Protein AF-0000000077169722 (afdb_homodimer)

Sequence (602 aa):
MPTMRCLLILGLTTCTAFGLGSFAPQVSQARPACGLAAVQGDYGFIVSGTGVPTDPPSPIPFLGPLVGVGISHFDGKGNLTLMTEKLNVNGEALDTSFTGTYQINPDCSGEMVATSTLTGTTNTYSIAVTAHGNEVLLVQKVPTSPVVAATFKKLWMPATTRPGGSCTPGSLRGEYAFAAGGSNPQVSPPSAGAVITPLLSVGAADFDGRGGGTLTETANAVGSVAERTATIAYTINPDCTGVMSVTTTSSGAVRQLNFVLVSLGKEILFIQTDPASDVLSGRFQKASVDRIGPAPVRGRDMPTMRCLLILGLTTCTAFGLGSFAPQVSQARPACGLAAVQGDYGFIVSGTGVPTDPPSPIPFLGPLVGVGISHFDGKGNLTLMTEKLNVNGEALDTSFTGTYQINPDCSGEMVATSTLTGTTNTYSIAVTAHGNEVLLVQKVPTSPVVAATFKKLWMPATTRPGGSCTPGSLRGEYAFAAGGSNPQVSPPSAGAVITPLLSVGAADFDGRGGGTLTETANAVGSVAERTATIAYTINPDCTGVMSVTTTSSGAVRQLNFVLVSLGKEILFIQTDPASDVLSGRFQKASVDRIGPAPVRGRD

pLDDT: mean 77.92, std 23.13, range [20.95, 98.69]

Nearest PDB structures (foldseek):
  4fqe-assembly1_A  TM=2.128E-01  e=4.861E-01  Dickeya dadantii 3937
  4pr7-assembly1_A  TM=2.616E-01  e=2.713E+00  Dickeya dadantii
  5xdo-assembly1_B  TM=2.000E-01  e=2.229E+00  Homo sapiens
  4kr4-assembly1_A  TM=1.716E-01  e=1.831E+00  Salmonella enterica subsp. enterica serovar Typhi
  4fqe-assembly1_A  TM=2.126E-01  e=4.382E-01  Dickeya dadantii 3937

Radius of gyration: 30.16 Å; Cα contacts (8 Å, |Δi|>4): 1650; chains: 2; bounding box: 108×117×110 Å

Foldseek 3Di:
DPPPPPPPPPPPPPPPPPPPPPPPPPPPPPDAFDWLQLAFAKWKKKKWWAFDAFVVGDPPRLHGIKMKIWMWGRHSPFWIDWTWMWMQRLQAIDIWIWIWGKTAGRQQKIKIWIAIPVPRDIWIWIWGADPSRQKIWIFTDDPRGITMIMIIGAAPLPCVPPPFCFDALQLQAAKWKKKKKFWQQPDVVNPDPRDTWIKIKIWMKGRHSHFKIKIWMWMAINNDIDTFIWIKGKGATSSQKIKMWTATPPPRDIWIKIWGAGDSSQKIWIFTHDGSDTGMIMMIGHDDDPPPPPDPPPPDD/DDPPPPPPPPPPPPPPPPPPPPPPPPPPPPDAFDWLQLAFAKWKKKKWWAFDAFVVGDPPRLHGIKMKIWMWGRHSPFWIDWTWMWMQRLQAIDIWIWIWGKTAGRQQKIKIWIAIPVPRDIWIWIWGADPSRQKIWIFTDDPRGITMIMIIGAAPQDPPDDVQSFDALQLQAAKWKKKKKFWQQPDVVNDDPRDTWIKIKIWMKGRHSHFKIKIWMWMAINNDIDTFIWIKGKGATSSQKIKMWTATPPPRDIWIKIWGAGDSSQKIWIFTHDGSDTGMIMMIGHDDDPPPPPDPPPPDD

Organism: Gloeobacter violaceus (strain ATCC 29082 / PCC 7421) (NCBI:txid251221)

Structure (mmCIF, N/CA/C/O backbone):
data_AF-0000000077169722-model_v1
#
loop_
_entity.id
_entity.type
_entity.pdbx_description
1 polymer 'Gll2826 protein'
#
loop_
_atom_site.group_PDB
_atom_site.id
_atom_site.type_symbol
_atom_site.label_atom_id
_atom_site.label_alt_id
_atom_site.label_comp_id
_atom_site.label_asym_id
_atom_site.label_entity_id
_atom_site.label_seq_id
_atom_site.pdbx_PDB_ins_code
_atom_site.Cartn_x
_atom_site.Cartn_y
_atom_site.Cartn_z
_atom_site.occupancy
_atom_site.B_iso_or_equiv
_atom_site.auth_seq_id
_atom_site.auth_comp_id
_atom_site.auth_asym_id
_atom_site.auth_atom_id
_atom_site.pdbx_PDB_model_num
ATOM 1 N N . MET A 1 1 ? 55.906 82.125 -22.781 1 29.77 1 MET A N 1
ATOM 2 C CA . MET A 1 1 ? 55 81.438 -21.844 1 29.77 1 MET A CA 1
ATOM 3 C C . MET A 1 1 ? 53.781 80.875 -22.578 1 29.77 1 MET A C 1
ATOM 5 O O . MET A 1 1 ? 52.969 81.688 -23.141 1 29.77 1 MET A O 1
ATOM 9 N N . PRO A 1 2 ? 53.875 79.688 -23.328 1 38.94 2 PRO A N 1
ATOM 10 C CA . PRO A 1 2 ? 52.938 79.062 -24.25 1 38.94 2 PRO A CA 1
ATOM 11 C C . PRO A 1 2 ? 51.656 78.625 -23.562 1 38.94 2 PRO A C 1
ATOM 13 O O . PRO A 1 2 ? 51.688 78 -22.5 1 38.94 2 PRO A O 1
ATOM 16 N N . THR A 1 3 ? 50.562 79.375 -23.609 1 37.41 3 THR A N 1
ATOM 17 C CA . THR A 1 3 ? 49.219 79.25 -23.047 1 37.41 3 THR A CA 1
ATOM 18 C C . THR A 1 3 ? 48.562 78 -23.578 1 37.41 3 THR A C 1
ATOM 20 O O . THR A 1 3 ? 48.312 77.875 -24.781 1 37.41 3 THR A O 1
ATOM 23 N N . MET A 1 4 ? 48.875 76.812 -23 1 34.12 4 MET A N 1
ATOM 24 C CA . MET A 1 4 ? 48.344 75.5 -23.406 1 34.12 4 MET A CA 1
ATOM 25 C C . MET A 1 4 ? 46.812 75.5 -23.266 1 34.12 4 MET A C 1
ATOM 27 O O . MET A 1 4 ? 46.281 75.75 -22.203 1 34.12 4 MET A O 1
ATOM 31 N N . ARG A 1 5 ? 46.062 75.688 -24.406 1 33.38 5 ARG A N 1
ATOM 32 C CA . ARG A 1 5 ? 44.594 75.688 -24.562 1 33.38 5 ARG A CA 1
ATOM 33 C C . ARG A 1 5 ? 44 74.312 -24.109 1 33.38 5 ARG A C 1
ATOM 35 O O . ARG A 1 5 ? 44.375 73.25 -24.609 1 33.38 5 ARG A O 1
ATOM 42 N N . CYS A 1 6 ? 43.594 74.188 -22.812 1 30.05 6 CYS A N 1
ATOM 43 C CA . CYS A 1 6 ? 42.969 73.062 -22.188 1 30.05 6 CYS A CA 1
ATOM 44 C C . CYS A 1 6 ? 41.625 72.75 -22.875 1 30.05 6 CYS A C 1
ATOM 46 O O . CYS A 1 6 ? 40.719 73.562 -22.906 1 30.05 6 CYS A O 1
ATOM 48 N N . LEU A 1 7 ? 41.594 72 -23.969 1 29.47 7 LEU A N 1
ATOM 49 C CA . LEU A 1 7 ? 40.375 71.562 -24.656 1 29.47 7 LEU A CA 1
ATOM 50 C C . LEU A 1 7 ? 39.469 70.75 -23.703 1 29.47 7 LEU A C 1
ATOM 52 O O . LEU A 1 7 ? 39.875 69.75 -23.156 1 29.47 7 LEU A O 1
ATOM 56 N N . LEU A 1 8 ? 38.5 71.438 -23.062 1 28.42 8 LEU A N 1
ATOM 57 C CA . LEU A 1 8 ? 37.469 70.875 -22.188 1 28.42 8 LEU A CA 1
ATOM 58 C C . LEU A 1 8 ? 36.562 69.938 -22.969 1 28.42 8 LEU A C 1
ATOM 60 O O . LEU A 1 8 ? 35.875 70.312 -23.922 1 28.42 8 LEU A O 1
ATOM 64 N N . ILE A 1 9 ? 37.031 68.75 -23.281 1 30.06 9 ILE A N 1
ATOM 65 C CA . ILE A 1 9 ? 36.125 67.812 -23.938 1 30.06 9 ILE A CA 1
ATOM 66 C C . ILE A 1 9 ? 34.938 67.5 -23.031 1 30.06 9 ILE A C 1
ATOM 68 O O . ILE A 1 9 ? 35.094 67.125 -21.875 1 30.06 9 ILE A O 1
ATOM 72 N N . LEU A 1 10 ? 33.812 68.188 -23.25 1 30.34 10 LEU A N 1
ATOM 73 C CA . LEU A 1 10 ? 32.5 67.938 -22.656 1 30.34 10 LEU A CA 1
ATOM 74 C C . LEU A 1 10 ? 32.031 66.5 -22.891 1 30.34 10 LEU A C 1
ATOM 76 O O . LEU A 1 10 ? 31.875 66.125 -24.047 1 30.34 10 LEU A O 1
ATOM 80 N N . GLY A 1 11 ? 32.531 65.562 -22.078 1 28.02 11 GLY A N 1
ATOM 81 C CA . GLY A 1 11 ? 32.062 64.188 -22.141 1 28.02 11 GLY A CA 1
ATOM 82 C C . GLY A 1 11 ? 30.578 64.062 -21.938 1 28.02 11 GLY A C 1
ATOM 83 O O . GLY A 1 11 ? 30.031 64.5 -20.922 1 28.02 11 GLY A O 1
ATOM 84 N N . LEU A 1 12 ? 29.766 64.062 -23.016 1 28.89 12 LEU A N 1
ATOM 85 C CA . LEU A 1 12 ? 28.344 63.75 -23.031 1 28.89 12 LEU A CA 1
ATOM 86 C C . LEU A 1 12 ? 28.047 62.438 -22.344 1 28.89 12 LEU A C 1
ATOM 88 O O . LEU A 1 12 ? 28.562 61.375 -22.75 1 28.89 12 LEU A O 1
ATOM 92 N N . THR A 1 13 ? 27.875 62.438 -21.062 1 29.92 13 THR A N 1
ATOM 93 C CA . THR A 1 13 ? 27.469 61.281 -20.297 1 29.92 13 THR A CA 1
ATOM 94 C C . THR A 1 13 ? 26.094 60.781 -20.75 1 29.92 13 THR A C 1
ATOM 96 O O . THR A 1 13 ? 25.125 61.562 -20.734 1 29.92 13 THR A O 1
ATOM 99 N N . THR A 1 14 ? 26.031 59.906 -21.766 1 30.73 14 THR A N 1
ATOM 100 C CA . THR A 1 14 ? 24.797 59.25 -22.156 1 30.73 14 THR A CA 1
ATOM 101 C C . THR A 1 14 ? 24.188 58.5 -20.969 1 30.73 14 THR A C 1
ATOM 103 O O . THR A 1 14 ? 24.875 57.75 -20.281 1 30.73 14 THR A O 1
ATOM 106 N N . CYS A 1 15 ? 23.312 59.156 -20.25 1 27.69 15 CYS A N 1
ATOM 107 C CA . CYS A 1 15 ? 22.484 58.562 -19.219 1 27.69 15 CYS A CA 1
ATOM 108 C C . CYS A 1 15 ? 21.719 57.344 -19.766 1 27.69 15 CYS A C 1
ATOM 110 O O . CYS A 1 15 ? 20.844 57.531 -20.625 1 27.69 15 CYS A O 1
ATOM 112 N N . THR A 1 16 ? 22.391 56.281 -20.078 1 30.19 16 THR A N 1
ATOM 113 C CA . THR A 1 16 ? 21.594 55.125 -20.453 1 30.19 16 THR A CA 1
ATOM 114 C C . THR A 1 16 ? 20.578 54.812 -19.359 1 30.19 16 THR A C 1
ATOM 116 O O . THR A 1 16 ? 20.938 54.562 -18.219 1 30.19 16 THR A O 1
ATOM 119 N N . ALA A 1 17 ? 19.406 55.344 -19.5 1 31.73 17 ALA A N 1
ATOM 120 C CA . ALA A 1 17 ? 18.25 54.938 -18.703 1 31.73 17 ALA A CA 1
ATOM 121 C C . ALA A 1 17 ? 18.078 53.438 -18.719 1 31.73 17 ALA A C 1
ATOM 123 O O . ALA A 1 17 ? 17.828 52.844 -19.781 1 31.73 17 ALA A O 1
ATOM 124 N N . PHE A 1 18 ? 18.906 52.781 -17.922 1 31.02 18 PHE A N 1
ATOM 125 C CA . PHE A 1 18 ? 18.562 51.375 -17.734 1 31.02 18 PHE A CA 1
ATOM 126 C C . PHE A 1 18 ? 17.109 51.25 -17.297 1 31.02 18 PHE A C 1
ATOM 128 O O . PHE A 1 18 ? 16.688 51.781 -16.281 1 31.02 18 PHE A O 1
ATOM 135 N N . GLY A 1 19 ? 16.203 51.188 -18.266 1 32.22 19 GLY A N 1
ATOM 136 C CA . GLY A 1 19 ? 14.836 50.781 -17.953 1 32.22 19 GLY A CA 1
ATOM 137 C C . GLY A 1 19 ? 14.742 49.625 -16.984 1 32.22 19 GLY A C 1
ATOM 138 O O . GLY A 1 19 ? 15.258 48.531 -17.266 1 32.22 19 GLY A O 1
ATOM 139 N N . LEU A 1 20 ? 14.711 49.969 -15.75 1 32 20 LEU A N 1
ATOM 140 C CA . LEU A 1 20 ? 14.266 49 -14.758 1 32 20 LEU A CA 1
ATOM 141 C C . LEU A 1 20 ? 12.984 48.312 -15.211 1 32 20 LEU A C 1
ATOM 143 O O . LEU A 1 20 ? 11.914 48.906 -15.203 1 32 20 LEU A O 1
ATOM 147 N N . GLY A 1 21 ? 13.109 47.438 -16.172 1 35.41 21 GLY A N 1
ATOM 148 C CA . GLY A 1 21 ? 11.938 46.562 -16.328 1 35.41 21 GLY A CA 1
ATOM 149 C C . GLY A 1 21 ? 11.406 46.062 -15 1 35.41 21 GLY A C 1
ATOM 150 O O . GLY A 1 21 ? 12.164 45.531 -14.18 1 35.41 21 GLY A O 1
ATOM 151 N N . SER A 1 22 ? 10.359 46.656 -14.562 1 35.44 22 SER A N 1
ATOM 152 C CA . SER A 1 22 ? 9.586 46.125 -13.445 1 35.44 22 SER A CA 1
ATOM 153 C C . SER A 1 22 ? 9.414 44.625 -13.578 1 35.44 22 SER A C 1
ATOM 155 O O . SER A 1 22 ? 8.719 44.156 -14.484 1 35.44 22 SER A O 1
ATOM 157 N N . PHE A 1 23 ? 10.391 43.906 -13.156 1 36.41 23 PHE A N 1
ATOM 158 C CA . PHE A 1 23 ? 10.016 42.5 -12.938 1 36.41 23 PHE A CA 1
ATOM 159 C C . PHE A 1 23 ? 8.734 42.438 -12.117 1 36.41 23 PHE A C 1
ATOM 161 O O . PHE A 1 23 ? 8.703 42.812 -10.953 1 36.41 23 PHE A O 1
ATOM 168 N N . ALA A 1 24 ? 7.586 42.469 -12.812 1 38.28 24 ALA A N 1
ATOM 169 C CA . ALA A 1 24 ? 6.383 42 -12.125 1 38.28 24 ALA A CA 1
ATOM 170 C C . ALA A 1 24 ? 6.66 40.75 -11.297 1 38.28 24 ALA A C 1
ATOM 172 O O . ALA A 1 24 ? 7.359 39.844 -11.758 1 38.28 24 ALA A O 1
ATOM 173 N N . PRO A 1 25 ? 6.605 40.906 -10.039 1 37.5 25 PRO A N 1
ATOM 174 C CA . PRO A 1 25 ? 6.738 39.656 -9.305 1 37.5 25 PRO A CA 1
ATOM 175 C C . PRO A 1 25 ? 6.004 38.5 -9.984 1 37.5 25 PRO A C 1
ATOM 177 O O . PRO A 1 25 ? 4.922 38.688 -10.547 1 37.5 25 PRO A O 1
ATOM 180 N N . GLN A 1 26 ? 6.715 37.656 -10.648 1 36.22 26 GLN A N 1
ATOM 181 C CA . GLN A 1 26 ? 6.043 36.438 -11.031 1 36.22 26 GLN A CA 1
ATOM 182 C C . GLN A 1 26 ? 4.973 36.062 -10.016 1 36.22 26 GLN A C 1
ATOM 184 O O . GLN A 1 26 ? 5.281 35.812 -8.844 1 36.22 26 GLN A O 1
ATOM 189 N N . VAL A 1 27 ? 3.797 36.625 -10.125 1 33.72 27 VAL A N 1
ATOM 190 C CA . VAL A 1 27 ? 2.686 36.031 -9.375 1 33.72 27 VAL A CA 1
ATOM 191 C C . VAL A 1 27 ? 2.855 34.531 -9.273 1 33.72 27 VAL A C 1
ATOM 193 O O . VAL A 1 27 ? 2.9 33.844 -10.297 1 33.72 27 VAL A O 1
ATOM 196 N N . SER A 1 28 ? 3.559 33.938 -8.328 1 37.06 28 SER A N 1
ATOM 197 C CA . SER A 1 28 ? 3.457 32.531 -7.996 1 37.06 28 SER A CA 1
ATOM 198 C C . SER A 1 28 ? 2.061 32 -8.289 1 37.06 28 SER A C 1
ATOM 200 O O . SER A 1 28 ? 1.084 32.406 -7.672 1 37.06 28 SER A O 1
ATOM 202 N N . GLN A 1 29 ? 1.645 31.984 -9.555 1 41 29 GLN A N 1
ATOM 203 C CA . GLN A 1 29 ? 0.354 31.359 -9.828 1 41 29 GLN A CA 1
ATOM 204 C C . GLN A 1 29 ? 0.016 30.312 -8.773 1 41 29 GLN A C 1
ATOM 206 O O . GLN A 1 29 ? 0.78 29.359 -8.562 1 41 29 GLN A O 1
ATOM 211 N N . ALA A 1 30 ? -0.735 30.766 -7.816 1 46.81 30 ALA A N 1
ATOM 212 C CA . ALA A 1 30 ? -1.24 29.969 -6.699 1 46.81 30 ALA A CA 1
ATOM 213 C C . ALA A 1 30 ? -1.693 28.594 -7.168 1 46.81 30 ALA A C 1
ATOM 215 O O . ALA A 1 30 ? -2.41 28.469 -8.164 1 46.81 30 ALA A O 1
ATOM 216 N N . ARG A 1 31 ? -0.925 27.594 -7.004 1 54.44 31 ARG A N 1
ATOM 217 C CA . ARG A 1 31 ? -1.318 26.203 -7.215 1 54.44 31 ARG A CA 1
ATOM 218 C C . ARG A 1 31 ? -2.789 26 -6.871 1 54.44 31 ARG A C 1
ATOM 220 O O . ARG A 1 31 ? -3.279 26.531 -5.871 1 54.44 31 ARG A O 1
ATOM 227 N N . PRO A 1 32 ? -3.629 25.703 -7.969 1 56.47 32 PRO A N 1
ATOM 228 C CA . PRO A 1 32 ? -5.043 25.547 -7.609 1 56.47 32 PRO A CA 1
ATOM 229 C C . PRO A 1 32 ? -5.238 24.766 -6.316 1 56.47 32 PRO A C 1
ATOM 231 O O . PRO A 1 32 ? -4.629 23.703 -6.129 1 56.47 32 PRO A O 1
ATOM 234 N N . ALA A 1 33 ? -5.852 25.453 -5.461 1 65.31 33 ALA A N 1
ATOM 235 C CA . ALA A 1 33 ? -6.125 24.953 -4.113 1 65.31 33 ALA A CA 1
ATOM 236 C C . ALA A 1 33 ? -6.992 23.703 -4.16 1 65.31 33 ALA A C 1
ATOM 238 O O . ALA A 1 33 ? -7.898 23.594 -4.988 1 65.31 33 ALA A O 1
ATOM 239 N N . CYS A 1 34 ? -6.633 22.734 -3.441 1 83.69 34 CYS A N 1
ATOM 240 C CA . CYS A 1 34 ? -7.469 21.562 -3.223 1 83.69 34 CYS A CA 1
ATOM 241 C C . CYS A 1 34 ? -8.828 21.953 -2.666 1 83.69 34 CYS A C 1
ATOM 243 O O . CYS A 1 34 ? -8.945 22.922 -1.906 1 83.69 34 CYS A O 1
ATOM 245 N N . GLY A 1 35 ? -9.93 21.469 -3.26 1 87.75 35 GLY A N 1
ATOM 246 C CA . GLY A 1 35 ? -11.281 21.703 -2.779 1 87.75 35 GLY A CA 1
ATOM 247 C C . GLY A 1 35 ? -12.18 20.484 -2.934 1 87.75 35 GLY A C 1
ATOM 248 O O . GLY A 1 35 ? -11.719 19.422 -3.338 1 87.75 35 GLY A O 1
ATOM 249 N N . LEU A 1 36 ? -13.367 20.719 -2.633 1 91.44 36 LEU A N 1
ATOM 250 C CA . LEU A 1 36 ? -14.344 19.641 -2.619 1 91.44 36 LEU A CA 1
ATOM 251 C C . LEU A 1 36 ? -14.5 19.031 -4.008 1 91.44 36 LEU A C 1
ATOM 253 O O . LEU A 1 36 ? -14.711 17.828 -4.141 1 91.44 36 LEU A O 1
ATOM 257 N N . ALA A 1 37 ? -14.344 19.844 -4.949 1 88.38 37 ALA A N 1
ATOM 258 C CA . ALA A 1 37 ? -14.555 19.391 -6.324 1 88.38 37 ALA A CA 1
ATOM 259 C C . ALA A 1 37 ? -13.492 18.375 -6.742 1 88.38 37 ALA A C 1
ATOM 261 O O . ALA A 1 37 ? -13.688 17.625 -7.695 1 88.38 37 ALA A O 1
ATOM 262 N N . ALA A 1 38 ? -12.398 18.359 -5.992 1 86.94 38 ALA A N 1
ATOM 263 C CA . ALA A 1 38 ? -11.328 17.422 -6.301 1 86.94 38 ALA A CA 1
ATOM 264 C C . ALA A 1 38 ? -11.742 15.992 -5.969 1 86.94 38 ALA A C 1
ATOM 266 O O . ALA A 1 38 ? -11.203 15.039 -6.527 1 86.94 38 ALA A O 1
ATOM 267 N N . VAL A 1 39 ? -12.664 15.914 -5.07 1 91.62 39 VAL A N 1
ATOM 268 C CA . VAL A 1 39 ? -13.094 14.602 -4.617 1 91.62 39 VAL A CA 1
ATOM 269 C C . VAL A 1 39 ? -14.547 14.367 -5.023 1 91.62 39 VAL A C 1
ATOM 271 O O . VAL A 1 39 ? -15.469 14.664 -4.262 1 91.62 39 VAL A O 1
ATOM 274 N N . GLN A 1 40 ? -14.695 13.93 -6.195 1 90.88 40 GLN A N 1
ATOM 275 C CA . GLN A 1 40 ? -16.016 13.656 -6.754 1 90.88 40 GLN A CA 1
ATOM 276 C C . GLN A 1 40 ? -16.016 12.359 -7.559 1 90.88 40 GLN A C 1
ATOM 278 O O . GLN A 1 40 ? -15.062 12.078 -8.297 1 90.88 40 GLN A O 1
ATOM 283 N N . GLY A 1 41 ? -17.172 11.562 -7.305 1 90.44 41 GLY A N 1
ATOM 284 C CA . GLY A 1 41 ? -17.312 10.336 -8.07 1 90.44 41 GLY A CA 1
ATOM 285 C C . GLY A 1 41 ? -17.312 9.086 -7.211 1 90.44 41 GLY A C 1
ATOM 286 O O . GLY A 1 41 ? -17.469 9.172 -5.992 1 90.44 41 GLY A O 1
ATOM 287 N N . ASP A 1 42 ? -17.25 8.008 -7.926 1 91.62 42 ASP A N 1
ATOM 288 C CA . ASP A 1 42 ? -17.219 6.703 -7.262 1 91.62 42 ASP A CA 1
ATOM 289 C C . ASP A 1 42 ? -15.789 6.285 -6.945 1 91.62 42 ASP A C 1
ATOM 291 O O . ASP A 1 42 ? -14.891 6.434 -7.777 1 91.62 42 ASP A O 1
ATOM 295 N N . TYR A 1 43 ? -15.711 5.832 -5.742 1 94.25 43 TYR A N 1
ATOM 296 C CA . TYR A 1 43 ? -14.422 5.336 -5.266 1 94.25 43 TYR A CA 1
ATOM 297 C C . TYR A 1 43 ? -14.547 3.908 -4.75 1 94.25 43 TYR A C 1
ATOM 299 O O . TYR A 1 43 ? -15.531 3.562 -4.09 1 94.25 43 TYR A O 1
ATOM 307 N N . GLY A 1 44 ? -13.641 3.062 -5.121 1 96 44 GLY A N 1
ATOM 308 C CA . GLY A 1 44 ? -13.383 1.856 -4.352 1 96 44 GLY A CA 1
ATOM 309 C C . GLY A 1 44 ? -12.359 2.064 -3.248 1 96 44 GLY A C 1
ATOM 310 O O . GLY A 1 44 ? -11.5 2.945 -3.346 1 96 44 GLY A O 1
ATOM 311 N N . PHE A 1 45 ? -12.539 1.258 -2.197 1 96.5 45 PHE A N 1
ATOM 312 C CA . PHE A 1 45 ? -11.57 1.483 -1.127 1 96.5 45 PHE A CA 1
ATOM 313 C C . PHE A 1 45 ? -11.211 0.172 -0.439 1 96.5 45 PHE A C 1
ATOM 315 O O . PHE A 1 45 ? -11.938 -0.819 -0.562 1 96.5 45 PHE A O 1
ATOM 322 N N . ILE A 1 46 ? -10.047 0.169 0.22 1 97.38 46 ILE A N 1
ATOM 323 C CA . ILE A 1 46 ? -9.531 -0.906 1.062 1 97.38 46 ILE A CA 1
ATOM 324 C C . ILE A 1 46 ? -9.188 -0.357 2.445 1 97.38 46 ILE A C 1
ATOM 326 O O . ILE A 1 46 ? -8.648 0.749 2.564 1 97.38 46 ILE A O 1
ATOM 330 N N . VAL A 1 47 ? -9.562 -1.123 3.432 1 94.69 47 VAL A N 1
ATOM 331 C CA . VAL A 1 47 ? -9.375 -0.752 4.832 1 94.69 47 VAL A CA 1
ATOM 332 C C . VAL A 1 47 ? -8.484 -1.781 5.523 1 94.69 47 VAL A C 1
ATOM 334 O O . VAL A 1 47 ? -8.578 -2.979 5.242 1 94.69 47 VAL A O 1
ATOM 337 N N . SER A 1 48 ? -7.621 -1.323 6.32 1 92.06 48 SER A N 1
ATOM 338 C CA . SER A 1 48 ? -6.863 -2.188 7.219 1 92.06 48 SER A CA 1
ATOM 339 C C . SER A 1 48 ? -6.699 -1.547 8.594 1 92.06 48 SER A C 1
ATOM 341 O O . SER A 1 48 ? -6.633 -0.322 8.711 1 92.06 48 SER A O 1
ATOM 343 N N . GLY A 1 49 ? -6.672 -2.445 9.57 1 88.25 49 GLY A N 1
ATOM 344 C CA . GLY A 1 49 ? -6.496 -1.931 10.922 1 88.25 49 GLY A CA 1
ATOM 345 C C . GLY A 1 49 ? -6.465 -3.021 11.977 1 88.25 49 GLY A C 1
ATOM 346 O O . GLY A 1 49 ? -6.328 -4.203 11.648 1 88.25 49 GLY A O 1
ATOM 347 N N . THR A 1 50 ? -6.422 -2.535 13.195 1 81.81 50 THR A N 1
ATOM 348 C CA . THR A 1 50 ? -6.453 -3.412 14.359 1 81.81 50 THR A CA 1
ATOM 349 C C . THR A 1 50 ? -7.348 -2.834 15.453 1 81.81 50 THR A C 1
ATOM 351 O O . THR A 1 50 ? -7.184 -1.678 15.852 1 81.81 50 THR A O 1
ATOM 354 N N . GLY A 1 51 ? -8.219 -3.691 15.789 1 76.88 51 GLY A N 1
ATOM 355 C CA . GLY A 1 51 ? -9.016 -3.348 16.953 1 76.88 51 GLY A CA 1
ATOM 356 C C . GLY A 1 51 ? -8.266 -3.502 18.266 1 76.88 51 GLY A C 1
ATOM 357 O O . GLY A 1 51 ? -7.477 -4.434 18.422 1 76.88 51 GLY A O 1
ATOM 358 N N . VAL A 1 52 ? -8.469 -2.496 19.125 1 69.06 52 VAL A N 1
ATOM 359 C CA . VAL A 1 52 ? -7.824 -2.529 20.438 1 69.06 52 VAL A CA 1
ATOM 360 C C . VAL A 1 52 ? -8.891 -2.502 21.531 1 69.06 52 VAL A C 1
ATOM 362 O O . VAL A 1 52 ? -10.008 -2.033 21.312 1 69.06 52 VAL A O 1
ATOM 365 N N . PRO A 1 53 ? -8.422 -3.182 22.656 1 64.19 53 PRO A N 1
ATOM 366 C CA . PRO A 1 53 ? -9.383 -3.105 23.766 1 64.19 53 PRO A CA 1
ATOM 367 C C . PRO A 1 53 ? -9.734 -1.668 24.141 1 64.19 53 PRO A C 1
ATOM 369 O O . PRO A 1 53 ? -8.867 -0.79 24.109 1 64.19 53 PRO A O 1
ATOM 372 N N . THR A 1 54 ? -10.977 -1.431 24.109 1 59.59 54 THR A N 1
ATOM 373 C CA . THR A 1 54 ? -11.414 -0.111 24.547 1 59.59 54 THR A CA 1
ATOM 374 C C . THR A 1 54 ? -11.93 -0.16 25.984 1 59.59 54 THR A C 1
ATOM 376 O O . THR A 1 54 ? -12.305 -1.226 26.484 1 59.59 54 THR A O 1
ATOM 379 N N . ASP A 1 55 ? -11.617 0.785 26.719 1 58.56 55 ASP A N 1
ATOM 380 C CA . ASP A 1 55 ? -12.25 0.966 28.016 1 58.56 55 ASP A CA 1
ATOM 381 C C . ASP A 1 55 ? -13.133 2.211 28.031 1 58.56 55 ASP A C 1
ATOM 383 O O . ASP A 1 55 ? -12.633 3.334 27.938 1 58.56 55 ASP A O 1
ATOM 387 N N . PRO A 1 56 ? -14.414 2.035 28.281 1 59.78 56 PRO A N 1
ATOM 388 C CA . PRO A 1 56 ? -15.172 0.781 28.359 1 59.78 56 PRO A CA 1
ATOM 389 C C . PRO A 1 56 ? -15.156 0.011 27.031 1 59.78 56 PRO A C 1
ATOM 391 O O . PRO A 1 56 ? -14.914 0.595 25.969 1 59.78 56 PRO A O 1
ATOM 394 N N . PRO A 1 57 ? -15.336 -1.272 27.203 1 58.41 57 PRO A N 1
ATOM 395 C CA . PRO A 1 57 ? -15.32 -2.09 25.984 1 58.41 57 PRO A CA 1
ATOM 396 C C . PRO A 1 57 ? -16.391 -1.664 24.984 1 58.41 57 PRO A C 1
ATOM 398 O O . PRO A 1 57 ? -17.484 -1.281 25.359 1 58.41 57 PRO A O 1
ATOM 401 N N . SER A 1 58 ? -15.953 -1.474 23.734 1 57.91 58 SER A N 1
ATOM 402 C CA . SER A 1 58 ? -16.891 -1.229 22.656 1 57.91 58 SER A CA 1
ATOM 403 C C . SER A 1 58 ? -17.891 -2.375 22.516 1 57.91 58 SER A C 1
ATOM 405 O O . SER A 1 58 ? -17.547 -3.535 22.75 1 57.91 58 SER A O 1
ATOM 407 N N . PRO A 1 59 ? -19.172 -2.014 22.391 1 54.03 59 PRO A N 1
ATOM 408 C CA . PRO A 1 59 ? -20.156 -3.082 22.188 1 54.03 59 PRO A CA 1
ATOM 409 C C . PRO A 1 59 ? -19.75 -4.047 21.078 1 54.03 59 PRO A C 1
ATOM 411 O O . PRO A 1 59 ? -20.141 -5.219 21.094 1 54.03 59 PRO A O 1
ATOM 414 N N . ILE A 1 60 ? -19.188 -3.604 20.094 1 53.72 60 ILE A N 1
ATOM 415 C CA . ILE A 1 60 ? -18.641 -4.477 19.062 1 53.72 60 ILE A CA 1
ATOM 416 C C . ILE A 1 60 ? -17.125 -4.449 19.109 1 53.72 60 ILE A C 1
ATOM 418 O O . ILE A 1 60 ? -16.484 -3.559 18.531 1 53.72 60 ILE A O 1
ATOM 422 N N . PRO A 1 61 ? -16.734 -5.359 20.016 1 57.66 61 PRO A N 1
ATOM 423 C CA . PRO A 1 61 ? -15.281 -5.285 20.156 1 57.66 61 PRO A CA 1
ATOM 424 C C . PRO A 1 61 ? -14.539 -5.668 18.875 1 57.66 61 PRO A C 1
ATOM 426 O O . PRO A 1 61 ? -14.797 -6.73 18.312 1 57.66 61 PRO A O 1
ATOM 429 N N . PHE A 1 62 ? -14.18 -4.707 18.125 1 64.38 62 PHE A N 1
ATOM 430 C CA . PHE A 1 62 ? -13.281 -5 17.016 1 64.38 62 PHE A CA 1
ATOM 431 C C . PHE A 1 62 ? -11.875 -5.324 17.531 1 64.38 62 PHE A C 1
ATOM 433 O O . PHE A 1 62 ? -10.977 -4.488 17.453 1 64.38 62 PHE A O 1
ATOM 440 N N . LEU A 1 63 ? -11.852 -6.59 18.109 1 71.69 63 LEU A N 1
ATOM 441 C CA . LEU A 1 63 ? -10.523 -6.973 18.594 1 71.69 63 LEU A CA 1
ATOM 442 C C . LEU A 1 63 ? -9.766 -7.734 17.516 1 71.69 63 LEU A C 1
ATOM 444 O O . LEU A 1 63 ? -10.336 -8.578 16.812 1 71.69 63 LEU A O 1
ATOM 448 N N . GLY A 1 64 ? -8.609 -7.301 17.422 1 78.94 64 GLY A N 1
ATOM 449 C CA . GLY A 1 64 ? -7.762 -8 16.469 1 78.94 64 GLY A CA 1
ATOM 450 C C . GLY A 1 64 ? -7.68 -7.316 15.117 1 78.94 64 GLY A C 1
ATOM 451 O O . GLY A 1 64 ? -8.141 -6.18 14.961 1 78.94 64 GLY A O 1
ATOM 452 N N . PRO A 1 65 ? -7.074 -8.07 14.203 1 85.75 65 PRO A N 1
ATOM 453 C CA . PRO A 1 65 ? -6.887 -7.469 12.883 1 85.75 65 PRO A CA 1
ATOM 454 C C . PRO A 1 65 ? -8.195 -7.336 12.102 1 85.75 65 PRO A C 1
ATOM 456 O O . PRO A 1 65 ? -9.094 -8.164 12.258 1 85.75 65 PRO A O 1
ATOM 459 N N . LEU A 1 66 ? -8.289 -6.328 11.297 1 89.12 66 LEU A N 1
ATOM 460 C CA . LEU A 1 66 ? -9.461 -6.156 10.438 1 89.12 66 LEU A CA 1
ATOM 461 C C . LEU A 1 66 ? -9.047 -5.625 9.07 1 89.12 66 LEU A C 1
ATOM 463 O O . LEU A 1 66 ? -8.102 -4.844 8.961 1 89.12 66 LEU A O 1
ATOM 467 N N . VAL A 1 67 ? -9.742 -6.109 8.078 1 93.69 67 VAL A N 1
ATOM 468 C CA . VAL A 1 67 ? -9.625 -5.605 6.715 1 93.69 67 VAL A CA 1
ATOM 469 C C . VAL A 1 67 ? -11.016 -5.379 6.129 1 93.69 67 VAL A C 1
ATOM 471 O O . VAL A 1 67 ? -12 -5.957 6.602 1 93.69 67 VAL A O 1
ATOM 474 N N . GLY A 1 68 ? -11.086 -4.504 5.133 1 95.62 68 GLY A N 1
ATOM 475 C CA . GLY A 1 68 ? -12.352 -4.215 4.473 1 95.62 68 GLY A CA 1
ATOM 476 C C . GLY A 1 68 ? -12.18 -3.74 3.041 1 95.62 68 GLY A C 1
ATOM 477 O O . GLY A 1 68 ? -11.109 -3.266 2.664 1 95.62 68 GLY A O 1
ATOM 478 N N . VAL A 1 69 ? -13.195 -3.965 2.281 1 97.69 69 VAL A N 1
ATOM 479 C CA . VAL A 1 69 ? -13.25 -3.473 0.909 1 97.69 69 VAL A CA 1
ATOM 480 C C . VAL A 1 69 ? -14.664 -2.979 0.595 1 97.69 69 VAL A C 1
ATOM 482 O O . VAL A 1 69 ? -15.648 -3.514 1.113 1 97.69 69 VAL A O 1
ATOM 485 N N . GLY A 1 70 ? -14.703 -1.92 -0.204 1 96.44 70 GLY A N 1
ATOM 486 C CA . GLY A 1 70 ? -16.031 -1.405 -0.512 1 96.44 70 GLY A CA 1
ATOM 487 C C . GLY A 1 70 ? -16.016 -0.322 -1.573 1 96.44 70 GLY A C 1
ATOM 488 O O . GLY A 1 70 ? -15.023 -0.154 -2.285 1 96.44 70 GLY A O 1
ATOM 489 N N . ILE A 1 71 ? -17.219 0.281 -1.683 1 94.56 71 ILE A N 1
ATOM 490 C CA . ILE A 1 71 ? -17.422 1.356 -2.646 1 94.56 71 ILE A CA 1
ATOM 491 C C . ILE A 1 71 ? -18.078 2.553 -1.951 1 94.56 71 ILE A C 1
ATOM 493 O O . ILE A 1 71 ? -18.797 2.389 -0.964 1 94.56 71 ILE A O 1
ATOM 497 N N . SER A 1 72 ? -17.719 3.68 -2.49 1 93.56 72 SER A N 1
ATOM 498 C CA . SER A 1 72 ? -18.297 4.926 -1.983 1 93.56 72 SER A CA 1
ATOM 499 C C . SER A 1 72 ? -18.547 5.918 -3.113 1 93.56 72 SER A C 1
ATOM 501 O O . SER A 1 72 ? -17.922 5.828 -4.176 1 93.56 72 SER A O 1
ATOM 503 N N . HIS A 1 73 ? -19.484 6.82 -2.807 1 92.25 73 HIS A N 1
ATOM 504 C CA . HIS A 1 73 ? -19.75 7.91 -3.738 1 92.25 73 HIS A CA 1
ATOM 505 C C . HIS A 1 73 ? -19.547 9.266 -3.068 1 92.25 73 HIS A C 1
ATOM 507 O O . HIS A 1 73 ? -20.219 9.578 -2.084 1 92.25 73 HIS A O 1
ATOM 513 N N . PHE A 1 74 ? -18.625 10.047 -3.584 1 93 74 PHE A N 1
ATOM 514 C CA . PHE A 1 74 ? -18.406 11.43 -3.197 1 93 74 PHE A CA 1
ATOM 515 C C . PHE A 1 74 ? -19.109 12.375 -4.172 1 93 74 PHE A C 1
ATOM 517 O O . PHE A 1 74 ? -18.844 12.336 -5.375 1 93 74 PHE A O 1
ATOM 524 N N . ASP A 1 75 ? -19.844 13.32 -3.666 1 92.06 75 ASP A N 1
ATOM 525 C CA . ASP A 1 75 ? -20.656 14.125 -4.574 1 92.06 75 ASP A CA 1
ATOM 526 C C . ASP A 1 75 ? -19.906 15.398 -4.988 1 92.06 75 ASP A C 1
ATOM 528 O O . ASP A 1 75 ? -20.422 16.188 -5.785 1 92.06 75 ASP A O 1
ATOM 532 N N . GLY A 1 76 ? -18.781 15.656 -4.414 1 93.31 76 GLY A N 1
ATOM 533 C CA . GLY A 1 76 ? -18.016 16.859 -4.719 1 93.31 76 GLY A CA 1
ATOM 534 C C . GLY A 1 76 ? -18.547 18.094 -3.994 1 93.31 76 GLY A C 1
ATOM 535 O O . GLY A 1 76 ? -18.078 19.203 -4.246 1 93.31 76 GLY A O 1
ATOM 536 N N . LYS A 1 77 ? -19.516 17.875 -3.154 1 95.25 77 LYS A N 1
ATOM 537 C CA . LYS A 1 77 ? -20.141 18.969 -2.422 1 95.25 77 LYS A CA 1
ATOM 538 C C . LYS A 1 77 ? -20.094 18.719 -0.917 1 95.25 77 LYS A C 1
ATOM 540 O O . LYS A 1 77 ? -20.797 19.391 -0.154 1 95.25 77 LYS A O 1
ATOM 545 N N . GLY A 1 78 ? -19.344 17.672 -0.548 1 96 78 GLY A N 1
ATOM 546 C CA . GLY A 1 78 ? -19.141 17.453 0.874 1 96 78 GLY A CA 1
ATOM 547 C C . GLY A 1 78 ? -19.984 16.312 1.426 1 96 78 GLY A C 1
ATOM 548 O O . GLY A 1 78 ? -20.016 16.094 2.637 1 96 78 GLY A O 1
ATOM 549 N N . ASN A 1 79 ? -20.672 15.602 0.524 1 94.88 79 ASN A N 1
ATOM 550 C CA . ASN A 1 79 ? -21.5 14.5 1.006 1 94.88 79 ASN A CA 1
ATOM 551 C C . ASN A 1 79 ? -21.016 13.156 0.476 1 94.88 79 ASN A C 1
ATOM 553 O O . ASN A 1 79 ? -20.594 13.055 -0.675 1 94.88 79 ASN A O 1
ATOM 557 N N . LEU A 1 80 ? -21.125 12.289 1.43 1 91.56 80 LEU A N 1
ATOM 558 C CA . LEU A 1 80 ? -20.953 10.875 1.096 1 91.56 80 LEU A CA 1
ATOM 559 C C . LEU A 1 80 ? -22.312 10.164 1.064 1 91.56 80 LEU A C 1
ATOM 561 O O . LEU A 1 80 ? -22.984 10.055 2.092 1 91.56 80 LEU A O 1
ATOM 565 N N . THR A 1 81 ? -22.797 9.656 -0.097 1 79.19 81 THR A N 1
ATOM 566 C CA . THR A 1 81 ? -24.156 9.172 -0.227 1 79.19 81 THR A CA 1
ATOM 567 C C . THR A 1 81 ? -24.188 7.645 -0.263 1 79.19 81 THR A C 1
ATOM 569 O O . THR A 1 81 ? -25.25 7.035 -0.111 1 79.19 81 THR A O 1
ATOM 572 N N . LEU A 1 82 ? -23.141 6.992 -0.522 1 78.06 82 LEU A N 1
ATOM 573 C CA . LEU A 1 82 ? -23.062 5.535 -0.555 1 78.06 82 LEU A CA 1
ATOM 574 C C . LEU A 1 82 ? -21.688 5.055 -0.127 1 78.06 82 LEU A C 1
ATOM 576 O O . LEU A 1 82 ? -20.672 5.461 -0.705 1 78.06 82 LEU A O 1
ATOM 580 N N . MET A 1 83 ? -21.703 4.391 1.071 1 83.62 83 MET A N 1
ATOM 581 C CA . MET A 1 83 ? -20.5 3.645 1.414 1 83.62 83 MET A CA 1
ATOM 582 C C . MET A 1 83 ? -20.844 2.248 1.921 1 83.62 83 MET A C 1
ATOM 584 O O . MET A 1 83 ? -21.391 2.1 3.016 1 83.62 83 MET A O 1
ATOM 588 N N . THR A 1 84 ? -20.656 1.301 1.007 1 92.19 84 THR A N 1
ATOM 589 C CA . THR A 1 84 ? -20.859 -0.093 1.393 1 92.19 84 THR A CA 1
ATOM 590 C C . THR A 1 84 ? -19.516 -0.815 1.493 1 92.19 84 THR A C 1
ATOM 592 O O . THR A 1 84 ? -18.609 -0.575 0.688 1 92.19 84 THR A O 1
ATOM 595 N N . GLU A 1 85 ? -19.484 -1.658 2.506 1 93.69 85 GLU A N 1
ATOM 596 C CA . GLU A 1 85 ? -18.203 -2.283 2.832 1 93.69 85 GLU A CA 1
ATOM 597 C C . GLU A 1 85 ? -18.391 -3.729 3.279 1 93.69 85 GLU A C 1
ATOM 599 O O . GLU A 1 85 ? -19.328 -4.035 4.023 1 93.69 85 GLU A O 1
ATOM 604 N N . LYS A 1 86 ? -17.578 -4.598 2.738 1 95.38 86 LYS A N 1
ATOM 605 C CA . LYS A 1 86 ? -17.359 -5.914 3.326 1 95.38 86 LYS A CA 1
ATOM 606 C C . LYS A 1 86 ? -16.141 -5.902 4.246 1 95.38 86 LYS A C 1
ATOM 608 O O . LYS A 1 86 ? -15.07 -5.414 3.867 1 95.38 86 LYS A O 1
ATOM 613 N N . LEU A 1 87 ? -16.359 -6.422 5.477 1 92.12 87 LEU A N 1
ATOM 614 C CA . LEU A 1 87 ? -15.281 -6.477 6.457 1 92.12 87 LEU A CA 1
ATOM 615 C C . LEU A 1 87 ? -14.914 -7.922 6.785 1 92.12 87 LEU A C 1
ATOM 617 O O . LEU A 1 87 ? -15.734 -8.828 6.629 1 92.12 87 LEU A O 1
ATOM 621 N N . ASN A 1 88 ? -13.727 -8.18 7.102 1 92.19 88 ASN A N 1
ATOM 622 C CA . ASN A 1 88 ? -13.227 -9.328 7.852 1 92.19 88 ASN A CA 1
ATOM 623 C C . ASN A 1 88 ? -12.578 -8.898 9.164 1 92.19 88 ASN A C 1
ATOM 625 O O . ASN A 1 88 ? -11.5 -8.305 9.172 1 92.19 88 ASN A O 1
ATOM 629 N N . VAL A 1 89 ? -13.266 -9.133 10.172 1 86.62 89 VAL A N 1
ATOM 630 C CA . VAL A 1 89 ? -12.781 -8.781 11.5 1 86.62 89 VAL A CA 1
ATOM 631 C C . VAL A 1 89 ? -12.398 -10.047 12.258 1 86.62 89 VAL A C 1
ATOM 633 O O . VAL A 1 89 ? -13.266 -10.812 12.688 1 86.62 89 VAL A O 1
ATOM 636 N N . ASN A 1 90 ? -11.156 -10.172 12.367 1 84.88 90 ASN A N 1
ATOM 637 C CA . ASN A 1 90 ? -10.633 -11.32 13.102 1 84.88 90 ASN A CA 1
ATOM 638 C C . ASN A 1 90 ? -11.172 -12.633 12.547 1 84.88 90 ASN A C 1
ATOM 640 O O . ASN A 1 90 ? -11.531 -13.539 13.312 1 84.88 90 ASN A O 1
ATOM 644 N N . GLY A 1 91 ? -11.344 -12.672 11.312 1 85.5 91 GLY A N 1
ATOM 645 C CA . GLY A 1 91 ? -11.734 -13.906 10.641 1 85.5 91 GLY A CA 1
ATOM 646 C C . GLY A 1 91 ? -13.227 -14 10.383 1 85.5 91 GLY A C 1
ATOM 647 O O . GLY A 1 91 ? -13.695 -14.969 9.781 1 85.5 91 GLY A O 1
ATOM 648 N N . GLU A 1 92 ? -13.961 -13.062 10.812 1 85.31 92 GLU A N 1
ATOM 649 C CA . GLU A 1 92 ? -15.406 -13.047 10.609 1 85.31 92 GLU A CA 1
ATOM 650 C C . GLU A 1 92 ? -15.812 -11.969 9.609 1 85.31 92 GLU A C 1
ATOM 652 O O . GLU A 1 92 ? -15.516 -10.789 9.805 1 85.31 92 GLU A O 1
ATOM 657 N N . ALA A 1 93 ? -16.547 -12.43 8.609 1 89.19 93 ALA A N 1
ATOM 658 C CA . ALA A 1 93 ? -17 -11.5 7.578 1 89.19 93 ALA A CA 1
ATOM 659 C C . ALA A 1 93 ? -18.281 -10.781 8.016 1 89.19 93 ALA A C 1
ATOM 661 O O . ALA A 1 93 ? -19.156 -11.391 8.625 1 89.19 93 ALA A O 1
ATOM 662 N N . LEU A 1 94 ? -18.344 -9.477 7.691 1 88.12 94 LEU A N 1
ATOM 663 C CA . LEU A 1 94 ? -19.531 -8.672 7.996 1 88.12 94 LEU A CA 1
ATOM 664 C C . LEU A 1 94 ? -19.766 -7.629 6.906 1 88.12 94 LEU A C 1
ATOM 666 O O . LEU A 1 94 ? -18.828 -7.125 6.301 1 88.12 94 LEU A O 1
ATOM 670 N N . ASP A 1 95 ? -21.031 -7.371 6.707 1 90.69 95 ASP A N 1
ATOM 671 C CA . ASP A 1 95 ? -21.438 -6.285 5.82 1 90.69 9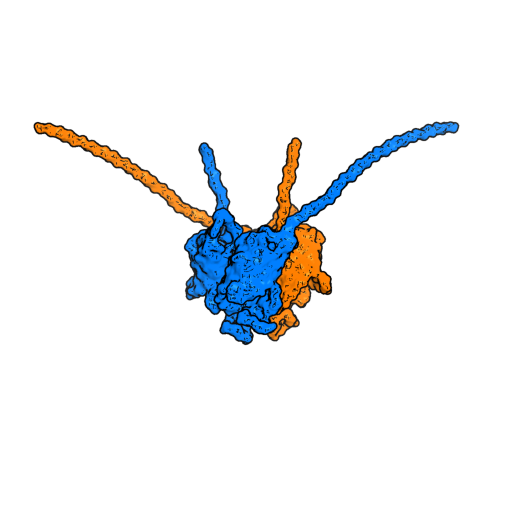5 ASP A CA 1
ATOM 672 C C . ASP A 1 95 ? -21.766 -5.023 6.617 1 90.69 95 ASP A C 1
ATOM 674 O O . ASP A 1 95 ? -22.422 -5.094 7.656 1 90.69 95 ASP A O 1
ATOM 678 N N . THR A 1 96 ? -21.266 -3.955 6.113 1 89.38 96 THR A N 1
ATOM 679 C CA . THR A 1 96 ? -21.609 -2.689 6.754 1 89.38 96 THR A CA 1
ATOM 680 C C . THR A 1 96 ? -21.797 -1.591 5.711 1 89.38 96 THR A C 1
ATOM 682 O O . THR A 1 96 ? -21.484 -1.78 4.539 1 89.38 96 THR A O 1
ATOM 685 N N . SER A 1 97 ? -22.406 -0.541 6.113 1 91.69 97 SER A N 1
ATOM 686 C CA . SER A 1 97 ? -22.609 0.637 5.277 1 91.69 97 SER A CA 1
ATOM 687 C C . SER A 1 97 ? -22.578 1.916 6.105 1 91.69 97 SER A C 1
ATOM 689 O O . SER A 1 97 ? -22.828 1.885 7.312 1 91.69 97 SER A O 1
ATOM 691 N N . PHE A 1 98 ? -22.234 2.998 5.363 1 92.62 98 PHE A N 1
ATOM 692 C CA . PHE A 1 98 ? -22.078 4.289 6.023 1 92.62 98 PHE A CA 1
ATOM 693 C C . PHE A 1 98 ? -22.641 5.414 5.164 1 92.62 98 PHE A C 1
ATOM 695 O O . PHE A 1 98 ? -22.703 5.289 3.938 1 92.62 98 PHE A O 1
ATOM 702 N N . THR A 1 99 ? -23.125 6.414 5.781 1 91.88 99 THR A N 1
ATOM 703 C CA . THR A 1 99 ? -23.297 7.738 5.191 1 91.88 99 THR A CA 1
ATOM 704 C C . THR A 1 99 ? -22.422 8.766 5.887 1 91.88 99 THR A C 1
ATOM 706 O O . THR A 1 99 ? -21.859 8.492 6.945 1 91.88 99 THR A O 1
ATOM 709 N N . GLY A 1 100 ? -22.234 9.914 5.168 1 94.94 100 GLY A N 1
ATOM 710 C CA . GLY A 1 100 ? -21.375 10.859 5.855 1 94.94 100 GLY A CA 1
ATOM 711 C C . GLY A 1 100 ? -21.156 12.141 5.078 1 94.94 100 GLY A C 1
ATOM 712 O O . GLY A 1 100 ? -21.875 12.43 4.121 1 94.94 100 GLY A O 1
ATOM 713 N N . THR A 1 101 ? -20.266 12.961 5.723 1 96.75 101 THR A N 1
ATOM 714 C CA . THR A 1 101 ? -19.844 14.227 5.137 1 96.75 101 THR A CA 1
ATOM 715 C C . THR A 1 101 ? -18.312 14.336 5.129 1 96.75 101 THR A C 1
ATOM 717 O O . THR A 1 101 ? -17.625 13.578 5.812 1 96.75 101 THR A O 1
ATOM 720 N N . TYR A 1 102 ? -17.844 15.227 4.242 1 96.62 102 TYR A N 1
ATOM 721 C CA . TYR A 1 102 ? -16.406 15.469 4.211 1 96.62 102 TYR A CA 1
ATOM 722 C C . TYR A 1 102 ? -16.109 16.922 3.863 1 96.62 102 TYR A C 1
ATOM 724 O O . TYR A 1 102 ? -16.938 17.609 3.254 1 96.62 102 TYR A O 1
ATOM 732 N N . GLN A 1 103 ? -15.008 17.359 4.348 1 96.56 103 GLN A N 1
ATOM 733 C CA . GLN A 1 103 ? -14.43 18.656 4.039 1 96.56 103 GLN A CA 1
ATOM 734 C C . GLN A 1 103 ? -12.984 18.531 3.568 1 96.56 103 GLN A C 1
ATOM 736 O O . GLN A 1 103 ? -12.266 17.625 4.004 1 96.56 103 GLN A O 1
ATOM 741 N N . ILE A 1 104 ? -12.625 19.406 2.674 1 94.44 104 ILE A N 1
ATOM 742 C CA . ILE A 1 104 ? -11.266 19.438 2.148 1 94.44 104 ILE A CA 1
ATOM 743 C C . ILE A 1 104 ? -10.664 20.828 2.309 1 94.44 104 ILE A C 1
ATOM 745 O O . ILE A 1 104 ? -11.281 21.828 1.914 1 94.44 104 ILE A O 1
ATOM 749 N N . ASN A 1 105 ? -9.461 20.844 2.885 1 91.5 105 ASN A N 1
ATOM 750 C CA . ASN A 1 105 ? -8.734 22.109 3.057 1 91.5 105 ASN A CA 1
ATOM 751 C C . ASN A 1 105 ? -7.926 22.453 1.814 1 91.5 105 ASN A C 1
ATOM 753 O O . ASN A 1 105 ? -7.68 21.609 0.964 1 91.5 105 ASN A O 1
ATOM 757 N N . PRO A 1 106 ? -7.523 23.656 1.699 1 87.38 106 PRO A N 1
ATOM 758 C CA . PRO A 1 106 ? -6.746 24.078 0.532 1 87.38 106 PRO A CA 1
ATOM 759 C C . PRO A 1 106 ? -5.441 23.297 0.378 1 87.38 106 PRO A C 1
ATOM 761 O O . PRO A 1 106 ? -4.891 23.219 -0.724 1 87.38 106 PRO A O 1
ATOM 764 N N . ASP A 1 107 ? -4.906 22.734 1.454 1 85.88 107 ASP A N 1
ATOM 765 C CA . ASP A 1 107 ? -3.662 21.969 1.381 1 85.88 107 ASP A CA 1
ATOM 766 C C . ASP A 1 107 ? -3.934 20.5 1.08 1 85.88 107 ASP A C 1
ATOM 768 O O . ASP A 1 107 ? -3.049 19.656 1.23 1 85.88 107 ASP A O 1
ATOM 772 N N . CYS A 1 108 ? -5.141 20.156 0.848 1 91.44 108 CYS A N 1
ATOM 773 C CA . CYS A 1 108 ? -5.582 18.844 0.403 1 91.44 108 CYS A CA 1
ATOM 774 C C . CYS A 1 108 ? -5.699 17.875 1.579 1 91.44 108 CYS A C 1
ATOM 776 O O . CYS A 1 108 ? -5.867 16.672 1.387 1 91.44 108 CYS A O 1
ATOM 778 N N . SER A 1 109 ? -5.531 18.438 2.748 1 92.75 109 SER A N 1
ATOM 779 C CA . SER A 1 109 ? -5.98 17.703 3.922 1 92.75 109 SER A CA 1
ATOM 780 C C . SER A 1 109 ? -7.477 17.891 4.152 1 92.75 109 SER A C 1
ATOM 782 O O . SER A 1 109 ? -8.125 18.656 3.447 1 92.75 109 SER A O 1
ATOM 784 N N . GLY A 1 110 ? -8.023 17.062 5.074 1 95 110 GLY A N 1
ATOM 785 C CA . GLY A 1 110 ? -9.438 17.234 5.375 1 95 110 GLY A CA 1
ATOM 786 C C . GLY A 1 110 ? -9.93 16.297 6.465 1 95 110 GLY A C 1
ATOM 787 O O . GLY A 1 110 ? -9.133 15.719 7.199 1 95 110 GLY A O 1
ATOM 788 N N . GLU A 1 111 ? -11.266 16.344 6.547 1 96 111 GLU A N 1
ATOM 789 C CA . GLU A 1 111 ? -11.938 15.508 7.535 1 96 111 GLU A CA 1
ATOM 790 C C . GLU A 1 111 ? -13.188 14.859 6.945 1 96 111 GLU A C 1
ATOM 792 O O . GLU A 1 111 ? -13.891 15.469 6.133 1 96 111 GLU A O 1
ATOM 797 N N . MET A 1 112 ? -13.359 13.68 7.355 1 95.56 112 MET A N 1
ATOM 798 C CA . MET A 1 112 ? -14.562 12.93 6.992 1 95.56 112 MET A CA 1
ATOM 799 C C . MET A 1 112 ? -15.289 12.43 8.234 1 95.56 112 MET A C 1
ATOM 801 O O . MET A 1 112 ? -14.648 11.984 9.195 1 95.56 112 MET A O 1
ATOM 805 N N . VAL A 1 113 ? -16.562 12.531 8.203 1 95.5 113 VAL A N 1
ATOM 806 C CA . VAL A 1 113 ? -17.422 11.992 9.242 1 95.5 113 VAL A CA 1
ATOM 807 C C . VAL A 1 113 ? -18.359 10.945 8.648 1 95.5 113 VAL A C 1
ATOM 809 O O . VAL A 1 113 ? -19.094 11.227 7.688 1 95.5 113 VAL A O 1
ATOM 812 N N . ALA A 1 114 ? -18.297 9.781 9.164 1 92.88 114 ALA A N 1
ATOM 813 C CA . ALA A 1 114 ? -19.141 8.703 8.656 1 92.88 114 ALA A CA 1
ATOM 814 C C . ALA A 1 114 ? -20 8.102 9.766 1 92.88 114 ALA A C 1
ATOM 816 O O . ALA A 1 114 ? -19.531 7.91 10.891 1 92.88 114 ALA A O 1
ATOM 817 N N . THR A 1 115 ? -21.188 7.758 9.453 1 91.56 115 THR A N 1
ATOM 818 C CA . THR A 1 115 ? -22.141 7.145 10.375 1 91.56 115 THR A CA 1
ATOM 819 C C . THR A 1 115 ? -22.578 5.773 9.875 1 91.56 115 THR A C 1
ATOM 821 O O . THR A 1 115 ? -23.062 5.648 8.75 1 91.56 115 THR A O 1
ATOM 824 N N . SER A 1 116 ? -22.375 4.801 10.734 1 86.88 116 SER A N 1
ATOM 825 C CA . SER A 1 116 ? -22.828 3.451 10.391 1 86.88 116 SER A CA 1
ATOM 826 C C . SER A 1 116 ? -24.344 3.375 10.297 1 86.88 116 SER A C 1
ATOM 828 O O . SER A 1 116 ? -25.047 3.775 11.219 1 86.88 116 SER A O 1
ATOM 830 N N . THR A 1 117 ? -24.719 2.746 9.211 1 85.44 117 THR A N 1
ATOM 831 C CA . THR A 1 117 ? -26.172 2.588 9.07 1 85.44 117 THR A CA 1
ATOM 832 C C . THR A 1 117 ? -26.672 1.414 9.906 1 85.44 117 THR A C 1
ATOM 834 O O . THR A 1 117 ? -27.859 1.312 10.195 1 85.44 117 THR A O 1
ATOM 837 N N . LEU A 1 118 ? -25.781 0.611 10.312 1 78.56 118 LEU A N 1
ATOM 838 C CA . LEU A 1 118 ? -26.109 -0.567 11.109 1 78.56 118 LEU A CA 1
ATOM 839 C C . LEU A 1 118 ? -26.219 -0.216 12.586 1 78.56 118 LEU A C 1
ATOM 841 O O . LEU A 1 118 ? -27.156 -0.632 13.266 1 78.56 118 LEU A O 1
ATOM 845 N N . THR A 1 119 ? -25.297 0.528 13.07 1 77.19 119 THR A N 1
ATOM 846 C CA . THR A 1 119 ? -25.219 0.742 14.516 1 77.19 119 THR A CA 1
ATOM 847 C C . THR A 1 119 ? -25.594 2.178 14.867 1 77.19 119 THR A C 1
ATOM 849 O O . THR A 1 119 ? -25.859 2.486 16.031 1 77.19 119 THR A O 1
ATOM 852 N N . GLY A 1 120 ? -25.531 3.066 13.961 1 83.31 120 GLY A N 1
ATOM 853 C CA . GLY A 1 120 ? -25.75 4.48 14.227 1 83.31 120 GLY A CA 1
ATOM 854 C C . GLY A 1 120 ? -24.531 5.18 14.789 1 83.31 120 GLY A C 1
ATOM 855 O O . GLY A 1 120 ? -24.562 6.391 15.031 1 83.31 120 GLY A O 1
ATOM 856 N N . THR A 1 121 ? -23.453 4.484 14.914 1 82.38 121 THR A N 1
ATOM 857 C CA . THR A 1 121 ? -22.219 5.062 15.453 1 82.38 121 THR A CA 1
ATOM 858 C C . THR A 1 121 ? -21.531 5.945 14.414 1 82.38 121 THR A C 1
ATOM 860 O O . THR A 1 121 ? -21.469 5.59 13.234 1 82.38 121 THR A O 1
ATOM 863 N N . THR A 1 122 ? -21.094 7.125 14.969 1 87.81 122 THR A N 1
ATOM 864 C CA . THR A 1 122 ? -20.422 8.078 14.094 1 87.81 122 THR A CA 1
ATOM 865 C C . THR A 1 122 ? -18.922 8.102 14.391 1 87.81 122 THR A C 1
ATOM 867 O O . THR A 1 122 ? -18.5 8.172 15.547 1 87.81 122 THR A O 1
ATOM 870 N N . ASN A 1 123 ? -18.156 7.984 13.297 1 87.38 123 ASN A N 1
ATOM 871 C CA . ASN A 1 123 ? -16.703 8.078 13.391 1 87.38 123 ASN A CA 1
ATOM 872 C C . ASN A 1 123 ? -16.156 9.242 12.57 1 87.38 123 ASN A C 1
ATOM 874 O O . ASN A 1 123 ? -16.719 9.586 11.531 1 87.38 123 ASN A O 1
ATOM 878 N N . THR A 1 124 ? -15.109 9.836 13.148 1 92.12 124 THR A N 1
ATOM 879 C CA . THR A 1 124 ? -14.406 10.898 12.445 1 92.12 124 THR A CA 1
ATOM 880 C C . THR A 1 124 ? -13.055 10.414 11.922 1 92.12 124 THR A C 1
ATOM 882 O O . THR A 1 124 ? -12.352 9.672 12.609 1 92.12 124 THR A O 1
ATOM 885 N N . TYR A 1 125 ? -12.719 10.922 10.719 1 93.5 125 TYR A N 1
ATOM 886 C CA . TYR A 1 125 ? -11.477 10.539 10.055 1 93.5 125 TYR A CA 1
ATOM 887 C C . TYR A 1 125 ? -10.719 11.758 9.562 1 93.5 125 TYR A C 1
ATOM 889 O O . TYR A 1 125 ? -11.32 12.734 9.102 1 93.5 125 TYR A O 1
ATOM 897 N N . SER A 1 126 ? -9.414 11.719 9.75 1 95.56 126 SER A N 1
ATOM 898 C CA . SER A 1 126 ? -8.57 12.633 8.992 1 95.56 126 SER A CA 1
ATOM 899 C C . SER A 1 126 ? -8.273 12.086 7.602 1 95.56 126 SER A C 1
ATOM 901 O O . SER A 1 126 ? -8.016 10.891 7.441 1 95.56 126 SER A O 1
ATOM 903 N N . ILE A 1 127 ? -8.328 13.016 6.566 1 95.94 127 ILE A N 1
ATOM 904 C CA . ILE A 1 127 ? -8.109 12.531 5.211 1 95.94 127 ILE A CA 1
ATOM 905 C C . ILE A 1 127 ? -7.078 13.414 4.504 1 95.94 127 ILE A C 1
ATOM 907 O O . ILE A 1 127 ? -6.82 14.539 4.938 1 95.94 127 ILE A O 1
ATOM 911 N N . ALA A 1 128 ? -6.43 12.898 3.549 1 96.31 128 ALA A N 1
ATOM 912 C CA . ALA A 1 128 ? -5.566 13.602 2.6 1 96.31 128 ALA A CA 1
ATOM 913 C C . ALA A 1 128 ? -5.855 13.156 1.168 1 96.31 128 ALA A C 1
ATOM 915 O O . ALA A 1 128 ? -6.086 11.969 0.911 1 96.31 128 ALA A O 1
ATOM 916 N N . VAL A 1 129 ? -5.852 14.125 0.239 1 94.69 129 VAL A N 1
ATOM 917 C CA . VAL A 1 129 ? -6.285 13.875 -1.133 1 94.69 129 VAL A CA 1
ATOM 918 C C . VAL A 1 129 ? -5.094 14.016 -2.082 1 94.69 129 VAL A C 1
ATOM 920 O O . VAL A 1 129 ? -4.32 14.969 -1.981 1 94.69 129 VAL A O 1
ATOM 923 N N . THR A 1 130 ? -4.969 13.039 -2.994 1 93.31 130 THR A N 1
ATOM 924 C CA . THR A 1 130 ? -3.9 13.102 -3.984 1 93.31 130 THR A CA 1
ATOM 925 C C . THR A 1 130 ? -4.363 13.852 -5.23 1 93.31 130 THR A C 1
ATOM 927 O O . THR A 1 130 ? -5.516 14.273 -5.316 1 93.31 130 THR A O 1
ATOM 930 N N . ALA A 1 131 ? -3.42 13.992 -6.176 1 86.75 131 ALA A N 1
ATOM 931 C CA . ALA A 1 131 ? -3.688 14.766 -7.383 1 86.75 131 ALA A CA 1
ATOM 932 C C . ALA A 1 131 ? -4.922 14.242 -8.109 1 86.75 131 ALA A C 1
ATOM 934 O O . ALA A 1 131 ? -5.121 13.023 -8.211 1 86.75 131 ALA A O 1
ATOM 935 N N . HIS A 1 132 ? -5.75 15.203 -8.555 1 82.25 132 HIS A N 1
ATOM 936 C CA . HIS A 1 132 ? -6.953 14.945 -9.336 1 82.25 132 HIS A CA 1
ATOM 937 C C . HIS A 1 132 ? -7.961 14.125 -8.531 1 82.25 132 HIS A C 1
ATOM 939 O O . HIS A 1 132 ? -8.898 13.562 -9.102 1 82.25 132 HIS A O 1
ATOM 945 N N . GLY A 1 133 ? -7.703 14.047 -7.254 1 88.94 133 GLY A N 1
ATOM 946 C CA . GLY A 1 133 ? -8.602 13.258 -6.43 1 88.94 133 GLY A CA 1
ATOM 947 C C . GLY A 1 133 ? -8.484 11.766 -6.695 1 88.94 133 GLY A C 1
ATOM 948 O O . GLY A 1 133 ? -9.43 11.016 -6.441 1 88.94 133 GLY A O 1
ATOM 949 N N . ASN A 1 134 ? -7.41 11.352 -7.148 1 91.06 134 ASN A N 1
ATOM 950 C CA . ASN A 1 134 ? -7.262 9.945 -7.531 1 91.06 134 ASN A CA 1
ATOM 951 C C . ASN A 1 134 ? -7.34 9.023 -6.316 1 91.06 134 ASN A C 1
ATOM 953 O O . ASN A 1 134 ? -7.816 7.895 -6.422 1 91.06 134 ASN A O 1
ATOM 957 N N . GLU A 1 135 ? -6.805 9.539 -5.281 1 95.19 135 GLU A N 1
ATOM 958 C CA . GLU A 1 135 ? -6.879 8.789 -4.031 1 95.19 135 GLU A CA 1
ATOM 959 C C . GLU A 1 135 ? -7.254 9.695 -2.861 1 95.19 135 GLU A C 1
ATOM 961 O O . GLU A 1 135 ? -6.922 10.883 -2.857 1 95.19 135 GLU A O 1
ATOM 966 N N . VAL A 1 136 ? -7.938 9.133 -1.921 1 95.81 136 VAL A N 1
ATOM 967 C CA . VAL A 1 136 ? -8.172 9.711 -0.601 1 95.81 136 VAL A CA 1
ATOM 968 C C . VAL A 1 136 ? -7.605 8.789 0.474 1 95.81 136 VAL A C 1
ATOM 970 O O . VAL A 1 136 ? -8.016 7.629 0.582 1 95.81 136 VAL A O 1
ATOM 973 N N . LEU A 1 137 ? -6.684 9.305 1.188 1 96.25 137 LEU A N 1
ATOM 974 C CA . LEU A 1 137 ? -6.066 8.57 2.291 1 96.25 137 LEU A CA 1
ATOM 975 C C . LEU A 1 137 ? -6.734 8.922 3.617 1 96.25 137 LEU A C 1
ATOM 977 O O . LEU A 1 137 ? -7.066 10.086 3.861 1 96.25 137 LEU A O 1
ATOM 981 N N . LEU A 1 138 ? -6.844 7.867 4.449 1 95.12 138 LEU A N 1
ATOM 982 C CA . LEU A 1 138 ? -7.664 8.086 5.637 1 95.12 138 LEU A CA 1
ATOM 983 C C . LEU A 1 138 ? -7.051 7.402 6.855 1 95.12 138 LEU A C 1
ATOM 985 O O . LEU A 1 138 ? -6.539 6.285 6.754 1 95.12 138 LEU A O 1
ATOM 989 N N . VAL A 1 139 ? -7.176 8.086 8.016 1 92.56 139 VAL A N 1
ATOM 990 C CA . VAL A 1 139 ? -6.941 7.477 9.32 1 92.56 139 VAL A CA 1
ATOM 991 C C . VAL A 1 139 ? -8.086 7.832 10.266 1 92.56 139 VAL A C 1
ATOM 993 O O . VAL A 1 139 ? -8.562 8.969 10.273 1 92.56 139 VAL A O 1
ATOM 996 N N . GLN A 1 140 ? -8.5 6.871 10.992 1 88.69 140 GLN A N 1
ATOM 997 C CA . GLN A 1 140 ? -9.547 7.098 11.977 1 88.69 140 GLN A CA 1
ATOM 998 C C . GLN A 1 140 ? -9.031 7.941 13.141 1 88.69 140 GLN A C 1
ATOM 1000 O O . GLN A 1 140 ? -7.93 7.703 13.648 1 88.69 140 GLN A O 1
ATOM 1005 N N . LYS A 1 141 ? -9.891 8.945 13.422 1 83.88 141 LYS A N 1
ATOM 1006 C CA . LYS A 1 141 ? -9.539 9.938 14.438 1 83.88 141 LYS A CA 1
ATOM 1007 C C . LYS A 1 141 ? -10.414 9.773 15.68 1 83.88 141 LYS A C 1
ATOM 1009 O O . LYS A 1 141 ? -10.961 10.758 16.188 1 83.88 141 LYS A O 1
ATOM 1014 N N . VAL A 1 142 ? -10.82 8.68 16.047 1 75.94 142 VAL A N 1
ATOM 1015 C CA . VAL A 1 142 ? -11.633 8.508 17.266 1 75.94 142 VAL A CA 1
ATOM 1016 C C . VAL A 1 142 ? -10.789 7.879 18.359 1 75.94 142 VAL A C 1
ATOM 1018 O O . VAL A 1 142 ? -10.195 6.812 18.172 1 75.94 142 VAL A O 1
ATOM 1021 N N . PRO A 1 143 ? -10.766 8.625 19.453 1 64.38 143 PRO A N 1
ATOM 1022 C CA . PRO A 1 143 ? -10.039 8.023 20.578 1 64.38 143 PRO A CA 1
ATOM 1023 C C . PRO A 1 143 ? -10.602 6.672 21 1 64.38 143 PRO A C 1
ATOM 1025 O O . PRO A 1 143 ? -11.797 6.41 20.812 1 64.38 143 PRO A O 1
ATOM 1028 N N . THR A 1 144 ? -9.812 5.84 21.547 1 61.34 144 THR A N 1
ATOM 1029 C CA . THR A 1 144 ? -10.156 4.535 22.094 1 61.34 144 THR A CA 1
ATOM 1030 C C . THR A 1 144 ? -10.758 3.633 21.016 1 61.34 144 THR A C 1
ATOM 1032 O O . THR A 1 144 ? -11.523 2.719 21.328 1 61.34 144 THR A O 1
ATOM 1035 N N . SER A 1 145 ? -10.469 3.996 19.844 1 64.06 145 SER A N 1
ATOM 1036 C CA . SER A 1 145 ? -10.961 3.225 18.703 1 64.06 145 SER A CA 1
ATOM 1037 C C . SER A 1 145 ? -9.844 2.42 18.047 1 64.06 145 SER A C 1
ATOM 1039 O O . SER A 1 145 ? -8.672 2.627 18.344 1 64.06 145 SER A O 1
ATOM 1041 N N . PRO A 1 146 ? -10.391 1.465 17.25 1 70.44 146 PRO A N 1
ATOM 1042 C CA . PRO A 1 146 ? -9.406 0.749 16.438 1 70.44 146 PRO A CA 1
ATOM 1043 C C . PRO A 1 146 ? -8.516 1.688 15.625 1 70.44 146 PRO A C 1
ATOM 1045 O O . PRO A 1 146 ? -8.898 2.824 15.352 1 70.44 146 PRO A O 1
ATOM 1048 N N . VAL A 1 147 ? -7.316 1.273 15.5 1 81.75 147 VAL A N 1
ATOM 1049 C CA . VAL A 1 147 ? -6.383 1.931 14.594 1 81.75 147 VAL A CA 1
ATOM 1050 C C . VAL A 1 147 ? -6.664 1.488 13.156 1 81.75 147 VAL A C 1
ATOM 1052 O O . VAL A 1 147 ? -6.316 0.371 12.766 1 81.75 147 VAL A O 1
ATOM 1055 N N . VAL A 1 148 ? -7.344 2.412 12.445 1 88.56 148 VAL A N 1
ATOM 1056 C CA . VAL A 1 148 ? -7.832 2.027 11.125 1 88.56 148 VAL A CA 1
ATOM 1057 C C . VAL A 1 148 ? -7.348 3.031 10.078 1 88.56 148 VAL A C 1
ATOM 1059 O O . VAL A 1 148 ? -7.379 4.242 10.312 1 88.56 148 VAL A O 1
ATOM 1062 N N . ALA A 1 149 ? -6.875 2.523 8.984 1 92.88 149 ALA A N 1
ATOM 1063 C CA . ALA A 1 149 ? -6.535 3.312 7.801 1 92.88 149 ALA A CA 1
ATOM 1064 C C . ALA A 1 149 ? -7.254 2.789 6.562 1 92.88 149 ALA A C 1
ATOM 1066 O O . ALA A 1 149 ? -7.652 1.622 6.516 1 92.88 149 ALA A O 1
ATOM 1067 N N . ALA A 1 150 ? -7.445 3.678 5.652 1 95.56 150 ALA A N 1
ATOM 1068 C CA . ALA A 1 150 ? -8.047 3.268 4.383 1 95.56 150 ALA A CA 1
ATOM 1069 C C . ALA A 1 150 ? -7.484 4.086 3.225 1 95.56 150 ALA A C 1
ATOM 1071 O O . ALA A 1 150 ? -6.988 5.199 3.424 1 95.56 150 ALA A O 1
ATOM 1072 N N . THR A 1 151 ? -7.535 3.479 2.08 1 96.81 151 THR A N 1
ATOM 1073 C CA . THR A 1 151 ? -7.246 4.152 0.82 1 96.81 151 THR A CA 1
ATOM 1074 C C . THR A 1 151 ? -8.438 4.047 -0.133 1 96.81 151 THR A C 1
ATOM 1076 O O . THR A 1 151 ? -8.844 2.945 -0.502 1 96.81 151 THR A O 1
ATOM 1079 N N . PHE A 1 152 ? -8.969 5.234 -0.462 1 96.62 152 PHE A N 1
ATOM 1080 C CA . PHE A 1 152 ? -9.977 5.332 -1.507 1 96.62 152 PHE A CA 1
ATOM 1081 C C . PHE A 1 152 ? -9.336 5.633 -2.855 1 96.62 152 PHE A C 1
ATOM 1083 O O . PHE A 1 152 ? -8.508 6.543 -2.969 1 96.62 152 PHE A O 1
ATOM 1090 N N . LYS A 1 153 ? -9.727 4.832 -3.816 1 95.81 153 LYS A N 1
ATOM 1091 C CA . LYS A 1 153 ? -9.242 5.051 -5.18 1 95.81 153 LYS A CA 1
ATOM 1092 C C . LYS A 1 153 ? -10.406 5.281 -6.141 1 95.81 153 LYS A C 1
ATOM 1094 O O . LYS A 1 153 ? -11.391 4.539 -6.125 1 95.81 153 LYS A O 1
ATOM 1099 N N . LYS A 1 154 ? -10.156 6.285 -6.938 1 92.56 154 LYS A N 1
ATOM 1100 C CA . LYS A 1 154 ? -11.195 6.625 -7.906 1 92.56 154 LYS A CA 1
ATOM 1101 C C . LYS A 1 154 ? -11.398 5.492 -8.914 1 92.56 154 LY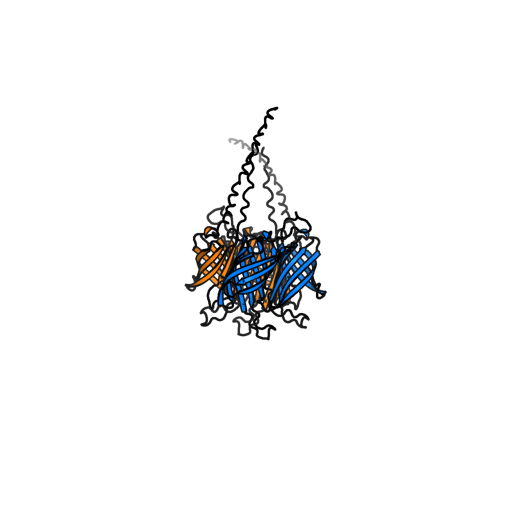S A C 1
ATOM 1103 O O . LYS A 1 154 ? -10.43 4.891 -9.383 1 92.56 154 LYS A O 1
ATOM 1108 N N . LEU A 1 155 ? -12.609 5.191 -9.258 1 88.44 155 LEU A N 1
ATOM 1109 C CA . LEU A 1 155 ? -12.922 4.152 -10.234 1 88.44 155 LEU A CA 1
ATOM 1110 C C . LEU A 1 155 ? -12.586 4.621 -11.648 1 88.44 155 LEU A C 1
ATOM 1112 O O . LEU A 1 155 ? -12.062 3.846 -12.453 1 88.44 155 LEU A O 1
ATOM 1116 N N . TRP A 1 156 ? -12.664 5.906 -12.086 1 74.38 156 TRP A N 1
ATOM 1117 C CA . TRP A 1 156 ? -12.5 6.555 -13.383 1 74.38 156 TRP A CA 1
ATOM 1118 C C . TRP A 1 156 ? -13.328 5.844 -14.453 1 74.38 156 TRP A C 1
ATOM 1120 O O . TRP A 1 156 ? -12.93 5.785 -15.617 1 74.38 156 TRP A O 1
ATOM 1130 N N . MET A 1 157 ? -14.188 5.246 -14.141 1 63.59 157 MET A N 1
ATOM 1131 C CA . MET A 1 157 ? -14.961 4.559 -15.172 1 63.59 157 MET A CA 1
ATOM 1132 C C . MET A 1 157 ? -15.836 5.539 -15.945 1 63.59 157 MET A C 1
ATOM 1134 O O . MET A 1 157 ? -16.391 6.473 -15.367 1 63.59 157 MET A O 1
ATOM 1138 N N . PRO A 1 158 ? -15.297 5.844 -17.406 1 50.5 158 PRO A N 1
ATOM 1139 C CA . PRO A 1 158 ? -16.094 6.777 -18.203 1 50.5 158 PRO A CA 1
ATOM 1140 C C . PRO A 1 158 ? -17.562 6.805 -17.797 1 50.5 158 PRO A C 1
ATOM 1142 O O . PRO A 1 158 ? -18.109 5.777 -17.375 1 50.5 158 PRO A O 1
ATOM 1145 N N . ALA A 1 159 ? -17.781 8.188 -17.516 1 42.09 159 ALA A N 1
ATOM 1146 C CA . ALA A 1 159 ? -19.188 8.453 -17.266 1 42.09 159 ALA A CA 1
ATOM 1147 C C . ALA A 1 159 ? -20.062 7.922 -18.391 1 42.09 159 ALA A C 1
ATOM 1149 O O . ALA A 1 159 ? -21.281 8.133 -18.406 1 42.09 159 ALA A O 1
ATOM 1150 N N . THR A 1 160 ? -19.391 8.07 -19.672 1 38.62 160 THR A N 1
ATOM 1151 C CA . THR A 1 160 ? -20.5 7.883 -20.594 1 38.62 160 THR A CA 1
ATOM 1152 C C . THR A 1 160 ? -21.656 7.145 -19.906 1 38.62 160 THR A C 1
ATOM 1154 O O . THR A 1 160 ? -22.797 7.188 -20.375 1 38.62 160 THR A O 1
ATOM 1157 N N . THR A 1 161 ? -21.438 6.039 -19.781 1 32.56 161 THR A N 1
ATOM 1158 C CA . THR A 1 161 ? -22.703 5.438 -19.359 1 32.56 161 THR A CA 1
ATOM 1159 C C . THR A 1 161 ? -23.141 5.984 -18 1 32.56 161 THR A C 1
ATOM 1161 O O . THR A 1 161 ? -22.391 5.91 -17.031 1 32.56 161 THR A O 1
ATOM 1164 N N . ARG A 1 162 ? -23.766 7.258 -17.781 1 31.69 162 ARG A N 1
ATOM 1165 C CA . ARG A 1 162 ? -24.688 7.453 -16.672 1 31.69 162 ARG A CA 1
ATOM 1166 C C . ARG A 1 162 ? -24.75 6.215 -15.789 1 31.69 162 ARG A C 1
ATOM 1168 O O . ARG A 1 162 ? -24.328 5.129 -16.203 1 31.69 162 ARG A O 1
ATOM 1175 N N . PRO A 1 163 ? -26.031 6.074 -15.281 1 37.12 163 PRO A N 1
ATOM 1176 C CA . PRO A 1 163 ? -26.641 5.477 -14.094 1 37.12 163 PRO A CA 1
ATOM 1177 C C . PRO A 1 163 ? -26.234 4.023 -13.883 1 37.12 163 PRO A C 1
ATOM 1179 O O . PRO A 1 163 ? -26.594 3.414 -12.875 1 37.12 163 PRO A O 1
ATOM 1182 N N . GLY A 1 164 ? -24.906 3.379 -14.703 1 38.94 164 GLY A N 1
ATOM 1183 C CA . GLY A 1 164 ? -24.516 1.981 -14.766 1 38.94 164 GLY A CA 1
ATOM 1184 C C . GLY A 1 164 ? -23.172 1.77 -15.438 1 38.94 164 GLY A C 1
ATOM 1185 O O . GLY A 1 164 ? -22.922 0.71 -16.016 1 38.94 164 GLY A O 1
ATOM 1186 N N . GLY A 1 165 ? -22.453 2.689 -16.031 1 48.34 165 GLY A N 1
ATOM 1187 C CA . GLY A 1 165 ? -21.266 2.211 -16.703 1 48.34 165 GLY A CA 1
ATOM 1188 C C . GLY A 1 165 ? -20.547 1.117 -15.93 1 48.34 165 GLY A C 1
ATOM 1189 O O . GLY A 1 165 ? -20.094 1.337 -14.805 1 48.34 165 GLY A O 1
ATOM 1190 N N . SER A 1 166 ? -21.094 -0.006 -16.141 1 69.88 166 SER A N 1
ATOM 1191 C CA . SER A 1 166 ? -21.297 -1.259 -15.422 1 69.88 166 SER A CA 1
ATOM 1192 C C . SER A 1 166 ? -20.109 -2.197 -15.586 1 69.88 166 SER A C 1
ATOM 1194 O O . SER A 1 166 ? -19.594 -2.369 -16.703 1 69.88 166 SER A O 1
ATOM 1196 N N . CYS A 1 167 ? -19.406 -2.166 -14.711 1 87.12 167 CYS A N 1
ATOM 1197 C CA . CYS A 1 167 ? -18.469 -3.273 -14.672 1 87.12 167 CYS A CA 1
ATOM 1198 C C . CYS A 1 167 ? -19.109 -4.566 -15.148 1 87.12 167 CYS A C 1
ATOM 1200 O O . CYS A 1 167 ? -20.281 -4.828 -14.844 1 87.12 167 CYS A O 1
ATOM 1202 N N . THR A 1 168 ? -18.469 -5.082 -16.125 1 90.19 168 THR A N 1
ATOM 1203 C CA . THR A 1 168 ? -18.797 -6.418 -16.609 1 90.19 168 THR A CA 1
ATOM 1204 C C . THR A 1 168 ? -17.641 -7.383 -16.375 1 90.19 168 THR A C 1
ATOM 1206 O O . THR A 1 168 ? -16.531 -6.965 -16.031 1 90.19 168 THR A O 1
ATOM 1209 N N . PRO A 1 169 ? -17.953 -8.648 -16.562 1 91.56 169 PRO A N 1
ATOM 1210 C CA . PRO A 1 169 ? -16.828 -9.578 -16.438 1 91.56 169 PRO A CA 1
ATOM 1211 C C . PRO A 1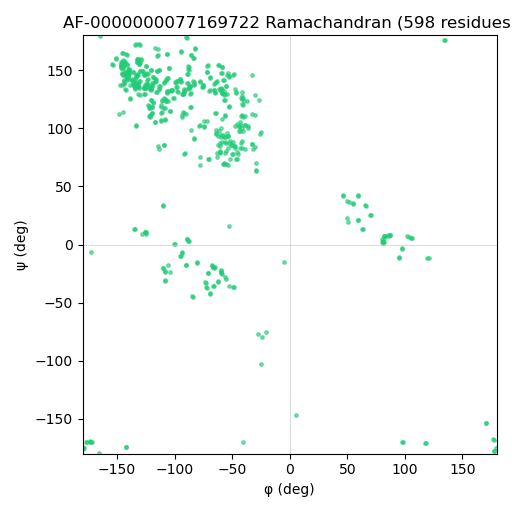 169 ? -15.672 -9.227 -17.359 1 91.56 169 PRO A C 1
ATOM 1213 O O . PRO A 1 169 ? -14.508 -9.453 -17.016 1 91.56 169 PRO A O 1
ATOM 1216 N N . GLY A 1 170 ? -15.938 -8.617 -18.5 1 91.38 170 GLY A N 1
ATOM 1217 C CA . GLY A 1 170 ? -14.906 -8.211 -19.438 1 91.38 170 GLY A CA 1
ATOM 1218 C C . GLY A 1 170 ? -13.977 -7.145 -18.891 1 91.38 170 GLY A C 1
ATOM 1219 O O . GLY A 1 170 ? -12.852 -6.992 -19.359 1 91.38 170 GLY A O 1
ATOM 1220 N N . SER A 1 171 ? -14.422 -6.48 -17.891 1 89.5 171 SER A N 1
ATOM 1221 C CA . SER A 1 171 ? -13.641 -5.398 -17.297 1 89.5 171 SER A CA 1
ATOM 1222 C C . SER A 1 171 ? -12.383 -5.934 -16.625 1 89.5 171 SER A C 1
ATOM 1224 O O . SER A 1 171 ? -11.422 -5.191 -16.406 1 89.5 171 SER A O 1
ATOM 1226 N N . LEU A 1 172 ? -12.367 -7.238 -16.312 1 92.75 172 LEU A N 1
ATOM 1227 C CA . LEU A 1 172 ? -11.227 -7.812 -15.617 1 92.75 172 LEU A CA 1
ATOM 1228 C C . LEU A 1 172 ? -10.297 -8.531 -16.594 1 92.75 172 LEU A C 1
ATOM 1230 O O . LEU A 1 172 ? -9.258 -9.062 -16.203 1 92.75 172 LEU A O 1
ATOM 1234 N N . ARG A 1 173 ? -10.594 -8.539 -17.797 1 92.31 173 ARG A N 1
ATOM 1235 C CA . ARG A 1 173 ? -9.805 -9.328 -18.734 1 92.31 173 ARG A CA 1
ATOM 1236 C C . ARG A 1 173 ? -8.344 -8.883 -18.719 1 92.31 173 ARG A C 1
ATOM 1238 O O . ARG A 1 173 ? -8.055 -7.695 -18.828 1 92.31 173 ARG A O 1
ATOM 1245 N N . GLY A 1 174 ? -7.484 -9.914 -18.578 1 91.31 174 GLY A N 1
ATOM 1246 C CA . GLY A 1 174 ? -6.066 -9.617 -18.688 1 91.31 174 GLY A CA 1
ATOM 1247 C C . GLY A 1 174 ? -5.242 -10.266 -17.594 1 91.31 174 GLY A C 1
ATOM 1248 O O . GLY A 1 174 ? -5.777 -11 -16.75 1 91.31 174 GLY A O 1
ATOM 1249 N N . GLU A 1 175 ? -3.908 -10.078 -17.703 1 92.56 175 GLU A N 1
ATOM 1250 C CA . GLU A 1 175 ? -2.963 -10.57 -16.703 1 92.56 175 GLU A CA 1
ATOM 1251 C C . GLU A 1 175 ? -2.734 -9.539 -15.609 1 92.56 175 GLU A C 1
ATOM 1253 O O . GLU A 1 175 ? -2.609 -8.344 -15.883 1 92.56 175 GLU A O 1
ATOM 1258 N N . TYR A 1 176 ? -2.689 -10.117 -14.438 1 95.38 176 TYR A N 1
ATOM 1259 C CA . TYR A 1 176 ? -2.486 -9.266 -13.273 1 95.38 176 TYR A CA 1
ATOM 1260 C C . TYR A 1 176 ? -1.369 -9.812 -12.391 1 95.38 176 TYR A C 1
ATOM 1262 O O . TYR A 1 176 ? -1.23 -11.023 -12.227 1 95.38 176 TYR A O 1
ATOM 1270 N N . ALA A 1 177 ? -0.582 -8.953 -11.875 1 95.62 177 ALA A N 1
ATOM 1271 C CA . ALA A 1 177 ? 0.247 -9.242 -10.703 1 95.62 177 ALA A CA 1
ATOM 1272 C C . ALA A 1 177 ? -0.5 -8.93 -9.414 1 95.62 177 ALA A C 1
ATOM 1274 O O . ALA A 1 177 ? -1.343 -8.031 -9.375 1 95.62 177 ALA A O 1
ATOM 1275 N N . PHE A 1 178 ? -0.181 -9.75 -8.414 1 95.62 178 PHE A N 1
ATOM 1276 C CA . PHE A 1 178 ? -0.845 -9.391 -7.172 1 95.62 178 PHE A CA 1
ATOM 1277 C C . PHE A 1 178 ? 0.086 -9.594 -5.98 1 95.62 178 PHE A C 1
ATOM 1279 O O . PHE A 1 178 ? 1.057 -10.344 -6.07 1 95.62 178 PHE A O 1
ATOM 1286 N N . ALA A 1 179 ? -0.189 -8.836 -4.926 1 95.56 179 ALA A N 1
ATOM 1287 C CA . ALA A 1 179 ? 0.369 -8.977 -3.584 1 95.56 179 ALA A CA 1
ATOM 1288 C C . ALA A 1 179 ? -0.727 -8.906 -2.525 1 95.56 179 ALA A C 1
ATOM 1290 O O . ALA A 1 179 ? -1.695 -8.156 -2.674 1 95.56 179 ALA A O 1
ATOM 1291 N N . ALA A 1 180 ? -0.527 -9.688 -1.513 1 95 180 ALA A N 1
ATOM 1292 C CA . ALA A 1 180 ? -1.462 -9.703 -0.391 1 95 180 ALA A CA 1
ATOM 1293 C C . ALA A 1 180 ? -0.726 -9.875 0.934 1 95 180 ALA A C 1
ATOM 1295 O O . ALA A 1 180 ? 0.366 -10.453 0.974 1 95 180 ALA A O 1
ATOM 1296 N N . GLY A 1 181 ? -1.28 -9.266 1.945 1 91.88 181 GLY A N 1
ATOM 1297 C CA . GLY A 1 181 ? -0.747 -9.383 3.293 1 91.88 181 GLY A CA 1
ATOM 1298 C C . GLY A 1 181 ? -1.823 -9.406 4.363 1 91.88 181 GLY A C 1
ATOM 1299 O O . GLY A 1 181 ? -2.928 -8.898 4.148 1 91.88 181 GLY A O 1
ATOM 1300 N N . GLY A 1 182 ? -1.435 -10.008 5.434 1 89.94 182 GLY A N 1
ATOM 1301 C CA . GLY A 1 182 ? -2.344 -10.086 6.562 1 89.94 182 GLY A CA 1
ATOM 1302 C C . GLY A 1 182 ? -1.851 -11.008 7.66 1 89.94 182 GLY A C 1
ATOM 1303 O O . GLY A 1 182 ? -0.646 -11.102 7.91 1 89.94 182 GLY A O 1
ATOM 1304 N N . SER A 1 183 ? -2.936 -11.5 8.375 1 84.81 183 SER A N 1
ATOM 1305 C CA . SER A 1 183 ? -2.607 -12.336 9.523 1 84.81 183 SER A CA 1
ATOM 1306 C C . SER A 1 183 ? -3.607 -13.484 9.672 1 84.81 183 SER A C 1
ATOM 1308 O O . SER A 1 183 ? -4.734 -13.398 9.18 1 84.81 183 SER A O 1
ATOM 1310 N N . ASN A 1 184 ? -3.012 -14.547 10.188 1 78.5 184 ASN A N 1
ATOM 1311 C CA . ASN A 1 184 ? -3.875 -15.641 10.633 1 78.5 184 ASN A CA 1
ATOM 1312 C C . ASN A 1 184 ? -4.246 -15.484 12.109 1 78.5 184 ASN A C 1
ATOM 1314 O O . ASN A 1 184 ? -3.375 -15.5 12.977 1 78.5 184 ASN A O 1
ATOM 1318 N N . PRO A 1 185 ? -5.617 -15.234 12.242 1 65.38 185 PRO A N 1
ATOM 1319 C CA . PRO A 1 185 ? -6 -15.148 13.656 1 65.38 185 PRO A CA 1
ATOM 1320 C C . PRO A 1 185 ? -6.121 -16.516 14.32 1 65.38 185 PRO A C 1
ATOM 1322 O O . PRO A 1 185 ? -6.617 -17.469 13.703 1 65.38 185 PRO A O 1
ATOM 1325 N N . GLN A 1 186 ? -5.035 -17.312 14.555 1 55.38 186 GLN A N 1
ATOM 1326 C CA . GLN A 1 186 ? -5.223 -18.672 15.055 1 55.38 186 GLN A CA 1
ATOM 1327 C C . GLN A 1 186 ? -6.559 -18.812 15.781 1 55.38 186 GLN A C 1
ATOM 1329 O O . GLN A 1 186 ? -7.211 -19.859 15.695 1 55.38 186 GLN A O 1
ATOM 1334 N N . VAL A 1 187 ? -6.695 -18.391 17.016 1 45.41 187 VAL A N 1
ATOM 1335 C CA . VAL A 1 187 ? -7.734 -18.891 17.906 1 45.41 187 VAL A CA 1
ATOM 1336 C C . VAL A 1 187 ? -8.977 -18.016 17.797 1 45.41 187 VAL A C 1
ATOM 1338 O O . VAL A 1 187 ? -8.906 -16.797 18 1 45.41 187 VAL A O 1
ATOM 1341 N N . SER A 1 188 ? -9.797 -18.141 16.797 1 43.47 188 SER A N 1
ATOM 1342 C CA . SER A 1 188 ? -11.078 -17.531 17.125 1 43.47 188 SER A CA 1
ATOM 1343 C C . SER A 1 188 ? -11.633 -18.078 18.438 1 43.47 188 SER A C 1
ATOM 1345 O O . SER A 1 188 ? -11.633 -19.281 18.672 1 43.47 188 SER A O 1
ATOM 1347 N N . PRO A 1 189 ? -12.453 -17.25 19.344 1 41.69 189 PRO A N 1
ATOM 1348 C CA . PRO A 1 189 ? -12.172 -15.922 19.875 1 41.69 189 PRO A CA 1
ATOM 1349 C C . PRO A 1 189 ? -10.719 -15.75 20.312 1 41.69 189 PRO A C 1
ATOM 1351 O O . PRO A 1 189 ? -10.094 -16.719 20.75 1 41.69 189 PRO A O 1
ATOM 1354 N N . PRO A 1 190 ? -10.078 -14.586 19.828 1 39.94 190 PRO A N 1
ATOM 1355 C CA . PRO A 1 190 ? -8.68 -14.422 20.25 1 39.94 190 PRO A CA 1
ATOM 1356 C C . PRO A 1 190 ? -8.477 -14.711 21.734 1 39.94 190 PRO A C 1
ATOM 1358 O O . PRO A 1 190 ? -9.141 -14.109 22.578 1 39.94 190 PRO A O 1
ATOM 1361 N N . SER A 1 191 ? -8.438 -15.906 22.078 1 37.34 191 SER A N 1
ATOM 1362 C CA . SER A 1 191 ? -8.016 -16 23.469 1 37.34 191 SER A CA 1
ATOM 1363 C C . SER A 1 191 ? -6.762 -15.172 23.734 1 37.34 191 SER A C 1
ATOM 1365 O O . SER A 1 191 ? -5.984 -14.906 22.812 1 37.34 191 SER A O 1
ATOM 1367 N N . ALA A 1 192 ? -6.742 -14.688 24.844 1 39.25 192 ALA A N 1
ATOM 1368 C CA . ALA A 1 192 ? -5.543 -14.086 25.422 1 39.25 192 ALA A CA 1
ATOM 1369 C C . ALA A 1 192 ? -4.309 -14.93 25.125 1 39.25 192 ALA A C 1
ATOM 1371 O O . ALA A 1 192 ? -4.305 -16.141 25.344 1 39.25 192 ALA A O 1
ATOM 1372 N N . GLY A 1 193 ? -3.406 -14.555 24.141 1 43.75 193 GLY A N 1
ATOM 1373 C CA . GLY A 1 193 ? -2.199 -15.258 23.734 1 43.75 193 GLY A CA 1
ATOM 1374 C C . GLY A 1 193 ? -2.189 -15.648 22.266 1 43.75 193 GLY A C 1
ATOM 1375 O O . GLY A 1 193 ? -1.288 -16.359 21.812 1 43.75 193 GLY A O 1
ATOM 1376 N N . ALA A 1 194 ? -3.354 -15.477 21.766 1 47.38 194 ALA A N 1
ATOM 1377 C CA . ALA A 1 194 ? -3.352 -15.891 20.375 1 47.38 194 ALA A CA 1
ATOM 1378 C C . ALA A 1 194 ? -2.223 -15.211 19.594 1 47.38 194 ALA A C 1
ATOM 1380 O O . ALA A 1 194 ? -1.981 -14.016 19.766 1 47.38 194 ALA A O 1
ATOM 1381 N N . VAL A 1 195 ? -1.402 -16.141 19.125 1 52.22 195 VAL A N 1
ATOM 1382 C CA . VAL A 1 195 ? -0.26 -15.68 18.344 1 52.22 195 VAL A CA 1
ATOM 1383 C C . VAL A 1 195 ? -0.727 -15.242 16.953 1 52.22 195 VAL A C 1
ATOM 1385 O O . VAL A 1 195 ? -1.351 -16.016 16.219 1 52.22 195 VAL A O 1
ATOM 1388 N N . ILE A 1 196 ? -0.885 -14 16.656 1 62.22 196 ILE A N 1
ATOM 1389 C CA . ILE A 1 196 ? -1.092 -13.461 15.312 1 62.22 196 ILE A CA 1
ATOM 1390 C C . ILE A 1 196 ? 0.142 -13.719 14.453 1 62.22 196 ILE A C 1
ATOM 1392 O O . ILE A 1 196 ? 1.251 -13.312 14.805 1 62.22 196 ILE A O 1
ATOM 1396 N N . THR A 1 197 ? -0.198 -14.641 13.406 1 74.69 197 THR A N 1
ATOM 1397 C CA . THR A 1 197 ? 0.912 -14.969 12.523 1 74.69 197 THR A CA 1
ATOM 1398 C C . THR A 1 197 ? 0.809 -14.195 11.211 1 74.69 197 THR A C 1
ATOM 1400 O O . THR A 1 197 ? -0.229 -14.219 10.547 1 74.69 197 THR A O 1
ATOM 1403 N N . PRO A 1 198 ? 1.861 -13.5 10.883 1 81.56 198 PRO A N 1
ATOM 1404 C CA . PRO A 1 198 ? 1.828 -12.727 9.633 1 81.56 198 PRO A CA 1
ATOM 1405 C C . PRO A 1 198 ? 1.832 -13.617 8.391 1 81.56 198 PRO A C 1
ATOM 1407 O O . PRO A 1 198 ? 2.438 -14.688 8.398 1 81.56 198 PRO A O 1
ATOM 1410 N N . LEU A 1 199 ? 1.084 -13.148 7.348 1 86.94 199 LEU A N 1
ATOM 1411 C CA . LEU A 1 199 ? 0.989 -13.82 6.059 1 86.94 199 LEU A CA 1
ATOM 1412 C C . LEU A 1 199 ? 1.223 -12.844 4.914 1 86.94 199 LEU A C 1
ATOM 1414 O O . LEU A 1 199 ? 0.725 -11.711 4.945 1 86.94 199 LEU A O 1
ATOM 1418 N N . LEU A 1 200 ? 2.047 -13.328 3.969 1 90.88 200 LEU A N 1
ATOM 1419 C CA . LEU A 1 200 ? 2.26 -12.578 2.736 1 90.88 200 LEU A CA 1
ATOM 1420 C C . LEU A 1 200 ? 2.127 -13.477 1.518 1 90.88 200 LEU A C 1
ATOM 1422 O O . LEU A 1 200 ? 2.457 -14.664 1.58 1 90.88 200 LEU A O 1
ATOM 1426 N N . SER A 1 201 ? 1.623 -12.938 0.462 1 93.06 201 SER A N 1
ATOM 1427 C CA . SER A 1 201 ? 1.538 -13.688 -0.786 1 93.06 201 SER A CA 1
ATOM 1428 C C . SER A 1 201 ? 1.765 -12.789 -1.992 1 93.06 201 SER A C 1
ATOM 1430 O O . SER A 1 201 ? 1.466 -11.594 -1.943 1 93.06 201 SER A O 1
ATOM 1432 N N . VAL A 1 202 ? 2.387 -13.375 -3.006 1 95.56 202 VAL A N 1
ATOM 1433 C CA . VAL A 1 202 ? 2.59 -12.703 -4.285 1 95.56 202 VAL A CA 1
ATOM 1434 C C . VAL A 1 202 ? 2.354 -13.68 -5.43 1 95.56 202 VAL A C 1
ATOM 1436 O O . VAL A 1 202 ? 2.51 -14.891 -5.262 1 95.56 202 VAL A O 1
ATOM 1439 N N . GLY A 1 203 ? 1.888 -13.07 -6.57 1 96.12 203 GLY A N 1
ATOM 1440 C CA . GLY A 1 203 ? 1.709 -13.953 -7.711 1 96.12 203 GLY A CA 1
ATOM 1441 C C . GLY A 1 203 ? 1.129 -13.25 -8.922 1 96.12 203 GLY A C 1
ATOM 1442 O O . GLY A 1 203 ? 1.212 -12.023 -9.031 1 96.12 203 GLY A O 1
ATOM 1443 N N . ALA A 1 204 ? 0.744 -14.18 -9.844 1 95.06 204 ALA A N 1
ATOM 1444 C CA . ALA A 1 204 ? 0.141 -13.711 -11.094 1 95.06 204 ALA A CA 1
ATOM 1445 C C . ALA A 1 204 ? -1.213 -14.375 -11.328 1 95.06 204 ALA A C 1
ATOM 1447 O O . ALA A 1 204 ? -1.427 -15.523 -10.922 1 95.06 204 ALA A O 1
ATOM 1448 N N . ALA A 1 205 ? -2.037 -13.586 -11.914 1 96.19 205 ALA A N 1
ATOM 1449 C CA . ALA A 1 205 ? -3.355 -14.094 -12.289 1 96.19 205 ALA A CA 1
ATOM 1450 C C . ALA A 1 205 ? -3.699 -13.719 -13.727 1 96.19 205 ALA A C 1
ATOM 1452 O O . ALA A 1 205 ? -3.283 -12.664 -14.219 1 96.19 205 ALA A O 1
ATOM 1453 N N . ASP A 1 206 ? -4.414 -14.617 -14.344 1 94.31 206 ASP A N 1
ATOM 1454 C CA . ASP A 1 206 ? -4.961 -14.375 -15.672 1 94.31 206 ASP A CA 1
ATOM 1455 C C . ASP A 1 206 ? -6.484 -14.492 -15.672 1 94.31 206 ASP A C 1
ATOM 1457 O O . ASP A 1 206 ? -7.023 -15.586 -15.5 1 94.31 206 ASP A O 1
ATOM 1461 N N . PHE A 1 207 ? -7.133 -13.375 -15.867 1 95.25 207 PHE A N 1
ATOM 1462 C CA . PHE A 1 207 ? -8.586 -13.344 -15.945 1 95.25 207 PHE A CA 1
ATOM 1463 C C . PHE A 1 207 ? -9.047 -13.43 -17.406 1 95.25 207 PHE A C 1
ATOM 1465 O O . PHE A 1 207 ? -8.562 -12.688 -18.25 1 95.25 207 PHE A O 1
ATOM 1472 N N . ASP A 1 208 ? -10.125 -14.18 -17.688 1 95.06 208 ASP A N 1
ATOM 1473 C CA . ASP A 1 208 ? -10.516 -14.453 -19.078 1 95.06 208 ASP A CA 1
ATOM 1474 C C . ASP A 1 208 ? -11.562 -13.453 -19.547 1 95.06 208 ASP A C 1
ATOM 1476 O O . ASP A 1 208 ? -11.906 -13.43 -20.734 1 95.06 208 ASP A O 1
ATOM 1480 N N . GLY A 1 209 ? -12.086 -12.688 -18.656 1 93.94 209 GLY A N 1
ATOM 1481 C CA . GLY A 1 209 ? -13.102 -11.703 -19 1 93.94 209 GLY A CA 1
ATOM 1482 C C . GLY A 1 209 ? -14.492 -12.289 -19.094 1 93.94 209 GLY A C 1
ATOM 1483 O O . GLY A 1 209 ? -15.414 -11.641 -19.594 1 93.94 209 GLY A O 1
ATOM 1484 N N . ARG A 1 210 ? -14.672 -13.539 -18.734 1 96.31 210 ARG A N 1
ATOM 1485 C CA . ARG A 1 210 ? -15.953 -14.227 -18.828 1 96.31 210 ARG A CA 1
ATOM 1486 C C . ARG A 1 210 ? -16.344 -14.828 -17.484 1 96.31 210 ARG A C 1
ATOM 1488 O O . ARG A 1 210 ? -17.188 -15.734 -17.422 1 96.31 210 ARG A O 1
ATOM 1495 N N . GLY A 1 211 ? -15.648 -14.484 -16.453 1 97 211 GLY A N 1
ATOM 1496 C CA . GLY A 1 211 ? -15.984 -14.977 -15.125 1 97 211 GLY A CA 1
ATOM 1497 C C . GLY A 1 211 ? -15.023 -16.031 -14.617 1 97 211 GLY A C 1
ATOM 1498 O O . GLY A 1 211 ? -15.227 -16.609 -13.547 1 97 211 GLY A O 1
ATOM 1499 N N . GLY A 1 212 ? -13.992 -16.281 -15.344 1 97.75 212 GLY A N 1
ATOM 1500 C CA . GLY A 1 212 ? -13.008 -17.281 -14.961 1 97.75 212 GLY A CA 1
ATOM 1501 C C . GLY A 1 212 ? -11.586 -16.766 -15.031 1 97.75 212 GLY A C 1
ATOM 1502 O O . GLY A 1 212 ? -11.352 -15.609 -15.398 1 97.75 212 GLY A O 1
ATOM 1503 N N . GLY A 1 213 ? -10.68 -17.641 -14.508 1 97.5 213 GLY A N 1
ATOM 1504 C CA . GLY A 1 213 ? -9.258 -17.328 -14.586 1 97.5 213 GLY A CA 1
ATOM 1505 C C . GLY A 1 213 ? -8.383 -18.359 -13.906 1 97.5 213 GLY A C 1
ATOM 1506 O O . GLY A 1 213 ? -8.859 -19.422 -13.5 1 97.5 213 GLY A O 1
ATOM 1507 N N . THR A 1 214 ? -7.082 -18.047 -13.938 1 97.19 214 THR A N 1
ATOM 1508 C CA . THR A 1 214 ? -6.07 -18.875 -13.273 1 97.19 214 THR A CA 1
ATOM 1509 C C . THR A 1 214 ? -5.125 -18 -12.453 1 97.19 214 THR A C 1
ATOM 1511 O O . THR A 1 214 ? -5.062 -16.781 -12.656 1 97.19 214 THR A O 1
ATOM 1514 N N . LEU A 1 215 ? -4.5 -18.656 -11.508 1 95.88 215 LEU A N 1
ATOM 1515 C CA . LEU A 1 215 ? -3.625 -17.938 -10.594 1 95.88 215 LEU A CA 1
ATOM 1516 C C . LEU A 1 215 ? -2.436 -18.797 -10.18 1 95.88 215 LEU A C 1
ATOM 1518 O O . LEU A 1 215 ? -2.578 -20 -9.969 1 95.88 215 LEU A O 1
ATOM 1522 N N . THR A 1 216 ? -1.235 -18.219 -10.133 1 94.75 216 THR A N 1
ATOM 1523 C CA . THR A 1 216 ? -0.049 -18.75 -9.469 1 94.75 216 THR A CA 1
ATOM 1524 C C . THR A 1 216 ? 0.35 -17.875 -8.281 1 94.75 216 THR A C 1
ATOM 1526 O O . THR A 1 216 ? 0.335 -16.641 -8.383 1 94.75 216 THR A O 1
ATOM 1529 N N . GLU A 1 217 ? 0.681 -18.531 -7.188 1 94.12 217 GLU A N 1
ATOM 1530 C CA . GLU A 1 217 ? 0.931 -17.766 -5.965 1 94.12 217 GLU A CA 1
ATOM 1531 C C . GLU A 1 217 ? 2.061 -18.391 -5.148 1 94.12 217 GLU A C 1
ATOM 1533 O O . GLU A 1 217 ? 2.207 -19.609 -5.109 1 94.12 217 GLU A O 1
ATOM 1538 N N . THR A 1 218 ? 2.869 -17.594 -4.582 1 92.44 218 THR A N 1
ATOM 1539 C CA . THR A 1 218 ? 3.76 -17.938 -3.482 1 92.44 218 THR A CA 1
ATOM 1540 C C . THR A 1 218 ? 3.316 -17.25 -2.191 1 92.44 218 THR A C 1
ATOM 1542 O O . THR A 1 218 ? 3.174 -16.031 -2.148 1 92.44 218 THR A O 1
ATOM 1545 N N . ALA A 1 219 ? 3.086 -18.078 -1.201 1 89.06 219 ALA A N 1
ATOM 1546 C CA . ALA A 1 219 ? 2.697 -17.562 0.11 1 89.06 219 ALA A CA 1
ATOM 1547 C C . ALA A 1 219 ? 3.754 -17.891 1.162 1 89.06 219 ALA A C 1
ATOM 1549 O O . ALA A 1 219 ? 4.402 -18.938 1.096 1 89.06 219 ALA A O 1
ATOM 1550 N N . ASN A 1 220 ? 3.957 -16.969 2.047 1 83.81 220 ASN A N 1
ATOM 1551 C CA . ASN A 1 220 ? 4.805 -17.156 3.219 1 83.81 220 ASN A CA 1
ATOM 1552 C C . ASN A 1 220 ? 4.035 -16.906 4.512 1 83.81 220 ASN A C 1
ATOM 1554 O O . ASN A 1 220 ? 3.633 -15.781 4.797 1 83.81 220 ASN A O 1
ATOM 1558 N N . ALA A 1 221 ? 3.84 -17.969 5.188 1 78.19 221 ALA A N 1
ATOM 1559 C CA . ALA A 1 221 ? 3.195 -17.906 6.496 1 78.19 221 ALA A CA 1
ATOM 1560 C C . ALA A 1 221 ? 4.176 -18.266 7.613 1 78.19 221 ALA A C 1
ATOM 1562 O O . ALA A 1 221 ? 4.477 -19.438 7.832 1 78.19 221 ALA A O 1
ATOM 1563 N N . VAL A 1 222 ? 4.578 -17.281 8.328 1 73.38 222 VAL A N 1
ATOM 1564 C CA . VAL A 1 222 ? 5.496 -17.438 9.453 1 73.38 222 VAL A CA 1
ATOM 1565 C C . VAL A 1 222 ? 6.715 -18.234 9.023 1 73.38 222 VAL A C 1
ATOM 1567 O O . VAL A 1 222 ? 7.102 -19.203 9.688 1 73.38 222 VAL A O 1
ATOM 1570 N N . GLY A 1 223 ? 7.133 -18.016 7.844 1 69.88 223 GLY A N 1
ATOM 1571 C CA . GLY A 1 223 ? 8.336 -18.672 7.375 1 69.88 223 GLY A CA 1
ATOM 1572 C C . GLY A 1 223 ? 8.047 -19.953 6.613 1 69.88 223 GLY A C 1
ATOM 1573 O O . GLY A 1 223 ? 8.961 -20.578 6.059 1 69.88 223 GLY A O 1
ATOM 1574 N N . SER A 1 224 ? 6.832 -20.438 6.652 1 76.88 224 SER A N 1
ATOM 1575 C CA . SER A 1 224 ? 6.441 -21.562 5.812 1 76.88 224 SER A CA 1
ATOM 1576 C C . SER A 1 224 ? 5.996 -21.094 4.43 1 76.88 224 SER A C 1
ATOM 1578 O O . SER A 1 224 ? 4.977 -20.422 4.297 1 76.88 224 SER A O 1
ATOM 1580 N N . VAL A 1 225 ? 6.746 -21.562 3.451 1 84.69 225 VAL A N 1
ATOM 1581 C CA . VAL A 1 225 ? 6.512 -21.094 2.09 1 84.69 225 VAL A CA 1
ATOM 1582 C C . VAL A 1 225 ? 5.734 -22.141 1.306 1 84.69 225 VAL A C 1
ATOM 1584 O O . VAL A 1 225 ? 6.047 -23.344 1.378 1 84.69 225 VAL A O 1
ATOM 1587 N N . ALA A 1 226 ? 4.711 -21.688 0.625 1 87.88 226 ALA A N 1
ATOM 1588 C CA . ALA A 1 226 ? 3.912 -22.547 -0.243 1 87.88 226 ALA A CA 1
ATOM 1589 C C . ALA A 1 226 ? 3.73 -21.922 -1.622 1 87.88 226 ALA A C 1
ATOM 1591 O O . ALA A 1 226 ? 3.455 -20.734 -1.736 1 87.88 226 ALA A O 1
ATOM 1592 N N . GLU A 1 227 ? 4.031 -22.719 -2.594 1 90.69 227 GLU A N 1
ATOM 1593 C CA . GLU A 1 227 ? 3.721 -22.344 -3.971 1 90.69 227 GLU A CA 1
ATOM 1594 C C . GLU A 1 227 ? 2.488 -23.094 -4.477 1 90.69 227 GLU A C 1
ATOM 1596 O O . GLU A 1 227 ? 2.389 -24.312 -4.324 1 90.69 227 GLU A O 1
ATOM 1601 N N . ARG A 1 228 ? 1.575 -22.297 -5.09 1 92.62 228 ARG A N 1
ATOM 1602 C CA . ARG A 1 228 ? 0.297 -22.891 -5.473 1 92.62 228 ARG A CA 1
ATOM 1603 C C . ARG A 1 228 ? -0.152 -22.375 -6.84 1 92.62 228 ARG A C 1
ATOM 1605 O O . ARG A 1 228 ? 0.213 -21.281 -7.254 1 92.62 228 ARG A O 1
ATOM 1612 N N . THR A 1 229 ? -0.865 -23.234 -7.441 1 95.25 229 THR A N 1
ATOM 1613 C CA . THR A 1 229 ? -1.69 -22.859 -8.586 1 95.25 229 THR A CA 1
ATOM 1614 C C . THR A 1 229 ? -3.174 -23 -8.25 1 95.25 229 THR A C 1
ATOM 1616 O O . THR A 1 229 ? -3.555 -23.812 -7.418 1 95.25 229 THR A O 1
ATOM 1619 N N . ALA A 1 230 ? -3.953 -22.156 -8.914 1 97.25 230 ALA A N 1
ATOM 1620 C CA . ALA A 1 230 ? -5.383 -22.156 -8.609 1 97.25 230 ALA A CA 1
ATOM 1621 C C . ALA A 1 230 ? -6.203 -21.734 -9.828 1 97.25 230 ALA A C 1
ATOM 1623 O O . ALA A 1 230 ? -5.66 -21.188 -10.789 1 97.25 230 ALA A O 1
ATOM 1624 N N . THR A 1 231 ? -7.453 -22.109 -9.75 1 98.12 231 THR A N 1
ATOM 1625 C CA . THR A 1 231 ? -8.445 -21.578 -10.688 1 98.12 231 THR A CA 1
ATOM 1626 C C . THR A 1 231 ? -9.328 -20.531 -10.008 1 98.12 231 THR A C 1
ATOM 1628 O O . THR A 1 231 ? -9.531 -20.578 -8.797 1 98.12 231 THR A O 1
ATOM 1631 N N . ILE A 1 232 ? -9.789 -19.641 -10.867 1 98.25 232 ILE A N 1
ATOM 1632 C CA . ILE A 1 232 ? -10.617 -18.547 -10.359 1 98.25 232 ILE A CA 1
ATOM 1633 C C . ILE A 1 232 ? -11.992 -18.609 -11.008 1 98.25 232 ILE A C 1
ATOM 1635 O O . ILE A 1 232 ? -12.109 -18.828 -12.219 1 98.25 232 ILE A O 1
ATOM 1639 N N . ALA A 1 233 ? -13.047 -18.422 -10.211 1 98.69 233 ALA A N 1
ATOM 1640 C CA . ALA A 1 233 ? -14.383 -18.047 -10.656 1 98.69 233 ALA A CA 1
ATOM 1641 C C . ALA A 1 233 ? -14.828 -16.734 -10.031 1 98.69 233 ALA A C 1
ATOM 1643 O O . ALA A 1 233 ? -14.656 -16.516 -8.828 1 98.69 233 ALA A O 1
ATOM 1644 N N . TYR A 1 234 ? -15.406 -15.828 -10.961 1 98.19 234 TYR A N 1
ATOM 1645 C CA . TYR A 1 234 ? -15.766 -14.539 -10.375 1 98.19 234 TYR A CA 1
ATOM 1646 C C . TYR A 1 234 ? -17.047 -13.992 -11.008 1 98.19 234 TYR A C 1
ATOM 1648 O O . TYR A 1 234 ? -17.391 -14.367 -12.133 1 98.19 234 TYR A O 1
ATOM 1656 N N . THR A 1 235 ? -17.75 -13.188 -10.211 1 97.94 235 THR A N 1
ATOM 1657 C CA . THR A 1 235 ? -18.859 -12.344 -10.656 1 97.94 235 THR A CA 1
ATOM 1658 C C . THR A 1 235 ? -18.594 -10.883 -10.281 1 97.94 235 THR A C 1
ATOM 1660 O O . THR A 1 235 ? -17.938 -10.602 -9.273 1 97.94 235 THR A O 1
ATOM 1663 N N . ILE A 1 236 ? -19.078 -10.039 -11.125 1 94.81 236 ILE A N 1
ATOM 1664 C CA . ILE A 1 236 ? -18.906 -8.609 -10.867 1 94.81 236 ILE A CA 1
ATOM 1665 C C . ILE A 1 236 ? -20.219 -7.867 -11.109 1 94.81 236 ILE A C 1
ATOM 1667 O O . ILE A 1 236 ? -20.922 -8.148 -12.078 1 94.81 236 ILE A O 1
ATOM 1671 N N . ASN A 1 237 ? -20.484 -6.988 -10.156 1 92.38 237 ASN A N 1
ATOM 1672 C CA . ASN A 1 237 ? -21.656 -6.137 -10.258 1 92.38 237 ASN A CA 1
ATOM 1673 C C . ASN A 1 237 ? -21.391 -4.906 -11.117 1 92.38 237 ASN A C 1
ATOM 1675 O O . ASN A 1 237 ? -20.234 -4.523 -11.328 1 92.38 237 ASN A O 1
ATOM 1679 N N . PRO A 1 238 ? -22.422 -4.242 -11.625 1 88.06 238 PRO A N 1
ATOM 1680 C CA . PRO A 1 238 ? -22.25 -3.031 -12.422 1 88.06 238 PRO A CA 1
ATOM 1681 C C . PRO A 1 238 ? -21.531 -1.917 -11.664 1 88.06 238 PRO A C 1
ATOM 1683 O O . PRO A 1 238 ? -20.938 -1.023 -12.281 1 88.06 238 PRO A O 1
ATOM 1686 N N . ASP A 1 239 ? -21.562 -1.97 -10.359 1 87.5 239 ASP A N 1
ATOM 1687 C CA . ASP A 1 239 ? -20.906 -0.929 -9.586 1 87.5 239 ASP A CA 1
ATOM 1688 C C . ASP A 1 239 ? -19.438 -1.282 -9.344 1 87.5 239 ASP A C 1
ATOM 1690 O O . ASP A 1 239 ? -18.75 -0.63 -8.547 1 87.5 239 ASP A O 1
ATOM 1694 N N . CYS A 1 240 ? -18.953 -2.369 -9.883 1 92.81 240 CYS A N 1
ATOM 1695 C CA . CYS A 1 240 ? -17.547 -2.771 -9.922 1 92.81 240 CYS A CA 1
ATOM 1696 C C . CYS A 1 240 ? -17.156 -3.518 -8.648 1 92.81 240 CYS A C 1
ATOM 1698 O O . CYS A 1 240 ? -15.984 -3.791 -8.422 1 92.81 240 CYS A O 1
ATOM 1700 N N . THR A 1 241 ? -18.188 -3.809 -7.832 1 94.25 241 THR A N 1
ATOM 1701 C CA . THR A 1 241 ? -17.938 -4.75 -6.742 1 94.25 241 THR A CA 1
ATOM 1702 C C . THR A 1 241 ? -18.172 -6.184 -7.207 1 94.25 241 THR A C 1
ATOM 1704 O O . THR A 1 241 ? -18.875 -6.418 -8.195 1 94.25 241 THR A O 1
ATOM 1707 N N . GLY A 1 242 ? -17.453 -7.133 -6.523 1 96.31 242 GLY A N 1
ATOM 1708 C CA . GLY A 1 242 ? -17.672 -8.516 -6.914 1 96.31 242 GLY A CA 1
ATOM 1709 C C . GLY A 1 242 ? -17.125 -9.508 -5.902 1 96.31 242 GLY A C 1
ATOM 1710 O O . GLY A 1 242 ? -16.719 -9.125 -4.805 1 96.31 242 GLY A O 1
ATOM 1711 N N . VAL A 1 243 ? -17.328 -10.75 -6.297 1 97.69 243 VAL A N 1
ATOM 1712 C CA . VAL A 1 243 ? -16.812 -11.875 -5.508 1 97.69 243 VAL A CA 1
ATOM 1713 C C . VAL A 1 243 ? -16.016 -12.812 -6.402 1 97.69 243 VAL A C 1
ATOM 1715 O O . VAL A 1 243 ? -16.266 -12.898 -7.605 1 97.69 243 VAL A O 1
ATOM 1718 N N . MET A 1 244 ? -15.047 -13.414 -5.738 1 97.5 244 MET A N 1
ATOM 1719 C CA . MET A 1 244 ? -14.211 -14.391 -6.426 1 97.5 244 MET A CA 1
ATOM 1720 C C . MET A 1 244 ? -13.992 -15.625 -5.555 1 97.5 244 MET A C 1
ATOM 1722 O O . MET A 1 244 ? -13.805 -15.5 -4.34 1 97.5 244 MET A O 1
ATOM 1726 N N . SER A 1 245 ? -14.047 -16.766 -6.191 1 97.81 245 SER A N 1
ATOM 1727 C CA . SER A 1 245 ? -13.625 -18.031 -5.586 1 97.81 245 SER A CA 1
ATOM 1728 C C . SER A 1 245 ? -12.305 -18.516 -6.176 1 97.81 245 SER A C 1
ATOM 1730 O O . SER A 1 245 ? -12.172 -18.656 -7.391 1 97.81 245 SER A O 1
ATOM 1732 N N . VAL A 1 246 ? -11.383 -18.703 -5.309 1 97.12 246 VAL A N 1
ATOM 1733 C CA . VAL A 1 246 ? -10.078 -19.203 -5.703 1 97.12 246 VAL A CA 1
ATOM 1734 C C . VAL A 1 246 ? -9.922 -20.656 -5.223 1 97.12 246 VAL A C 1
ATOM 1736 O O . VAL A 1 246 ? -9.844 -20.906 -4.02 1 97.12 246 VAL A O 1
ATOM 1739 N N . THR A 1 247 ? -9.766 -21.547 -6.133 1 97.38 247 THR A N 1
ATOM 1740 C CA . THR A 1 247 ? -9.664 -22.969 -5.812 1 97.38 247 THR A CA 1
ATOM 1741 C C . THR A 1 247 ? -8.25 -23.469 -6.09 1 97.38 247 THR A C 1
ATOM 1743 O O . THR A 1 247 ? -7.82 -23.531 -7.242 1 97.38 247 THR A O 1
ATOM 1746 N N . THR A 1 248 ? -7.633 -23.828 -5.016 1 95.62 248 THR A N 1
ATOM 1747 C CA . THR A 1 248 ? -6.301 -24.406 -5.176 1 95.62 248 THR A CA 1
ATOM 1748 C C . THR A 1 248 ? -6.371 -25.734 -5.926 1 95.62 248 THR A C 1
ATOM 1750 O O . THR A 1 248 ? -7.094 -26.641 -5.516 1 95.62 248 THR A O 1
ATOM 1753 N N . THR A 1 249 ? -5.539 -25.875 -6.938 1 95.31 249 THR A N 1
ATOM 1754 C CA . THR A 1 249 ? -5.633 -27.016 -7.848 1 95.31 249 THR A CA 1
ATOM 1755 C C . THR A 1 249 ? -5.234 -28.297 -7.137 1 95.31 249 THR A C 1
ATOM 1757 O O . THR A 1 249 ? -5.879 -29.344 -7.309 1 95.31 249 THR A O 1
ATOM 1760 N N . SER A 1 250 ? -4.195 -28.297 -6.344 1 93.19 250 SER A N 1
ATOM 1761 C CA . SER A 1 250 ? -3.652 -29.5 -5.734 1 93.19 250 SER A CA 1
ATOM 1762 C C . SER A 1 250 ? -4.57 -30.016 -4.633 1 93.19 250 SER A C 1
ATOM 1764 O O . SER A 1 250 ? -4.742 -31.234 -4.484 1 93.19 250 SER A O 1
ATOM 1766 N N . SER A 1 251 ? -5.188 -29.188 -3.857 1 92.62 251 SER A N 1
ATOM 1767 C CA . SER A 1 251 ? -5.926 -29.609 -2.672 1 92.62 251 SER A CA 1
ATOM 1768 C C . SER A 1 251 ? -7.43 -29.484 -2.879 1 92.62 251 SER A C 1
ATOM 1770 O O . SER A 1 251 ? -8.219 -30.047 -2.121 1 92.62 251 SER A O 1
ATOM 1772 N N . GLY A 1 252 ? -7.836 -28.672 -3.744 1 94.19 252 GLY A N 1
ATOM 1773 C CA . GLY A 1 252 ? -9.25 -28.375 -3.918 1 94.19 252 GLY A CA 1
ATOM 1774 C C . GLY A 1 252 ? -9.773 -27.359 -2.912 1 94.19 252 GLY A C 1
ATOM 1775 O O . GLY A 1 252 ? -10.961 -27.031 -2.926 1 94.19 252 GLY A O 1
ATOM 1776 N N . ALA A 1 253 ? -8.906 -26.875 -2.059 1 92.19 253 ALA A N 1
ATOM 1777 C CA . ALA A 1 253 ? -9.32 -25.875 -1.071 1 92.19 253 ALA A CA 1
ATOM 1778 C C . ALA A 1 253 ? -9.789 -24.594 -1.751 1 92.19 253 ALA A C 1
ATOM 1780 O O . ALA A 1 253 ? -9.188 -24.141 -2.734 1 92.19 253 ALA A O 1
ATOM 1781 N N . VAL A 1 254 ? -10.883 -23.984 -1.187 1 94.75 254 VAL A N 1
ATOM 1782 C CA . VAL A 1 254 ? -11.469 -22.797 -1.792 1 94.75 254 VAL A CA 1
ATOM 1783 C C . VAL A 1 254 ? -11.328 -21.609 -0.843 1 94.75 254 VAL A C 1
ATOM 1785 O O . VAL A 1 254 ? -11.633 -21.719 0.347 1 94.75 254 VAL A O 1
ATOM 1788 N N . ARG A 1 255 ? -10.844 -20.531 -1.413 1 94.25 255 ARG A N 1
ATOM 1789 C CA . ARG A 1 255 ? -10.883 -19.234 -0.75 1 94.25 255 ARG A CA 1
ATOM 1790 C C . ARG A 1 255 ? -11.883 -18.297 -1.422 1 94.25 255 ARG A C 1
ATOM 1792 O O . ARG A 1 255 ? -12 -18.281 -2.648 1 94.25 255 ARG A O 1
ATOM 1799 N N . GLN A 1 256 ? -12.609 -17.562 -0.538 1 96.62 256 GLN A N 1
ATOM 1800 C CA . GLN A 1 256 ? -13.555 -16.562 -1.045 1 96.62 256 GLN A CA 1
ATOM 1801 C C . GLN A 1 256 ? -13.023 -15.156 -0.854 1 96.62 256 GLN A C 1
ATOM 1803 O O . GLN A 1 256 ? -12.586 -14.789 0.241 1 96.62 256 GLN A O 1
ATOM 1808 N N . LEU A 1 257 ? -13.109 -14.391 -1.945 1 97.38 257 LEU A N 1
ATOM 1809 C CA . LEU A 1 257 ? -12.664 -13 -1.901 1 97.38 257 LEU A CA 1
ATOM 1810 C C . LEU A 1 257 ? -13.797 -12.055 -2.314 1 97.38 257 LEU A C 1
ATOM 1812 O O . LEU A 1 257 ? -14.562 -12.367 -3.227 1 97.38 257 LEU A O 1
ATOM 1816 N N . ASN A 1 258 ? -13.945 -10.984 -1.61 1 98.12 258 ASN A N 1
ATOM 1817 C CA . ASN A 1 258 ? -14.68 -9.812 -2.084 1 98.12 258 ASN A CA 1
ATOM 1818 C C . ASN A 1 258 ? -13.75 -8.75 -2.652 1 98.12 258 ASN A C 1
ATOM 1820 O O . ASN A 1 258 ? -12.641 -8.555 -2.146 1 98.12 258 ASN A O 1
ATOM 1824 N N . PHE A 1 259 ? -14.258 -8.133 -3.783 1 97.94 259 PHE A N 1
ATOM 1825 C CA . PHE A 1 259 ? -13.32 -7.203 -4.406 1 97.94 259 PHE A CA 1
ATOM 1826 C C . PHE A 1 259 ? -14.062 -6.012 -5 1 97.94 259 PHE A C 1
ATOM 1828 O O . PHE A 1 259 ? -15.289 -6.012 -5.078 1 97.94 259 PHE A O 1
ATOM 1835 N N . VAL A 1 260 ? -13.297 -4.957 -5.316 1 96.44 260 VAL A N 1
ATOM 1836 C CA . VAL A 1 260 ? -13.758 -3.805 -6.086 1 96.44 260 VAL A CA 1
ATOM 1837 C C . VAL A 1 260 ? -12.719 -3.451 -7.152 1 96.44 260 VAL A C 1
ATOM 1839 O O . VAL A 1 260 ? -11.516 -3.492 -6.895 1 96.44 260 VAL A O 1
ATOM 1842 N N . LEU A 1 261 ? -13.195 -3.217 -8.312 1 94.69 261 LEU A N 1
ATOM 1843 C CA . LEU A 1 261 ? -12.352 -2.789 -9.422 1 94.69 261 LEU A CA 1
ATOM 1844 C C . LEU A 1 261 ? -12.18 -1.274 -9.43 1 94.69 261 LEU A C 1
ATOM 1846 O O . LEU A 1 261 ? -13.164 -0.535 -9.336 1 94.69 261 LEU A O 1
ATOM 1850 N N . VAL A 1 262 ? -10.875 -0.845 -9.523 1 92.88 262 VAL A N 1
ATOM 1851 C CA . VAL A 1 262 ? -10.609 0.589 -9.492 1 92.88 262 VAL A CA 1
ATOM 1852 C C . VAL A 1 262 ? -9.633 0.957 -10.617 1 92.88 262 VAL A C 1
ATOM 1854 O O . VAL A 1 262 ? -9.219 0.095 -11.391 1 92.88 262 VAL A O 1
ATOM 1857 N N . SER A 1 263 ? -9.414 2.326 -10.82 1 87.56 263 SER A N 1
ATOM 1858 C CA . SER A 1 263 ? -8.406 2.854 -11.734 1 87.56 263 SER A CA 1
ATOM 1859 C C . SER A 1 263 ? -8.656 2.375 -13.164 1 87.56 263 SER A C 1
ATOM 1861 O O . SER A 1 263 ? -7.738 1.875 -13.82 1 87.56 263 SER A O 1
ATOM 1863 N N . LEU A 1 264 ? -9.852 2.373 -13.578 1 79.88 264 LEU A N 1
ATOM 1864 C CA . LEU A 1 264 ? -10.242 2.033 -14.938 1 79.88 264 LEU A CA 1
ATOM 1865 C C . LEU A 1 264 ? -9.953 0.567 -15.242 1 79.88 264 LEU A C 1
ATOM 1867 O O . LEU A 1 264 ? -9.5 0.231 -16.344 1 79.88 264 LEU A O 1
ATOM 1871 N N . GLY A 1 265 ? -10.094 -0.289 -14.164 1 83 265 GLY A N 1
ATOM 1872 C CA . GLY A 1 265 ? -9.898 -1.719 -14.352 1 83 265 GLY A CA 1
ATOM 1873 C C . GLY A 1 265 ? -8.453 -2.148 -14.203 1 83 265 GLY A C 1
ATOM 1874 O O . GLY A 1 265 ? -8.125 -3.326 -14.367 1 83 265 GLY A O 1
ATOM 1875 N N . LYS A 1 266 ? -7.613 -1.277 -13.789 1 90.06 266 LYS A N 1
ATOM 1876 C CA . LYS A 1 266 ? -6.188 -1.593 -13.719 1 90.06 266 LYS A CA 1
ATOM 1877 C C . LYS A 1 266 ? -5.828 -2.189 -12.359 1 90.06 266 LYS A C 1
ATOM 1879 O O . LYS A 1 266 ? -4.754 -2.771 -12.195 1 90.06 266 LYS A O 1
ATOM 1884 N N . GLU A 1 267 ? -6.723 -1.965 -11.469 1 95.06 267 GLU A N 1
ATOM 1885 C CA . GLU A 1 267 ? -6.48 -2.49 -10.125 1 95.06 267 GLU A CA 1
ATOM 1886 C C . GLU A 1 267 ? -7.734 -3.154 -9.562 1 95.06 267 GLU A C 1
ATOM 1888 O O . GLU A 1 267 ? -8.852 -2.666 -9.766 1 95.06 267 GLU A O 1
ATOM 1893 N N . ILE A 1 268 ? -7.465 -4.242 -8.859 1 96.94 268 ILE A N 1
ATOM 1894 C CA . ILE A 1 268 ? -8.492 -4.922 -8.078 1 96.94 268 ILE A CA 1
ATOM 1895 C C . ILE A 1 268 ? -8.102 -4.938 -6.605 1 96.94 268 ILE A C 1
ATOM 1897 O O . ILE A 1 268 ? -7.102 -5.555 -6.23 1 96.94 268 ILE A O 1
ATOM 1901 N N . LEU A 1 269 ? -8.867 -4.23 -5.793 1 98.25 269 LEU A N 1
ATOM 1902 C CA . LEU A 1 269 ? -8.688 -4.336 -4.348 1 98.25 269 LEU A CA 1
ATOM 1903 C C . LEU A 1 269 ? -9.516 -5.488 -3.785 1 98.25 269 LEU A C 1
ATOM 1905 O O . LEU A 1 269 ? -10.68 -5.668 -4.16 1 98.25 269 LEU A O 1
ATOM 1909 N N . PHE A 1 270 ? -8.875 -6.297 -2.875 1 98.19 270 PHE A N 1
ATOM 1910 C CA . PHE A 1 270 ? -9.656 -7.441 -2.412 1 98.19 270 PHE A CA 1
ATOM 1911 C C . PHE A 1 270 ? -9.336 -7.758 -0.955 1 98.19 270 PHE A C 1
ATOM 1913 O O . PHE A 1 270 ? -8.297 -7.355 -0.439 1 98.19 270 PHE A O 1
ATOM 1920 N N . ILE A 1 271 ? -10.289 -8.414 -0.324 1 97.38 271 ILE A N 1
ATOM 1921 C CA . ILE A 1 271 ? -10.094 -9.047 0.977 1 97.38 271 ILE A CA 1
ATOM 1922 C C . ILE A 1 271 ? -10.602 -10.484 0.933 1 97.38 271 ILE A C 1
ATOM 1924 O O . ILE A 1 271 ? -11.414 -10.844 0.073 1 97.38 271 ILE A O 1
ATOM 1928 N N . GLN A 1 272 ? -10.047 -11.266 1.825 1 95.5 272 GLN A N 1
ATOM 1929 C CA . GLN A 1 272 ? -10.562 -12.625 2.008 1 95.5 272 GLN A CA 1
ATOM 1930 C C . GLN A 1 272 ? -11.727 -12.641 2.994 1 95.5 272 GLN A C 1
ATOM 1932 O O . GLN A 1 272 ? -11.664 -12 4.043 1 95.5 272 GLN A O 1
ATOM 1937 N N . THR A 1 273 ? -12.797 -13.445 2.582 1 94.19 273 THR A N 1
ATOM 1938 C CA . THR A 1 273 ? -13.992 -13.359 3.404 1 94.19 273 THR A CA 1
ATOM 1939 C C . THR A 1 273 ? -14.555 -14.75 3.693 1 94.19 273 THR A C 1
ATOM 1941 O O . THR A 1 273 ? -15.68 -14.891 4.168 1 94.19 273 THR A O 1
ATOM 1944 N N . ASP A 1 274 ? -13.828 -15.781 3.436 1 88.06 274 ASP A N 1
ATOM 1945 C CA . ASP A 1 274 ? -14.328 -17.094 3.814 1 88.06 274 ASP A CA 1
ATOM 1946 C C . ASP A 1 274 ? -14.281 -17.297 5.328 1 88.06 274 ASP A C 1
ATOM 1948 O O . ASP A 1 274 ? -13.562 -16.578 6.027 1 88.06 274 ASP A O 1
ATOM 1952 N N . PRO A 1 275 ? -15.172 -18.172 5.816 1 74.88 275 PRO A N 1
ATOM 1953 C CA . PRO A 1 275 ? -15.258 -18.344 7.266 1 74.88 275 PRO A CA 1
ATOM 1954 C C . PRO A 1 275 ? -13.938 -18.797 7.887 1 74.88 275 PRO A C 1
ATOM 1956 O O . PRO A 1 275 ? -13.211 -19.594 7.285 1 74.88 275 PRO A O 1
ATOM 1959 N N . ALA A 1 276 ? -13.766 -18.328 9.125 1 66.94 276 ALA A N 1
ATOM 1960 C CA . ALA A 1 276 ? -12.578 -18.672 9.906 1 66.94 276 ALA A CA 1
ATOM 1961 C C . ALA A 1 276 ? -11.312 -18.516 9.07 1 66.94 276 ALA A C 1
ATOM 1963 O O . ALA A 1 276 ? -10.445 -19.391 9.094 1 66.94 276 ALA A O 1
ATOM 1964 N N . SER A 1 277 ? -11.328 -17.469 8.344 1 71.5 277 SER A N 1
ATOM 1965 C CA . SER A 1 277 ? -10.266 -17.25 7.371 1 71.5 277 SER A CA 1
ATOM 1966 C C . SER A 1 277 ? -9.156 -16.375 7.953 1 71.5 277 SER A C 1
ATOM 1968 O O . SER A 1 277 ? -9.312 -15.797 9.031 1 71.5 277 SER A O 1
ATOM 1970 N N . ASP A 1 278 ? -8.078 -16.391 7.242 1 86 278 ASP A N 1
ATOM 1971 C CA . ASP A 1 278 ? -7.051 -15.367 7.418 1 86 278 ASP A CA 1
ATOM 1972 C C . ASP A 1 278 ? -7.629 -13.977 7.199 1 86 278 ASP A C 1
ATOM 1974 O O . ASP A 1 278 ? -8.609 -13.812 6.473 1 86 278 ASP A O 1
ATOM 1978 N N . VAL A 1 279 ? -7.18 -13.102 7.98 1 91.06 279 VAL A N 1
ATOM 1979 C CA . VAL A 1 279 ? -7.48 -11.695 7.73 1 91.06 279 VAL A CA 1
ATOM 1980 C C . VAL A 1 279 ? -6.5 -11.133 6.707 1 91.06 279 VAL A C 1
ATOM 1982 O O . VAL A 1 279 ? -5.422 -10.656 7.066 1 91.06 279 VAL A O 1
ATOM 1985 N N . LEU A 1 280 ? -6.918 -11.227 5.441 1 93.44 280 LEU A N 1
ATOM 1986 C CA . LEU A 1 280 ? -6.016 -10.945 4.328 1 93.44 280 LEU A CA 1
ATOM 1987 C C . LEU A 1 280 ? -6.621 -9.914 3.383 1 93.44 280 LEU A C 1
ATOM 1989 O O . LEU A 1 280 ? -7.816 -9.969 3.082 1 93.44 280 LEU A O 1
ATOM 1993 N N . SER A 1 281 ? -5.809 -8.961 3.008 1 96.38 281 SER A N 1
ATOM 1994 C CA . SER A 1 281 ? -6.172 -8 1.97 1 96.38 281 SER A CA 1
ATOM 1995 C C . SER A 1 281 ? -5.055 -7.848 0.945 1 96.38 281 SER A C 1
ATOM 1997 O O . SER A 1 281 ? -3.916 -8.25 1.195 1 96.38 281 SER A O 1
ATOM 1999 N N . GLY A 1 282 ? -5.43 -7.352 -0.218 1 97.06 282 GLY A N 1
ATOM 2000 C CA . GLY A 1 282 ? -4.43 -7.156 -1.255 1 97.06 282 GLY A CA 1
ATOM 2001 C C . GLY A 1 282 ? -4.973 -6.438 -2.479 1 97.06 282 GLY A C 1
ATOM 2002 O O . GLY A 1 282 ? -6.055 -5.848 -2.43 1 97.06 282 GLY A O 1
ATOM 2003 N N . ARG A 1 283 ? -4.094 -6.477 -3.484 1 96.94 283 ARG A N 1
ATOM 2004 C CA . ARG A 1 283 ? -4.469 -5.867 -4.758 1 96.94 283 ARG A CA 1
ATOM 2005 C C . ARG A 1 283 ? -3.918 -6.672 -5.93 1 96.94 283 ARG A C 1
ATOM 2007 O O . ARG A 1 283 ? -2.816 -7.219 -5.852 1 96.94 283 ARG A O 1
ATOM 2014 N N . PHE A 1 284 ? -4.785 -6.805 -6.941 1 97.19 284 PHE A N 1
ATOM 2015 C CA . PHE A 1 284 ? -4.332 -7.172 -8.273 1 97.19 284 PHE A CA 1
ATOM 2016 C C . PHE A 1 284 ? -4.039 -5.926 -9.109 1 97.19 284 PHE A C 1
ATOM 2018 O O . PHE A 1 284 ? -4.812 -4.969 -9.094 1 97.19 284 PHE A O 1
ATOM 2025 N N . GLN A 1 285 ? -2.93 -5.93 -9.727 1 95.75 285 GLN A N 1
ATOM 2026 C CA . GLN A 1 285 ? -2.58 -4.859 -10.648 1 95.75 285 GLN A CA 1
ATOM 2027 C C . GLN A 1 285 ? -2.318 -5.402 -12.047 1 95.75 285 GLN A C 1
ATOM 2029 O O . GLN A 1 285 ? -1.573 -6.371 -12.219 1 95.75 285 GLN A O 1
ATOM 2034 N N . LYS A 1 286 ? -2.908 -4.719 -12.945 1 92.5 286 LYS A N 1
ATOM 2035 C CA . LYS A 1 286 ? -2.807 -5.191 -14.328 1 92.5 286 LYS A CA 1
ATOM 2036 C C . LYS A 1 286 ? -1.352 -5.246 -14.781 1 92.5 286 LYS A C 1
ATOM 2038 O O . LYS A 1 286 ? -0.581 -4.32 -14.523 1 92.5 286 LYS A O 1
ATOM 2043 N N . ALA A 1 287 ? -1.037 -6.316 -15.383 1 89.69 287 ALA A N 1
ATOM 2044 C CA . ALA A 1 287 ? 0.304 -6.551 -15.914 1 89.69 287 ALA A CA 1
ATOM 2045 C C . ALA A 1 287 ? 0.315 -6.48 -17.438 1 89.69 287 ALA A C 1
ATOM 2047 O O . ALA A 1 287 ? 1.325 -6.109 -18.031 1 89.69 287 ALA A O 1
ATOM 2048 N N . SER A 1 288 ? -0.771 -6.848 -18.031 1 81.12 288 SER A N 1
ATOM 2049 C CA . SER A 1 288 ? -0.858 -6.824 -19.484 1 81.12 288 SER A CA 1
ATOM 2050 C C . SER A 1 288 ? -1.084 -5.406 -20 1 81.12 288 SER A C 1
ATOM 2052 O O . SER A 1 288 ? -1.659 -4.57 -19.297 1 81.12 288 SER A O 1
ATOM 2054 N N . VAL A 1 289 ? -0.38 -5.129 -21.125 1 69.56 289 VAL A N 1
ATOM 2055 C CA . VAL A 1 289 ? -0.537 -3.822 -21.75 1 69.56 289 VAL A CA 1
ATOM 2056 C C . VAL A 1 289 ? -1.609 -3.898 -22.844 1 69.56 289 VAL A C 1
ATOM 2058 O O . VAL A 1 289 ? -1.703 -4.895 -23.562 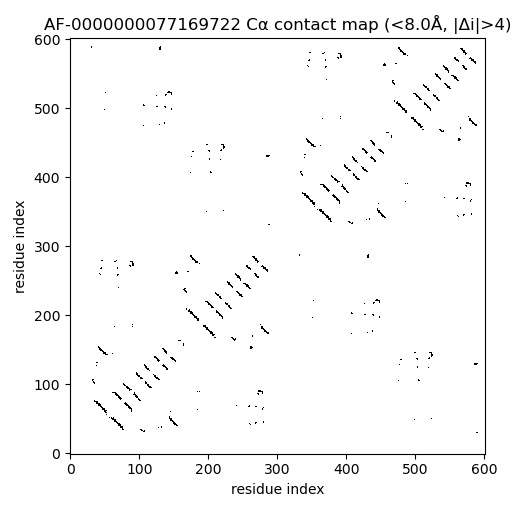1 69.56 289 VAL A O 1
ATOM 2061 N N . ASP A 1 290 ? -2.77 -3.268 -22.578 1 55.56 290 ASP A N 1
ATOM 2062 C CA . ASP A 1 290 ? -3.797 -3.264 -23.609 1 55.56 290 ASP A CA 1
ATOM 2063 C C . ASP A 1 290 ? -3.262 -2.676 -24.906 1 55.56 290 ASP A C 1
ATOM 2065 O O . ASP A 1 290 ? -2.51 -1.699 -24.891 1 55.56 290 ASP A O 1
ATOM 2069 N N . ARG A 1 291 ? -3.072 -3.482 -25.969 1 41.22 291 ARG A N 1
ATOM 2070 C CA . ARG A 1 291 ? -2.738 -2.963 -27.281 1 41.22 291 ARG A CA 1
ATOM 2071 C C . ARG A 1 291 ? -3.795 -1.977 -27.766 1 41.22 291 ARG A C 1
ATOM 2073 O O . ARG A 1 291 ? -4.926 -2.367 -28.062 1 41.22 291 ARG A O 1
ATOM 2080 N N . ILE A 1 292 ? -3.951 -0.874 -27.281 1 37.97 292 ILE A N 1
ATOM 2081 C CA . ILE A 1 292 ? -4.738 0.008 -28.125 1 37.97 292 ILE A CA 1
ATOM 2082 C C . ILE A 1 292 ? -4.07 0.124 -29.5 1 37.97 292 ILE A C 1
ATOM 2084 O O . ILE A 1 292 ? -3.021 0.76 -29.641 1 37.97 292 ILE A O 1
ATOM 2088 N N . GLY A 1 293 ? -4.047 -0.861 -30.281 1 30.94 293 GLY A N 1
ATOM 2089 C CA . GLY A 1 293 ? -3.75 -0.643 -31.688 1 30.94 293 GLY A CA 1
ATOM 2090 C C . GLY A 1 293 ? -4.523 0.515 -32.281 1 30.94 293 GLY A C 1
ATOM 2091 O O . GLY A 1 293 ? -5.605 0.863 -31.797 1 30.94 293 GLY A O 1
ATOM 2092 N N . PRO A 1 294 ? -3.844 1.48 -33 1 30.5 294 PRO A N 1
ATOM 2093 C CA . PRO A 1 294 ? -4.613 2.439 -33.781 1 30.5 294 PRO A CA 1
ATOM 2094 C C . PRO A 1 294 ? -5.773 1.786 -34.531 1 30.5 294 PRO A C 1
ATOM 2096 O O . PRO A 1 294 ? -5.695 0.607 -34.875 1 30.5 294 PRO A O 1
ATOM 2099 N N . ALA A 1 295 ? -7.012 2.271 -34.375 1 33.94 295 ALA A N 1
ATOM 2100 C CA . ALA A 1 295 ? -8.008 1.959 -35.406 1 33.94 295 ALA A CA 1
ATOM 2101 C C . ALA A 1 295 ? -7.398 2.01 -36.812 1 33.94 295 ALA A C 1
ATOM 2103 O O . ALA A 1 295 ? -6.562 2.871 -37.094 1 33.94 295 ALA A O 1
ATOM 2104 N N . PRO A 1 296 ? -7.496 0.974 -37.531 1 30.75 296 PRO A N 1
ATOM 2105 C CA . PRO A 1 296 ? -7.07 1.168 -38.938 1 30.75 296 PRO A CA 1
ATOM 2106 C C . PRO A 1 296 ? -7.641 2.443 -39.531 1 30.75 296 PRO A C 1
ATOM 2108 O O . PRO A 1 296 ? -8.82 2.748 -39.375 1 30.75 296 PRO A O 1
ATOM 2111 N N . VAL A 1 297 ? -6.84 3.453 -39.656 1 30.55 297 VAL A N 1
ATOM 2112 C CA . VAL A 1 297 ? -7.301 4.52 -40.531 1 30.55 297 VAL A CA 1
ATOM 2113 C C . VAL A 1 297 ? -7.805 3.926 -41.844 1 30.55 297 VAL A C 1
ATOM 2115 O O . VAL A 1 297 ? -7.031 3.355 -42.625 1 30.55 297 VAL A O 1
ATOM 2118 N N . ARG A 1 298 ? -9.062 3.445 -41.938 1 33.38 298 ARG A N 1
ATOM 2119 C CA . ARG A 1 298 ? -9.648 3.172 -43.219 1 33.38 298 ARG A CA 1
ATOM 2120 C C . ARG A 1 298 ? -9.344 4.297 -44.219 1 33.38 298 ARG A C 1
ATOM 2122 O O . ARG A 1 298 ? -9.633 5.465 -43.938 1 33.38 298 ARG A O 1
ATOM 2129 N N . GLY A 1 299 ? -8.398 4.094 -44.969 1 23.11 299 GLY A N 1
ATOM 2130 C CA . GLY A 1 299 ? -8.203 4.883 -46.188 1 23.11 299 GLY A CA 1
ATOM 2131 C C . GLY A 1 299 ? -9.5 5.246 -46.875 1 23.11 299 GLY A C 1
ATOM 2132 O O . GLY A 1 299 ? -10.398 4.406 -47 1 23.11 299 GLY A O 1
ATOM 2133 N N . ARG A 1 300 ? -10.008 6.484 -46.688 1 30.05 300 ARG A N 1
ATOM 2134 C CA . ARG A 1 300 ? -10.961 7.02 -47.656 1 30.05 300 ARG A CA 1
ATOM 2135 C C . ARG A 1 300 ? -10.578 6.641 -49.094 1 30.05 300 ARG A C 1
ATOM 2137 O O . ARG A 1 300 ? -9.438 6.855 -49.5 1 30.05 300 ARG A O 1
ATOM 2144 N N . ASP A 1 301 ? -11.406 5.758 -49.688 1 20.95 301 ASP A N 1
ATOM 2145 C CA . ASP A 1 301 ? -11.656 5.992 -51.094 1 20.95 301 ASP A CA 1
ATOM 2146 C C . ASP A 1 301 ? -12.367 7.324 -51.312 1 20.95 301 ASP A C 1
ATOM 2148 O O . ASP A 1 301 ? -13.242 7.703 -50.531 1 20.95 301 ASP A O 1
ATOM 2152 N N . MET B 1 1 ? -53.594 -35.812 -83 1 30.39 1 MET B N 1
ATOM 2153 C CA . MET B 1 1 ? -53.031 -35.906 -81.625 1 30.39 1 MET B CA 1
ATOM 2154 C C . MET B 1 1 ? -51.969 -34.844 -81.375 1 30.39 1 MET B C 1
ATOM 2156 O O . MET B 1 1 ? -50.969 -34.812 -82.125 1 30.39 1 MET B O 1
ATOM 2160 N N . PRO B 1 2 ? -52.312 -33.594 -80.938 1 38.53 2 PRO B N 1
ATOM 2161 C CA . PRO B 1 2 ? -51.469 -32.406 -80.75 1 38.53 2 PRO B CA 1
ATOM 2162 C C . PRO B 1 2 ? -50.312 -32.656 -79.75 1 38.53 2 PRO B C 1
ATOM 2164 O O . PRO B 1 2 ? -50.469 -33.375 -78.75 1 38.53 2 PRO B O 1
ATOM 2167 N N . THR B 1 3 ? -49.062 -32.75 -80.25 1 37.88 3 THR B N 1
ATOM 2168 C CA . THR B 1 3 ? -47.75 -32.969 -79.625 1 37.88 3 THR B CA 1
ATOM 2169 C C . THR B 1 3 ? -47.438 -31.844 -78.625 1 37.88 3 THR B C 1
ATOM 2171 O O . THR B 1 3 ? -47.312 -30.672 -79 1 37.88 3 THR B O 1
ATOM 2174 N N . MET B 1 4 ? -48 -31.891 -77.438 1 34 4 MET B N 1
ATOM 2175 C CA . MET B 1 4 ? -47.75 -30.938 -76.375 1 34 4 MET B CA 1
ATOM 2176 C C . MET B 1 4 ? -46.281 -30.812 -76.062 1 34 4 MET B C 1
ATOM 2178 O O . MET B 1 4 ? -45.625 -31.797 -75.688 1 34 4 MET B O 1
ATOM 2182 N N . ARG B 1 5 ? -45.562 -29.812 -76.625 1 32.94 5 ARG B N 1
ATOM 2183 C CA . ARG B 1 5 ? -44.156 -29.469 -76.5 1 32.94 5 ARG B CA 1
ATOM 2184 C C . ARG B 1 5 ? -43.844 -29.109 -75 1 32.94 5 ARG B C 1
ATOM 2186 O O . ARG B 1 5 ? -44.438 -28.188 -74.438 1 32.94 5 ARG B O 1
ATOM 2193 N N . CYS B 1 6 ? -43.562 -30.125 -74.188 1 29.83 6 CYS B N 1
ATOM 2194 C CA . CYS B 1 6 ? -43.156 -29.922 -72.75 1 29.83 6 CYS B CA 1
ATOM 2195 C C . CYS B 1 6 ? -41.938 -29.016 -72.688 1 29.83 6 CYS B C 1
ATOM 2197 O O . CYS B 1 6 ? -40.875 -29.328 -73.25 1 29.83 6 CYS B O 1
ATOM 2199 N N . LEU B 1 7 ? -42.094 -27.688 -72.625 1 29.27 7 LEU B N 1
ATOM 2200 C CA . LEU B 1 7 ? -41 -26.719 -72.438 1 29.27 7 LEU B CA 1
ATOM 2201 C C . LEU B 1 7 ? -40.281 -26.984 -71.125 1 29.27 7 LEU B C 1
ATOM 2203 O O . LEU B 1 7 ? -40.875 -26.969 -70.062 1 29.27 7 LEU B O 1
ATOM 2207 N N . LEU B 1 8 ? -39.188 -27.766 -71.188 1 29.25 8 LEU B N 1
ATOM 2208 C CA . LEU B 1 8 ? -38.25 -28.062 -70.062 1 29.25 8 LEU B CA 1
ATOM 2209 C C . LEU B 1 8 ? -37.625 -26.781 -69.562 1 29.25 8 LEU B C 1
ATOM 2211 O O . LEU B 1 8 ? -36.938 -26.062 -70.312 1 29.25 8 LEU B O 1
ATOM 2215 N N . ILE B 1 9 ? -38.344 -26.031 -68.75 1 30.03 9 ILE B N 1
ATOM 2216 C CA . ILE B 1 9 ? -37.719 -24.875 -68.188 1 30.03 9 ILE B CA 1
ATOM 2217 C C . ILE B 1 9 ? -36.531 -25.312 -67.312 1 30.03 9 ILE B C 1
ATOM 2219 O O . ILE B 1 9 ? -36.688 -26.141 -66.375 1 30.03 9 ILE B O 1
ATOM 2223 N N . LEU B 1 10 ? -35.344 -25.344 -67.875 1 29.64 10 LEU B N 1
ATOM 2224 C CA . LEU B 1 10 ? -34.094 -25.562 -67.188 1 29.64 10 LEU B CA 1
ATOM 2225 C C . LEU B 1 10 ? -33.875 -24.531 -66.062 1 29.64 10 LEU B C 1
ATOM 2227 O O . LEU B 1 10 ? -33.844 -23.328 -66.375 1 29.64 10 LEU B O 1
ATOM 2231 N N . GLY B 1 11 ? -34.531 -24.766 -64.938 1 28.88 11 GLY B N 1
ATOM 2232 C CA . GLY B 1 11 ? -34.281 -23.906 -63.781 1 28.88 11 GLY B CA 1
ATOM 2233 C C . GLY B 1 11 ? -32.812 -23.812 -63.406 1 28.88 11 GLY B C 1
ATOM 2234 O O . GLY B 1 11 ? -32.125 -24.828 -63.219 1 28.88 11 GLY B O 1
ATOM 2235 N N . LEU B 1 12 ? -32.094 -22.781 -63.938 1 28.78 12 LEU B N 1
ATOM 2236 C CA . LEU B 1 12 ? -30.734 -22.438 -63.594 1 28.78 12 LEU B CA 1
ATOM 2237 C C . LEU B 1 12 ? -30.594 -22.25 -62.094 1 28.78 12 LEU B C 1
ATOM 2239 O O . LEU B 1 12 ? -31.25 -21.375 -61.5 1 28.78 12 LEU B O 1
ATOM 2243 N N . THR B 1 13 ? -30.422 -23.312 -61.375 1 30.09 13 THR B N 1
ATOM 2244 C CA . THR B 1 13 ? -30.125 -23.219 -59.938 1 30.09 13 THR B CA 1
ATOM 2245 C C . THR B 1 13 ? -28.844 -22.422 -59.719 1 30.09 13 THR B C 1
ATOM 2247 O O . THR B 1 13 ? -27.781 -22.766 -60.25 1 30.09 13 THR B O 1
ATOM 2250 N N . THR B 1 14 ? -28.953 -21.094 -59.594 1 30.52 14 THR B N 1
ATOM 2251 C CA . THR B 1 14 ? -27.828 -20.281 -59.188 1 30.52 14 THR B CA 1
ATOM 2252 C C . THR B 1 14 ? -27.25 -20.766 -57.844 1 30.52 14 THR B C 1
ATOM 2254 O O . THR B 1 14 ? -27.984 -20.938 -56.875 1 30.52 14 THR B O 1
ATOM 2257 N N . CYS B 1 15 ? -26.344 -21.703 -57.906 1 27.67 15 CYS B N 1
ATOM 2258 C CA . CYS B 1 15 ? -25.547 -22.109 -56.75 1 27.67 15 CYS B CA 1
ATOM 2259 C C . CYS B 1 15 ? -24.906 -20.891 -56.094 1 27.67 15 CYS B C 1
ATOM 2261 O O . CYS B 1 15 ? -24.062 -20.219 -56.688 1 27.67 15 CYS B O 1
ATOM 2263 N N . THR B 1 16 ? -25.703 -20.094 -55.406 1 30.36 16 THR B N 1
ATOM 2264 C CA . THR B 1 16 ? -25.031 -19.062 -54.625 1 30.36 16 THR B CA 1
ATOM 2265 C C . THR B 1 16 ? -23.953 -19.672 -53.75 1 30.36 16 THR B C 1
ATOM 2267 O O . THR B 1 16 ? -24.234 -20.516 -52.906 1 30.36 16 THR B O 1
ATOM 2270 N N . ALA B 1 17 ? -22.766 -19.781 -54.281 1 32 17 ALA B N 1
ATOM 2271 C CA . ALA B 1 17 ? -21.578 -20.078 -53.5 1 32 17 ALA B CA 1
ATOM 2272 C C . ALA B 1 17 ? -21.484 -19.172 -52.281 1 32 17 ALA B C 1
ATOM 2274 O O . ALA B 1 17 ? -21.344 -17.953 -52.406 1 32 17 ALA B O 1
ATOM 2275 N N . PHE B 1 18 ? -22.297 -19.531 -51.281 1 31.5 18 PHE B N 1
ATOM 2276 C CA . PHE B 1 18 ? -21.984 -18.844 -50.031 1 31.5 18 PHE B CA 1
ATOM 2277 C C . PHE B 1 18 ? -20.5 -18.953 -49.719 1 31.5 18 PHE B C 1
ATOM 2279 O O . PHE B 1 18 ? -19.969 -20.062 -49.594 1 31.5 18 PHE B O 1
ATOM 2286 N N . GLY B 1 19 ? -19.719 -18.062 -50.25 1 31.17 19 GLY B N 1
ATOM 2287 C CA . GLY B 1 19 ? -18.328 -17.953 -49.812 1 31.17 19 GLY B CA 1
ATOM 2288 C C . GLY B 1 19 ? -18.172 -18.062 -48.312 1 31.17 19 GLY B C 1
ATOM 2289 O O . GLY B 1 19 ? -18.734 -17.25 -47.562 1 31.17 19 GLY B O 1
ATOM 2290 N N . LEU B 1 20 ? -18.047 -19.266 -47.844 1 31.92 20 LEU B N 1
ATOM 2291 C CA . LEU B 1 20 ? -17.531 -19.438 -46.5 1 31.92 20 LEU B CA 1
ATOM 2292 C C . LEU B 1 20 ? -16.297 -18.562 -46.281 1 31.92 20 LEU B C 1
ATOM 2294 O O . LEU B 1 20 ? -15.227 -18.828 -46.812 1 31.92 20 LEU B O 1
ATOM 2298 N N . GLY B 1 21 ? -16.547 -17.281 -46.156 1 34.41 21 GLY B N 1
ATOM 2299 C CA . GLY B 1 21 ? -15.406 -16.562 -45.625 1 34.41 21 GLY B CA 1
ATOM 2300 C C . GLY B 1 21 ? -14.734 -17.266 -44.469 1 34.41 21 GLY B C 1
ATOM 2301 O O . GLY B 1 21 ? -15.398 -17.703 -43.531 1 34.41 21 GLY B O 1
ATOM 2302 N N . SER B 1 22 ? -13.664 -17.891 -44.781 1 35.12 22 SER B N 1
ATOM 2303 C CA . SER B 1 22 ? -12.773 -18.391 -43.75 1 35.12 22 SER B CA 1
ATOM 2304 C C . SER B 1 22 ? -12.625 -17.375 -42.625 1 35.12 22 SER B C 1
ATOM 2306 O O . SER B 1 22 ? -12.062 -16.297 -42.812 1 35.12 22 SER B O 1
ATOM 2308 N N . PHE B 1 23 ? -13.547 -17.406 -41.75 1 36.69 23 PHE B N 1
ATOM 2309 C CA . PHE B 1 23 ? -13.133 -16.734 -40.5 1 36.69 23 PHE B CA 1
ATOM 2310 C C . PHE B 1 23 ? -11.75 -17.219 -40.062 1 36.69 23 PHE B C 1
ATOM 2312 O O . PHE B 1 23 ? -11.578 -18.375 -39.688 1 36.69 23 PHE B O 1
ATOM 2319 N N . ALA B 1 24 ? -10.719 -16.594 -40.625 1 37.69 24 ALA B N 1
ATOM 2320 C CA . ALA B 1 24 ? -9.43 -16.781 -39.969 1 37.69 24 ALA B CA 1
ATOM 2321 C C . ALA B 1 24 ? -9.57 -16.703 -38.438 1 37.69 24 ALA B C 1
ATOM 2323 O O . ALA B 1 24 ? -10.273 -15.836 -37.938 1 37.69 24 ALA B O 1
ATOM 2324 N N . PRO B 1 25 ? -9.398 -17.812 -37.844 1 37.59 25 PRO B N 1
ATOM 2325 C CA . PRO B 1 25 ? -9.398 -17.656 -36.406 1 37.59 25 PRO B CA 1
ATOM 2326 C C . PRO B 1 25 ? -8.672 -16.375 -35.969 1 37.59 25 PRO B C 1
ATOM 2328 O O . PRO B 1 25 ? -7.664 -16 -36.562 1 37.59 25 PRO B O 1
ATOM 2331 N N . GLN B 1 26 ? -9.422 -15.391 -35.625 1 36.28 26 GLN B N 1
ATOM 2332 C CA . GLN B 1 26 ? -8.711 -14.312 -34.938 1 36.28 26 GLN B CA 1
ATOM 2333 C C . GLN B 1 26 ? -7.547 -14.859 -34.125 1 36.28 26 GLN B C 1
ATOM 2335 O O . GLN B 1 26 ? -7.746 -15.648 -33.219 1 36.28 26 GLN B O 1
ATOM 2340 N N . VAL B 1 27 ? -6.43 -15.102 -34.781 1 34.25 27 VAL B N 1
ATOM 2341 C CA . VAL B 1 27 ? -5.23 -15.32 -33.969 1 34.25 27 VAL B CA 1
ATOM 2342 C C . VAL B 1 27 ? -5.305 -14.477 -32.688 1 34.25 27 VAL B C 1
ATOM 2344 O O . VAL B 1 27 ? -5.41 -13.25 -32.75 1 34.25 27 VAL B O 1
ATOM 2347 N N . SER B 1 28 ? -5.902 -14.906 -31.594 1 37.06 28 SER B N 1
ATOM 2348 C CA . SER B 1 28 ? -5.691 -14.289 -30.297 1 37.06 28 SER B CA 1
ATOM 2349 C C . SER B 1 28 ? -4.305 -13.672 -30.188 1 37.06 28 SER B C 1
ATOM 2351 O O . SER B 1 28 ? -3.295 -14.383 -30.234 1 37.06 28 SER B O 1
ATOM 2353 N N . GLN B 1 29 ? -4.008 -12.664 -31.016 1 40.19 29 GLN B N 1
ATOM 2354 C CA . GLN B 1 29 ? -2.719 -12.016 -30.828 1 40.19 29 GLN B CA 1
ATOM 2355 C C . GLN B 1 29 ? -2.229 -12.18 -29.391 1 40.19 29 GLN B C 1
ATOM 2357 O O . GLN B 1 29 ? -2.926 -11.812 -28.438 1 40.19 29 GLN B O 1
ATOM 2362 N N . ALA B 1 30 ? -1.398 -13.164 -29.219 1 46.25 30 ALA B N 1
ATOM 2363 C CA . ALA B 1 30 ? -0.742 -13.508 -27.969 1 46.25 30 ALA B CA 1
ATOM 2364 C C . ALA B 1 30 ? -0.278 -12.266 -27.219 1 46.25 30 ALA B C 1
ATOM 2366 O O . ALA B 1 30 ? 0.326 -11.367 -27.812 1 46.25 30 ALA B O 1
ATOM 2367 N N . ARG B 1 31 ? -0.988 -11.789 -26.297 1 53.75 31 ARG B N 1
ATOM 2368 C CA . ARG B 1 31 ? -0.559 -10.734 -25.391 1 53.75 31 ARG B CA 1
ATOM 2369 C C . ARG B 1 31 ? 0.949 -10.781 -25.156 1 53.75 31 ARG B C 1
ATOM 2371 O O . ARG B 1 31 ? 1.525 -11.859 -25.016 1 53.75 31 ARG B O 1
ATOM 2378 N N . PRO B 1 32 ? 1.67 -9.711 -25.703 1 56.16 32 PRO B N 1
ATOM 2379 C CA . PRO B 1 32 ? 3.117 -9.805 -25.5 1 56.16 32 PRO B CA 1
ATOM 2380 C C . PRO B 1 32 ? 3.486 -10.312 -24.109 1 56.16 32 PRO B C 1
ATOM 2382 O O . PRO B 1 32 ? 2.945 -9.836 -23.109 1 56.16 32 PRO B O 1
ATOM 2385 N N . ALA B 1 33 ? 4.152 -11.391 -24.172 1 65.12 33 ALA B N 1
ATOM 2386 C CA . ALA B 1 33 ? 4.586 -12.125 -22.984 1 65.12 33 ALA B CA 1
ATOM 2387 C C . ALA B 1 33 ? 5.508 -11.281 -22.109 1 65.12 33 ALA B C 1
ATOM 2389 O O . ALA B 1 33 ? 6.328 -10.508 -22.625 1 65.12 33 ALA B O 1
ATOM 2390 N N . CYS B 1 34 ? 5.281 -11.25 -20.891 1 83.31 34 CYS B N 1
ATOM 2391 C CA . CYS B 1 34 ? 6.195 -10.656 -19.922 1 83.31 34 CYS B CA 1
ATOM 2392 C C . CYS B 1 34 ? 7.586 -11.273 -20.047 1 83.31 34 CYS B C 1
ATOM 2394 O O . CYS B 1 34 ? 7.727 -12.453 -20.359 1 83.31 34 CYS B O 1
ATOM 2396 N N . GLY B 1 35 ? 8.633 -10.445 -20.141 1 87.94 35 GLY B N 1
ATOM 2397 C CA . GLY B 1 35 ? 10.016 -10.891 -20.172 1 87.94 35 GLY B CA 1
ATOM 2398 C C . GLY B 1 35 ? 10.953 -9.977 -19.406 1 87.94 35 GLY B C 1
ATOM 2399 O O . GLY B 1 35 ? 10.516 -9.023 -18.766 1 87.94 35 GLY B O 1
ATOM 2400 N N . LEU B 1 36 ? 12.164 -10.297 -19.531 1 91.31 36 LEU B N 1
ATOM 2401 C CA . LEU B 1 36 ? 13.195 -9.594 -18.766 1 91.31 36 LEU B CA 1
ATOM 2402 C C . LEU B 1 36 ? 13.234 -8.117 -19.156 1 91.31 36 LEU B C 1
ATOM 2404 O O . LEU B 1 36 ? 13.484 -7.266 -18.297 1 91.31 36 LEU B O 1
ATOM 2408 N N . ALA B 1 37 ? 12.93 -7.875 -20.344 1 88.31 37 ALA B N 1
ATOM 2409 C CA . ALA B 1 37 ? 13.023 -6.504 -20.844 1 88.31 37 ALA B CA 1
ATOM 2410 C C . ALA B 1 37 ? 11.977 -5.609 -20.188 1 88.31 37 ALA B C 1
ATOM 2412 O O . ALA B 1 37 ? 12.117 -4.383 -20.188 1 88.31 37 ALA B O 1
ATOM 2413 N N . ALA B 1 38 ? 10.969 -6.25 -19.609 1 86.69 38 ALA B N 1
ATOM 2414 C CA . ALA B 1 38 ? 9.922 -5.484 -18.938 1 86.69 38 ALA B CA 1
ATOM 2415 C C . ALA B 1 38 ? 10.438 -4.852 -17.656 1 86.69 38 ALA B C 1
ATOM 2417 O O . ALA B 1 38 ? 9.898 -3.85 -17.188 1 86.69 38 ALA B O 1
ATOM 2418 N N . VAL B 1 39 ? 11.453 -5.461 -17.141 1 91.56 39 VAL B N 1
ATOM 2419 C CA . VAL B 1 39 ? 12 -4.996 -15.883 1 91.56 39 VAL B CA 1
ATOM 2420 C C . VAL B 1 39 ? 13.406 -4.441 -16.094 1 91.56 39 VAL B C 1
ATOM 2422 O O . VAL B 1 39 ? 14.391 -5.168 -15.953 1 91.56 39 VAL B O 1
ATOM 2425 N N . GLN B 1 40 ? 13.445 -3.246 -16.516 1 91 40 GLN B N 1
ATOM 2426 C CA . GLN B 1 40 ? 14.703 -2.561 -16.766 1 91 40 GLN B CA 1
ATOM 2427 C C . GLN B 1 40 ? 14.68 -1.135 -16.219 1 91 40 GLN B C 1
ATOM 2429 O O . GLN B 1 40 ? 13.672 -0.432 -16.359 1 91 40 GLN B O 1
ATOM 2434 N N . GLY B 1 41 ? 15.875 -0.792 -15.555 1 90.69 41 GLY B N 1
ATOM 2435 C CA . GLY B 1 41 ? 16.016 0.573 -15.07 1 90.69 41 GLY B CA 1
ATOM 2436 C C . GLY B 1 41 ? 16.172 0.657 -13.562 1 90.69 41 GLY B C 1
ATOM 2437 O O . GLY B 1 41 ? 16.469 -0.342 -12.906 1 90.69 41 GLY B O 1
ATOM 2438 N N . ASP B 1 42 ? 16.109 1.889 -13.133 1 91.88 42 ASP B N 1
ATOM 2439 C CA . ASP B 1 42 ? 16.219 2.158 -11.703 1 91.88 42 ASP B CA 1
ATOM 2440 C C . ASP B 1 42 ? 14.859 2.09 -11.023 1 91.88 42 ASP B C 1
ATOM 2442 O O . ASP B 1 42 ? 13.867 2.607 -11.547 1 91.88 42 ASP B O 1
ATOM 2446 N N . TYR B 1 43 ? 14.93 1.402 -9.922 1 94.44 43 TYR B N 1
ATOM 2447 C CA . TYR B 1 43 ? 13.734 1.263 -9.109 1 94.44 43 TYR B CA 1
ATOM 2448 C C . TYR B 1 43 ? 13.992 1.734 -7.68 1 94.44 43 TYR B C 1
ATOM 2450 O O . TYR B 1 43 ? 15.055 1.479 -7.117 1 94.44 43 TYR B O 1
ATOM 2458 N N . GLY B 1 44 ? 13.094 2.504 -7.145 1 96.25 44 GLY B N 1
ATOM 2459 C CA . GLY B 1 44 ? 12.977 2.615 -5.699 1 96.25 44 GLY B CA 1
ATOM 2460 C C . GLY B 1 44 ? 12.07 1.563 -5.09 1 96.25 44 GLY B C 1
ATOM 2461 O O . GLY B 1 44 ? 11.172 1.053 -5.758 1 96.25 44 GLY B O 1
ATOM 2462 N N . PHE B 1 45 ? 12.398 1.221 -3.834 1 96.75 45 PHE B N 1
ATOM 2463 C CA . PHE B 1 45 ? 11.539 0.188 -3.262 1 96.75 45 PHE B CA 1
ATOM 2464 C C . PHE B 1 45 ? 11.32 0.432 -1.774 1 96.75 45 PHE B C 1
ATOM 2466 O O . PHE B 1 45 ? 12.078 1.168 -1.141 1 96.75 45 PHE B O 1
ATOM 2473 N N . ILE B 1 46 ? 10.234 -0.137 -1.25 1 97.44 46 ILE B N 1
ATOM 2474 C CA . ILE B 1 46 ? 9.867 -0.165 0.161 1 97.44 46 ILE B CA 1
ATOM 2475 C C . ILE B 1 46 ? 9.633 -1.608 0.605 1 97.44 46 ILE B C 1
ATOM 2477 O O . ILE B 1 46 ? 9.062 -2.408 -0.137 1 97.44 46 ILE B O 1
ATOM 2481 N N . VAL B 1 47 ? 10.164 -1.891 1.766 1 94.81 47 VAL B N 1
ATOM 2482 C CA . VAL B 1 47 ? 10.109 -3.23 2.34 1 94.81 47 VAL B CA 1
ATOM 2483 C C . VAL B 1 47 ? 9.352 -3.193 3.666 1 94.81 47 VAL B C 1
ATOM 2485 O O . VAL B 1 47 ? 9.477 -2.234 4.434 1 94.81 47 VAL B O 1
ATOM 2488 N N . SER B 1 48 ? 8.547 -4.148 3.879 1 92.25 48 SER B N 1
ATOM 2489 C CA . SER B 1 48 ? 7.93 -4.371 5.184 1 92.25 48 SER B CA 1
ATOM 2490 C C . SER B 1 48 ? 7.883 -5.855 5.527 1 92.25 48 SER B C 1
ATOM 2492 O O . SER B 1 48 ? 7.762 -6.699 4.641 1 92.25 48 SER B O 1
ATOM 2494 N N . GLY B 1 49 ? 8.016 -6.07 6.832 1 88.38 49 GLY B N 1
ATOM 2495 C CA . GLY B 1 49 ? 7.965 -7.461 7.262 1 88.38 49 GLY B CA 1
ATOM 2496 C C . GLY B 1 49 ? 8.086 -7.625 8.766 1 88.38 49 GLY B C 1
ATOM 2497 O O . GLY B 1 49 ? 7.965 -6.652 9.516 1 88.38 49 GLY B O 1
ATOM 2498 N N . THR B 1 50 ? 8.141 -8.891 9.125 1 81.94 50 THR B N 1
ATOM 2499 C CA . THR B 1 50 ? 8.328 -9.266 10.523 1 81.94 50 THR B CA 1
ATOM 2500 C C . THR B 1 50 ? 9.305 -10.438 10.633 1 81.94 50 THR B C 1
ATOM 2502 O O . THR B 1 50 ? 9.125 -11.469 9.984 1 81.94 50 THR B O 1
ATOM 2505 N N . GLY B 1 51 ? 10.242 -10.125 11.422 1 76.88 51 GLY B N 1
ATOM 2506 C CA . GLY B 1 51 ? 11.141 -11.219 11.781 1 76.88 51 GLY B CA 1
ATOM 2507 C C . GLY B 1 51 ? 10.539 -12.188 12.773 1 76.88 51 GLY B C 1
ATOM 2508 O O . GLY B 1 51 ? 9.82 -11.781 13.688 1 76.88 51 GLY B O 1
ATOM 2509 N N . VAL B 1 52 ? 10.773 -13.484 12.5 1 68.81 52 VAL B N 1
ATOM 2510 C CA . VAL B 1 52 ? 10.273 -14.531 13.391 1 68.81 52 VAL B CA 1
ATOM 2511 C C . VAL B 1 52 ? 11.445 -15.359 13.914 1 68.81 52 VAL B C 1
ATOM 2513 O O . VAL B 1 52 ? 12.5 -15.414 13.289 1 68.81 52 VAL B O 1
ATOM 2516 N N . PRO B 1 53 ? 11.133 -15.844 15.188 1 64.19 53 PRO B N 1
ATOM 2517 C CA . PRO B 1 53 ? 12.195 -16.719 15.688 1 64.19 53 PRO B CA 1
ATOM 2518 C C . PRO B 1 53 ? 12.484 -17.891 14.758 1 64.19 53 PRO B C 1
ATOM 2520 O O . PRO B 1 53 ? 11.562 -18.438 14.148 1 64.19 53 PRO B O 1
ATOM 2523 N N . THR B 1 54 ? 13.688 -17.953 14.398 1 59.44 54 THR B N 1
ATOM 2524 C CA . THR B 1 54 ? 14.086 -19.094 13.57 1 59.44 54 THR B CA 1
ATOM 2525 C C . THR B 1 54 ? 14.742 -20.172 14.43 1 59.44 54 THR B C 1
ATOM 2527 O O . THR B 1 54 ? 15.234 -19.906 15.523 1 59.44 54 THR B O 1
ATOM 2530 N N . ASP B 1 55 ? 14.438 -21.344 14.164 1 57.88 55 ASP B N 1
ATOM 2531 C CA . ASP B 1 55 ? 15.18 -22.453 14.742 1 57.88 55 ASP B CA 1
ATOM 2532 C C . ASP B 1 55 ? 15.984 -23.203 13.68 1 57.88 55 ASP B C 1
ATOM 2534 O O . ASP B 1 55 ? 15.414 -23.828 12.789 1 57.88 55 ASP B O 1
ATOM 2538 N N . PRO B 1 56 ? 17.297 -23.219 13.836 1 59.28 56 PRO B N 1
ATOM 2539 C CA . PRO B 1 56 ? 18.125 -22.469 14.789 1 59.28 56 PRO B CA 1
ATOM 2540 C C . PRO B 1 56 ? 18.031 -20.969 14.586 1 59.28 56 PRO B C 1
ATOM 2542 O O . PRO B 1 56 ? 17.656 -20.5 13.508 1 59.28 56 PRO B O 1
ATOM 2545 N N . PRO B 1 57 ? 18.297 -20.328 15.695 1 57.84 57 PRO B N 1
ATOM 2546 C CA . PRO B 1 57 ? 18.219 -18.859 15.594 1 57.84 57 PRO B CA 1
ATOM 2547 C C . PRO B 1 57 ? 19.141 -18.281 14.531 1 57.84 57 PRO B C 1
ATOM 2549 O O . PRO B 1 57 ? 20.266 -18.781 14.352 1 57.84 57 PRO B O 1
ATOM 2552 N N . SER B 1 58 ? 18.578 -17.453 13.664 1 57.41 58 SER B N 1
ATOM 2553 C CA . SER B 1 58 ? 19.375 -16.703 12.711 1 57.41 58 SER B CA 1
ATOM 2554 C C . SER B 1 58 ? 20.422 -15.836 13.422 1 57.41 58 SER B C 1
ATOM 2556 O O . SER B 1 58 ? 20.172 -15.328 14.516 1 57.41 58 SER B O 1
ATOM 2558 N N . PRO B 1 59 ? 21.656 -15.906 12.945 1 53.75 59 PRO B N 1
ATOM 2559 C CA . PRO B 1 59 ? 22.672 -15.039 13.555 1 53.75 59 PRO B CA 1
ATOM 2560 C C . PRO B 1 59 ? 22.219 -13.586 13.68 1 53.75 59 PRO B C 1
ATOM 2562 O O . PRO B 1 59 ? 22.656 -12.867 14.57 1 53.75 59 PRO B O 1
ATOM 2565 N N . ILE B 1 60 ? 21.531 -13.117 12.773 1 52.88 60 ILE B N 1
ATOM 2566 C CA . ILE B 1 60 ? 20.938 -11.789 12.891 1 52.88 60 ILE B CA 1
ATOM 2567 C C . ILE B 1 60 ? 19.438 -11.914 13.07 1 52.88 60 ILE B C 1
ATOM 2569 O O . ILE B 1 60 ? 18.688 -12.039 12.086 1 52.88 60 ILE B O 1
ATOM 2573 N N . PRO B 1 61 ? 19.188 -12.086 14.375 1 57.41 61 PRO B N 1
ATOM 2574 C CA . PRO B 1 61 ? 17.75 -12.305 14.57 1 57.41 61 PRO B CA 1
ATOM 2575 C C . PRO B 1 61 ? 16.906 -11.094 14.18 1 57.41 61 PRO B C 1
ATOM 2577 O O . PRO B 1 61 ? 17.172 -9.977 14.633 1 57.41 61 PRO B O 1
ATOM 2580 N N . PHE B 1 62 ? 16.422 -11.094 12.992 1 64.31 62 PHE B N 1
ATOM 2581 C CA . PHE B 1 62 ? 15.43 -10.07 12.664 1 64.31 62 PHE B CA 1
ATOM 2582 C C . PHE B 1 62 ? 14.117 -10.336 13.383 1 64.31 62 PHE B C 1
ATOM 2584 O O . PHE B 1 62 ? 13.164 -10.844 12.789 1 64.31 62 PHE B O 1
ATOM 2591 N N . LEU B 1 63 ? 14.227 -10.023 14.75 1 71.81 63 LEU B N 1
ATOM 2592 C CA . LEU B 1 63 ? 12.977 -10.219 15.484 1 71.81 63 LEU B CA 1
ATOM 2593 C C . LEU B 1 63 ? 12.156 -8.938 15.508 1 71.81 63 LEU B C 1
ATOM 2595 O O . LEU B 1 63 ? 12.703 -7.844 15.68 1 71.81 63 LEU B O 1
ATOM 2599 N N . GLY B 1 64 ? 10.977 -9.188 15.219 1 79 64 GLY B N 1
ATOM 2600 C CA . GLY B 1 64 ? 10.07 -8.047 15.289 1 79 64 GLY B CA 1
ATOM 2601 C C . GLY B 1 64 ? 9.82 -7.406 13.93 1 79 64 GLY B C 1
ATOM 2602 O O . GLY B 1 64 ? 10.211 -7.957 12.898 1 79 64 GLY B O 1
ATOM 2603 N N . PRO B 1 65 ? 9.172 -6.266 14.055 1 85.88 65 PRO B N 1
ATOM 2604 C CA . PRO B 1 65 ? 8.82 -5.602 12.797 1 85.88 65 PRO B CA 1
ATOM 2605 C C . PRO B 1 65 ? 10.023 -5.004 12.078 1 85.88 65 PRO B C 1
ATOM 2607 O O . PRO B 1 65 ? 10.977 -4.566 12.734 1 85.88 65 PRO B O 1
ATOM 2610 N N . LEU B 1 66 ? 9.992 -4.973 10.773 1 89.19 66 LEU B N 1
ATOM 2611 C CA . LEU B 1 66 ? 11.047 -4.344 9.992 1 89.19 66 LEU B CA 1
ATOM 2612 C C . LEU B 1 66 ? 10.469 -3.607 8.789 1 89.19 66 LEU B C 1
ATOM 2614 O O . LEU B 1 66 ? 9.484 -4.051 8.195 1 89.19 66 LEU B O 1
ATOM 2618 N N . VAL B 1 67 ? 11.078 -2.498 8.5 1 93.88 67 VAL B N 1
ATOM 2619 C CA . VAL B 1 67 ? 10.797 -1.737 7.289 1 93.88 67 VAL B CA 1
ATOM 2620 C C . VAL B 1 67 ? 12.102 -1.341 6.609 1 93.88 67 VAL B C 1
ATOM 2622 O O . VAL B 1 67 ? 13.156 -1.309 7.246 1 93.88 67 VAL B O 1
ATOM 2625 N N . GLY B 1 68 ? 12.016 -1.082 5.305 1 95.69 68 GLY B N 1
ATOM 2626 C CA . GLY B 1 68 ? 13.188 -0.669 4.547 1 95.69 68 GLY B CA 1
ATOM 2627 C C . GLY B 1 68 ? 12.844 0.156 3.32 1 95.69 68 GLY B C 1
ATOM 2628 O O . GLY B 1 68 ? 11.711 0.106 2.83 1 95.69 68 GLY B O 1
ATOM 2629 N N . VAL B 1 69 ? 13.781 0.936 2.928 1 97.75 69 VAL B N 1
ATOM 2630 C CA . VAL B 1 69 ? 13.672 1.718 1.701 1 97.75 69 VAL B CA 1
ATOM 2631 C C . VAL B 1 69 ? 15.008 1.733 0.973 1 97.75 69 VAL B C 1
ATOM 2633 O O . VAL B 1 69 ? 16.062 1.703 1.606 1 97.75 69 VAL B O 1
ATOM 2636 N N . GLY B 1 70 ? 14.922 1.73 -0.35 1 96.62 70 GLY B N 1
ATOM 2637 C CA . GLY B 1 70 ? 16.172 1.731 -1.083 1 96.62 70 GLY B CA 1
ATOM 2638 C C . GLY B 1 70 ? 15.992 1.902 -2.58 1 96.62 70 GLY B C 1
ATOM 2639 O O . GLY B 1 70 ? 14.922 2.314 -3.037 1 96.62 70 GLY B O 1
ATOM 2640 N N . ILE B 1 71 ? 17.141 1.677 -3.244 1 95 71 ILE B N 1
ATOM 2641 C CA . ILE B 1 71 ? 17.188 1.789 -4.695 1 95 71 ILE B CA 1
ATOM 2642 C C . ILE B 1 71 ? 17.844 0.541 -5.289 1 95 71 ILE B C 1
ATOM 2644 O O . ILE B 1 71 ? 18.656 -0.109 -4.637 1 95 71 ILE B O 1
ATOM 2648 N N . SER B 1 72 ? 17.375 0.264 -6.473 1 93.81 72 SER B N 1
ATOM 2649 C CA . SER B 1 72 ? 17.922 -0.871 -7.207 1 93.81 72 SER B CA 1
ATOM 2650 C C . SER B 1 72 ? 18 -0.577 -8.703 1 93.81 72 SER B C 1
ATOM 2652 O O . SER B 1 72 ? 17.281 0.29 -9.203 1 93.81 72 SER B O 1
ATOM 2654 N N . HIS B 1 73 ? 18.906 -1.324 -9.32 1 92.81 73 HIS B N 1
ATOM 2655 C CA . HIS B 1 73 ? 19.016 -1.243 -10.773 1 92.81 73 HIS B CA 1
ATOM 2656 C C . HIS B 1 73 ? 18.828 -2.613 -11.414 1 92.81 73 HIS B C 1
ATOM 2658 O O . HIS B 1 73 ? 19.594 -3.545 -11.133 1 92.81 73 HIS B O 1
ATOM 2664 N N . PHE B 1 74 ? 17.828 -2.727 -12.25 1 93.12 74 PHE B N 1
ATOM 2665 C CA . PHE B 1 74 ? 17.594 -3.895 -13.086 1 93.12 74 PHE B CA 1
ATOM 2666 C C . PHE B 1 74 ? 18.125 -3.67 -14.492 1 93.12 74 PHE B C 1
ATOM 2668 O O . PHE B 1 74 ? 17.734 -2.705 -15.164 1 93.12 74 PHE B O 1
ATOM 2675 N N . ASP B 1 75 ? 18.859 -4.605 -15.016 1 92.38 75 ASP B N 1
ATOM 2676 C CA . ASP B 1 75 ? 19.516 -4.344 -16.281 1 92.38 75 ASP B CA 1
ATOM 2677 C C . ASP B 1 75 ? 18.672 -4.832 -17.453 1 92.38 75 ASP B C 1
ATOM 2679 O O . ASP B 1 75 ? 19.062 -4.672 -18.625 1 92.38 75 ASP B O 1
ATOM 2683 N N . GLY B 1 76 ? 17.594 -5.516 -17.188 1 93.44 76 GLY B N 1
ATOM 2684 C CA . GLY B 1 76 ? 16.75 -6.055 -18.25 1 93.44 76 GLY B CA 1
ATOM 2685 C C . GLY B 1 76 ? 17.281 -7.352 -18.828 1 93.44 76 GLY B C 1
ATOM 2686 O O . GLY B 1 76 ? 16.734 -7.855 -19.812 1 93.44 76 GLY B O 1
ATOM 2687 N N . LYS B 1 77 ? 18.344 -7.805 -18.25 1 95.31 77 LYS B N 1
ATOM 2688 C CA . LYS B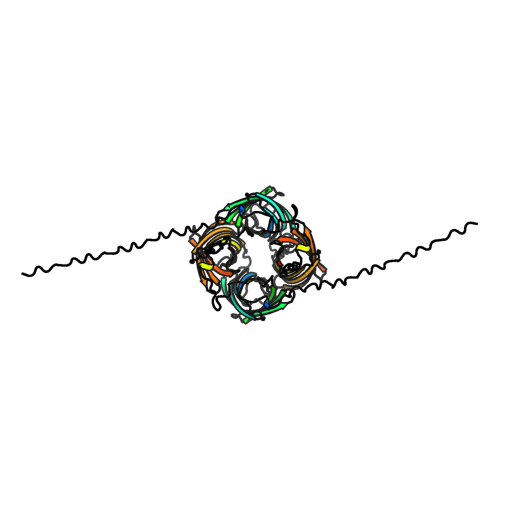 1 77 ? 18.984 -9.023 -18.75 1 95.31 77 LYS B CA 1
ATOM 2689 C C . LYS B 1 77 ? 19.125 -10.055 -17.641 1 95.31 77 LYS B C 1
ATOM 2691 O O . LYS B 1 77 ? 19.875 -11.023 -17.766 1 95.31 77 LYS B O 1
ATOM 2696 N N . GLY B 1 78 ? 18.453 -9.766 -16.516 1 96.12 78 GLY B N 1
ATOM 2697 C CA . GLY B 1 78 ? 18.422 -10.758 -15.445 1 96.12 78 GLY B CA 1
ATOM 2698 C C . GLY B 1 78 ? 19.375 -10.453 -14.312 1 96.12 78 GLY B C 1
ATOM 2699 O O . GLY B 1 78 ? 19.531 -11.266 -13.398 1 96.12 78 GLY B O 1
ATOM 2700 N N . ASN B 1 79 ? 20 -9.266 -14.344 1 95.06 79 ASN B N 1
ATOM 2701 C CA . ASN B 1 79 ? 20.938 -8.93 -13.281 1 95.06 79 ASN B CA 1
ATOM 2702 C C . ASN B 1 79 ? 20.469 -7.711 -12.484 1 95.06 79 ASN B C 1
ATOM 2704 O O . ASN B 1 79 ? 19.922 -6.766 -13.055 1 95.06 79 ASN B O 1
ATOM 2708 N N . LEU B 1 80 ? 20.719 -7.941 -11.219 1 91.62 80 LEU B N 1
ATOM 2709 C CA . LEU B 1 80 ? 20.578 -6.824 -10.289 1 91.62 80 LEU B CA 1
ATOM 2710 C C . LEU B 1 80 ? 21.953 -6.293 -9.883 1 91.62 80 LEU B C 1
ATOM 2712 O O . LEU B 1 80 ? 22.734 -6.996 -9.234 1 91.62 80 LEU B O 1
ATOM 2716 N N . THR B 1 81 ? 22.328 -5.039 -10.242 1 80.25 81 THR B N 1
ATOM 2717 C CA . THR B 1 81 ? 23.703 -4.574 -10.086 1 80.25 81 THR B CA 1
ATOM 2718 C C . THR B 1 81 ? 23.812 -3.643 -8.883 1 80.25 81 THR B C 1
ATOM 2720 O O . THR B 1 81 ? 24.922 -3.4 -8.383 1 80.25 81 THR B O 1
ATOM 2723 N N . LEU B 1 82 ? 22.812 -3.055 -8.484 1 79.19 82 LEU B N 1
ATOM 2724 C CA . LEU B 1 82 ? 22.828 -2.17 -7.32 1 79.19 82 LEU B CA 1
ATOM 2725 C C . LEU B 1 82 ? 21.516 -2.271 -6.551 1 79.19 82 LEU B C 1
ATOM 2727 O O . LEU B 1 82 ? 20.438 -2.098 -7.121 1 79.19 82 LEU B O 1
ATOM 2731 N N . MET B 1 83 ? 21.688 -2.807 -5.32 1 84.56 83 MET B N 1
ATOM 2732 C CA . MET B 1 83 ? 20.562 -2.678 -4.391 1 84.56 83 MET B CA 1
ATOM 2733 C C . MET B 1 83 ? 21.047 -2.209 -3.021 1 84.56 83 MET B C 1
ATOM 2735 O O . MET B 1 83 ? 21.703 -2.959 -2.299 1 84.56 83 MET B O 1
ATOM 2739 N N . THR B 1 84 ? 20.812 -0.914 -2.793 1 92.44 84 THR B N 1
ATOM 2740 C CA . THR B 1 84 ? 21.109 -0.36 -1.479 1 92.44 84 THR B CA 1
ATOM 2741 C C . THR B 1 84 ? 19.828 -0.065 -0.703 1 92.44 84 THR B C 1
ATOM 2743 O O . THR B 1 84 ? 18.844 0.383 -1.28 1 92.44 84 THR B O 1
ATOM 2746 N N . GLU B 1 85 ? 19.938 -0.357 0.575 1 93.75 85 GLU B N 1
ATOM 2747 C CA . GLU B 1 85 ? 18.734 -0.297 1.401 1 93.75 85 GLU B CA 1
ATOM 2748 C C . GLU B 1 85 ? 19.047 0.248 2.791 1 93.75 85 GLU B C 1
ATOM 2750 O O . GLU B 1 85 ? 20.062 -0.106 3.389 1 93.75 85 GLU B O 1
ATOM 2755 N N . LYS B 1 86 ? 18.234 1.181 3.229 1 95.38 86 LYS B N 1
ATOM 2756 C CA . LYS B 1 86 ? 18.141 1.516 4.648 1 95.38 86 LYS B CA 1
ATOM 2757 C C . LYS B 1 86 ? 17.031 0.722 5.328 1 95.38 86 LYS B C 1
ATOM 2759 O O . LYS B 1 86 ? 15.898 0.663 4.824 1 95.38 86 LYS B O 1
ATOM 2764 N N . LEU B 1 87 ? 17.391 0.085 6.461 1 92.19 87 LEU B N 1
ATOM 2765 C CA . LEU B 1 87 ? 16.422 -0.709 7.215 1 92.19 87 LEU B CA 1
ATOM 2766 C C . LEU B 1 87 ? 16.172 -0.1 8.586 1 92.19 87 LEU B C 1
ATOM 2768 O O . LEU B 1 87 ? 17.031 0.618 9.117 1 92.19 87 LEU B O 1
ATOM 2772 N N . ASN B 1 88 ? 15.039 -0.252 9.117 1 92.25 88 ASN B N 1
ATOM 2773 C CA . ASN B 1 88 ? 14.68 -0.163 10.523 1 92.25 88 ASN B CA 1
ATOM 2774 C C . ASN B 1 88 ? 14.164 -1.496 11.055 1 92.25 88 ASN B C 1
ATOM 2776 O O . ASN B 1 88 ? 13.062 -1.923 10.703 1 92.25 88 ASN B O 1
ATOM 2780 N N . VAL B 1 89 ? 14.969 -2.113 11.781 1 86.69 89 VAL B N 1
ATOM 2781 C CA . VAL B 1 89 ? 14.602 -3.4 12.359 1 86.69 89 VAL B CA 1
ATOM 2782 C C . VAL B 1 89 ? 14.367 -3.24 13.859 1 86.69 89 VAL B C 1
ATOM 2784 O O . VAL B 1 89 ? 15.312 -3.064 14.633 1 86.69 89 VAL B O 1
ATOM 2787 N N . ASN B 1 90 ? 13.156 -3.314 14.156 1 84.88 90 ASN B N 1
ATOM 2788 C CA . ASN B 1 90 ? 12.773 -3.221 15.562 1 84.88 90 ASN B CA 1
ATOM 2789 C C . ASN B 1 90 ? 13.312 -1.948 16.203 1 84.88 90 ASN B C 1
ATOM 2791 O O . ASN B 1 90 ? 13.797 -1.979 17.328 1 84.88 90 ASN B O 1
ATOM 2795 N N . GLY B 1 91 ? 13.344 -0.939 15.461 1 85.69 91 GLY B N 1
ATOM 2796 C CA . GLY B 1 91 ? 13.727 0.361 15.984 1 85.69 91 GLY B CA 1
ATOM 2797 C C . GLY B 1 91 ? 15.188 0.699 15.734 1 85.69 91 GLY B C 1
ATOM 2798 O O . GLY B 1 91 ? 15.641 1.791 16.078 1 85.69 91 GLY B O 1
ATOM 2799 N N . GLU B 1 92 ? 15.922 -0.182 15.188 1 85.44 92 GLU B N 1
ATOM 2800 C CA . GLU B 1 92 ? 17.328 0.034 14.898 1 85.44 92 GLU B CA 1
ATOM 2801 C C . GLU B 1 92 ? 17.578 0.191 13.398 1 85.44 92 GLU B C 1
ATOM 2803 O O . GLU B 1 92 ? 17.234 -0.696 12.617 1 85.44 92 GLU B O 1
ATOM 2808 N N . ALA B 1 93 ? 18.219 1.301 13.086 1 89.12 93 ALA B N 1
ATOM 2809 C CA . ALA B 1 93 ? 18.516 1.567 11.68 1 89.12 93 ALA B CA 1
ATOM 2810 C C . ALA B 1 93 ? 19.797 0.85 11.242 1 89.12 93 ALA B C 1
ATOM 2812 O O . ALA B 1 93 ? 20.766 0.787 12 1 89.12 93 ALA B O 1
ATOM 2813 N N . LEU B 1 94 ? 19.766 0.311 10.016 1 88.38 94 LEU B N 1
ATOM 2814 C CA . LEU B 1 94 ? 20.922 -0.355 9.445 1 88.38 94 LEU B CA 1
ATOM 2815 C C . LEU B 1 94 ? 21 -0.126 7.938 1 88.38 94 LEU B C 1
ATOM 2817 O O . LEU B 1 94 ? 19.953 0.008 7.277 1 88.38 94 LEU B O 1
ATOM 2821 N N . ASP B 1 95 ? 22.219 -0.078 7.477 1 90.81 95 ASP B N 1
ATOM 2822 C CA . ASP B 1 95 ? 22.453 -0.03 6.035 1 90.81 95 ASP B CA 1
ATOM 2823 C C . ASP B 1 95 ? 22.797 -1.415 5.492 1 90.81 95 ASP B C 1
ATOM 2825 O O . ASP B 1 95 ? 23.562 -2.162 6.113 1 90.81 95 ASP B O 1
ATOM 2829 N N . THR B 1 96 ? 22.188 -1.693 4.402 1 89.62 96 THR B N 1
ATOM 2830 C CA . THR B 1 96 ? 22.516 -2.959 3.754 1 89.62 96 THR B CA 1
ATOM 2831 C C . THR B 1 96 ? 22.547 -2.799 2.236 1 89.62 96 THR B C 1
ATOM 2833 O O . THR B 1 96 ? 22.141 -1.768 1.707 1 89.62 96 THR B O 1
ATOM 2836 N N . SER B 1 97 ? 23.141 -3.742 1.59 1 91.81 97 SER B N 1
ATOM 2837 C CA . SER B 1 97 ? 23.219 -3.791 0.133 1 91.81 97 SER B CA 1
ATOM 2838 C C . SER B 1 97 ? 23.203 -5.23 -0.373 1 91.81 97 SER B C 1
ATOM 2840 O O . SER B 1 97 ? 23.578 -6.152 0.354 1 91.81 97 SER B O 1
ATOM 2842 N N . PHE B 1 98 ? 22.719 -5.309 -1.622 1 92.88 98 PHE B N 1
ATOM 2843 C CA . PHE B 1 98 ? 22.562 -6.629 -2.227 1 92.88 98 PHE B CA 1
ATOM 2844 C C . PHE B 1 98 ? 22.969 -6.602 -3.693 1 92.88 98 PHE B C 1
ATOM 2846 O O . PHE B 1 98 ? 22.906 -5.559 -4.344 1 92.88 98 PHE B O 1
ATOM 2853 N N . THR B 1 99 ? 23.469 -7.68 -4.176 1 92.5 99 THR B N 1
ATOM 2854 C CA . THR B 1 99 ? 23.516 -8.016 -5.598 1 92.5 99 THR B CA 1
ATOM 2855 C C . THR B 1 99 ? 22.656 -9.234 -5.898 1 92.5 99 THR B C 1
ATOM 2857 O O . THR B 1 99 ? 22.219 -9.93 -4.98 1 92.5 99 THR B O 1
ATOM 2860 N N . GLY B 1 100 ? 22.359 -9.383 -7.227 1 95.12 100 GLY B N 1
ATOM 2861 C CA . GLY B 1 100 ? 21.531 -10.555 -7.465 1 95.12 100 GLY B CA 1
ATOM 2862 C C . GLY B 1 100 ? 21.172 -10.734 -8.922 1 95.12 100 GLY B C 1
ATOM 2863 O O . GLY B 1 100 ? 21.766 -10.117 -9.805 1 95.12 100 GLY B O 1
ATOM 2864 N N . THR B 1 101 ? 20.312 -11.781 -9.078 1 96.88 101 THR B N 1
ATOM 2865 C CA . THR B 1 101 ? 19.766 -12.125 -10.391 1 96.88 101 THR B CA 1
ATOM 2866 C C . THR B 1 101 ? 18.25 -12.266 -10.32 1 96.88 101 THR B C 1
ATOM 2868 O O . THR B 1 101 ? 17.672 -12.383 -9.234 1 96.88 101 THR B O 1
ATOM 2871 N N . TYR B 1 102 ? 17.641 -12.133 -11.508 1 96.62 102 TYR B N 1
ATOM 2872 C CA . TYR B 1 102 ? 16.188 -12.336 -11.57 1 96.62 102 TYR B CA 1
ATOM 2873 C C . TYR B 1 102 ? 15.789 -12.961 -12.898 1 96.62 102 TYR B C 1
ATOM 2875 O O . TYR B 1 102 ? 16.516 -12.859 -13.891 1 96.62 102 TYR B O 1
ATOM 2883 N N . GLN B 1 103 ? 14.719 -13.68 -12.836 1 96.5 103 GLN B N 1
ATOM 2884 C CA . GLN B 1 103 ? 14.039 -14.258 -13.992 1 96.5 103 GLN B CA 1
ATOM 2885 C C . GLN B 1 103 ? 12.562 -13.875 -14.008 1 96.5 103 GLN B C 1
ATOM 2887 O O . GLN B 1 103 ? 11.945 -13.695 -12.953 1 96.5 103 GLN B O 1
ATOM 2892 N N . ILE B 1 104 ? 12.055 -13.727 -15.219 1 94.31 104 ILE B N 1
ATOM 2893 C CA . ILE B 1 104 ? 10.648 -13.398 -15.406 1 94.31 104 ILE B CA 1
ATOM 2894 C C . ILE B 1 104 ? 10 -14.406 -16.344 1 94.31 104 ILE B C 1
ATOM 2896 O O . ILE B 1 104 ? 10.516 -14.672 -17.438 1 94.31 104 ILE B O 1
ATOM 2900 N N . ASN B 1 105 ? 8.859 -14.938 -15.883 1 91.19 105 ASN B N 1
ATOM 2901 C CA . ASN B 1 105 ? 8.094 -15.875 -16.688 1 91.19 105 ASN B CA 1
ATOM 2902 C C . ASN B 1 105 ? 7.141 -15.148 -17.641 1 91.19 105 ASN B C 1
ATOM 2904 O O . ASN B 1 105 ? 6.855 -13.969 -17.453 1 91.19 105 ASN B O 1
ATOM 2908 N N . PRO B 1 106 ? 6.664 -15.82 -18.609 1 87.25 106 PRO B N 1
ATOM 2909 C CA . PRO B 1 106 ? 5.746 -15.195 -19.578 1 87.25 106 PRO B CA 1
ATOM 2910 C C . PRO B 1 106 ? 4.477 -14.656 -18.922 1 87.25 106 PRO B C 1
ATOM 2912 O O . PRO B 1 106 ? 3.826 -13.766 -19.469 1 87.25 106 PRO B O 1
ATOM 2915 N N . ASP B 1 107 ? 4.082 -15.195 -17.75 1 85.75 107 ASP B N 1
ATOM 2916 C CA . ASP B 1 107 ? 2.881 -14.727 -17.062 1 85.75 107 ASP B CA 1
ATOM 2917 C C . ASP B 1 107 ? 3.203 -13.578 -16.125 1 85.75 107 ASP B C 1
ATOM 2919 O O . ASP B 1 107 ? 2.385 -13.219 -15.266 1 85.75 107 ASP B O 1
ATOM 2923 N N . CYS B 1 108 ? 4.395 -13.117 -16.109 1 91.38 108 CYS B N 1
ATOM 2924 C CA . CYS B 1 108 ? 4.863 -11.938 -15.398 1 91.38 108 CYS B CA 1
ATOM 2925 C C . CYS B 1 108 ? 5.16 -12.273 -13.938 1 91.38 108 CYS B C 1
ATOM 2927 O O . CYS B 1 108 ? 5.375 -11.375 -13.125 1 91.38 108 CYS B O 1
ATOM 2929 N N . SER B 1 109 ? 5.066 -13.547 -13.656 1 92.62 109 SER B N 1
ATOM 2930 C CA . SER B 1 109 ? 5.676 -14 -12.406 1 92.62 109 SER B CA 1
ATOM 2931 C C . SER B 1 109 ? 7.176 -14.227 -12.57 1 92.62 109 SER B C 1
ATOM 2933 O O . SER B 1 109 ? 7.707 -14.109 -13.68 1 92.62 109 SER B O 1
ATOM 2935 N N . GLY B 1 110 ? 7.855 -14.406 -11.43 1 94.94 110 GLY B N 1
ATOM 2936 C CA . GLY B 1 110 ? 9.281 -14.68 -11.531 1 94.94 110 GLY B CA 1
ATOM 2937 C C . GLY B 1 110 ? 9.938 -14.953 -10.195 1 94.94 110 GLY B C 1
ATOM 2938 O O . GLY B 1 110 ? 9.25 -15.211 -9.203 1 94.94 110 GLY B O 1
ATOM 2939 N N . GLU B 1 111 ? 11.266 -14.977 -10.312 1 95.94 111 GLU B N 1
ATOM 2940 C CA . GLU B 1 111 ? 12.086 -15.219 -9.125 1 95.94 111 GLU B CA 1
ATOM 2941 C C . GLU B 1 111 ? 13.297 -14.297 -9.102 1 95.94 111 GLU B C 1
ATOM 2943 O O . GLU B 1 111 ? 13.875 -13.992 -10.148 1 95.94 111 GLU B O 1
ATOM 2948 N N . MET B 1 112 ? 13.578 -13.875 -7.938 1 95.62 112 MET B N 1
ATOM 2949 C CA . MET B 1 112 ? 14.773 -13.07 -7.695 1 95.62 112 MET B CA 1
ATOM 2950 C C . MET B 1 112 ? 15.641 -13.711 -6.621 1 95.62 112 MET B C 1
ATOM 2952 O O . MET B 1 112 ? 15.133 -14.227 -5.625 1 95.62 112 MET B O 1
ATOM 2956 N N . VAL B 1 113 ? 16.891 -13.68 -6.859 1 95.69 113 VAL B N 1
ATOM 2957 C CA . VAL B 1 113 ? 17.891 -14.125 -5.891 1 95.69 113 VAL B CA 1
ATOM 2958 C C . VAL B 1 113 ? 18.812 -12.969 -5.523 1 95.69 113 VAL B C 1
ATOM 2960 O O . VAL B 1 113 ? 19.406 -12.344 -6.398 1 95.69 113 VAL B O 1
ATOM 2963 N N . ALA B 1 114 ? 18.859 -12.672 -4.297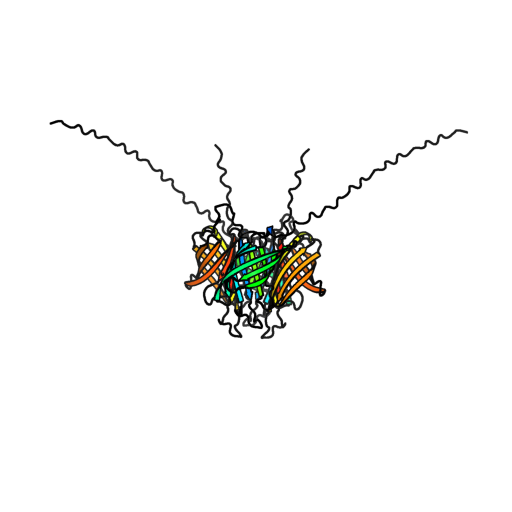 1 93.06 114 ALA B N 1
ATOM 2964 C CA . ALA B 1 114 ? 19.688 -11.562 -3.838 1 93.06 114 ALA B CA 1
ATOM 2965 C C . ALA B 1 114 ? 20.688 -12.023 -2.777 1 93.06 114 ALA B C 1
ATOM 2967 O O . ALA B 1 114 ? 20.344 -12.82 -1.899 1 93.06 114 ALA B O 1
ATOM 2968 N N . THR B 1 115 ? 21.859 -11.508 -2.826 1 91.94 115 THR B N 1
ATOM 2969 C CA . THR B 1 115 ? 22.922 -11.812 -1.879 1 91.94 115 THR B CA 1
ATOM 2970 C C . THR B 1 115 ? 23.391 -10.555 -1.15 1 91.94 115 THR B C 1
ATOM 2972 O O . THR B 1 115 ? 23.75 -9.562 -1.785 1 91.94 115 THR B O 1
ATOM 2975 N N . SER B 1 116 ? 23.328 -10.648 0.165 1 87.31 116 SER B N 1
ATOM 2976 C CA . SER B 1 116 ? 23.797 -9.531 0.975 1 87.31 116 SER B CA 1
ATOM 2977 C C . SER B 1 116 ? 25.312 -9.328 0.812 1 87.31 116 SER B C 1
ATOM 2979 O O . SER B 1 116 ? 26.078 -10.273 0.985 1 87.31 116 SER B O 1
ATOM 2981 N N . THR B 1 117 ? 25.609 -8.055 0.613 1 86 117 THR B N 1
ATOM 2982 C CA . THR B 1 117 ? 27.047 -7.773 0.5 1 86 117 THR B CA 1
ATOM 2983 C C . THR B 1 117 ? 27.688 -7.695 1.88 1 86 117 THR B C 1
ATOM 2985 O O . THR B 1 117 ? 28.906 -7.801 2.006 1 86 117 THR B O 1
ATOM 2988 N N . LEU B 1 118 ? 26.891 -7.566 2.854 1 78.88 118 LEU B N 1
ATOM 2989 C CA . LEU B 1 118 ? 27.375 -7.453 4.223 1 78.88 118 LEU B CA 1
ATOM 2990 C C . LEU B 1 118 ? 27.609 -8.828 4.832 1 78.88 118 LEU B C 1
ATOM 2992 O O . LEU B 1 118 ? 28.641 -9.07 5.465 1 78.88 118 LEU B O 1
ATOM 2996 N N . THR B 1 119 ? 26.703 -9.719 4.637 1 77.38 119 THR B N 1
ATOM 2997 C CA . THR B 1 119 ? 26.766 -10.992 5.348 1 77.38 119 THR B CA 1
ATOM 2998 C C . THR B 1 119 ? 27.109 -12.133 4.391 1 77.38 119 THR B C 1
ATOM 3000 O O . THR B 1 119 ? 27.484 -13.227 4.82 1 77.38 119 THR B O 1
ATOM 3003 N N . GLY B 1 120 ? 26.906 -11.969 3.137 1 83.62 120 GLY B N 1
ATOM 3004 C CA . GLY B 1 120 ? 27.078 -13.031 2.16 1 83.62 120 GLY B CA 1
ATOM 3005 C C . GLY B 1 120 ? 25.875 -13.961 2.082 1 83.62 120 GLY B C 1
ATOM 3006 O O . GLY B 1 120 ? 25.859 -14.891 1.273 1 83.62 120 GLY B O 1
ATOM 3007 N N . THR B 1 121 ? 24.844 -13.695 2.834 1 82.62 121 THR B N 1
ATOM 3008 C CA . THR B 1 121 ? 23.656 -14.531 2.836 1 82.62 121 THR B CA 1
ATOM 3009 C C . THR B 1 121 ? 22.828 -14.289 1.583 1 82.62 121 THR B C 1
ATOM 3011 O O . THR B 1 121 ? 22.656 -13.141 1.158 1 82.62 121 THR B O 1
ATOM 3014 N N . THR B 1 122 ? 22.391 -15.461 1.033 1 88.19 122 THR B N 1
ATOM 3015 C CA . THR B 1 122 ? 21.562 -15.391 -0.174 1 88.19 122 THR B CA 1
ATOM 3016 C C . THR B 1 122 ? 20.109 -15.711 0.14 1 88.19 122 THR B C 1
ATOM 3018 O O . THR B 1 122 ? 19.812 -16.688 0.833 1 88.19 122 THR B O 1
ATOM 3021 N N . ASN B 1 123 ? 19.25 -14.828 -0.354 1 87.5 123 ASN B N 1
ATOM 3022 C CA . ASN B 1 123 ? 17.812 -15.031 -0.218 1 87.5 123 ASN B CA 1
ATOM 3023 C C . ASN B 1 123 ? 17.125 -15.133 -1.578 1 87.5 123 ASN B C 1
ATOM 3025 O O . ASN B 1 123 ? 17.562 -14.492 -2.541 1 87.5 123 ASN B O 1
ATOM 3029 N N . THR B 1 124 ? 16.109 -16 -1.575 1 92.25 124 THR B N 1
ATOM 3030 C CA . THR B 1 124 ? 15.289 -16.141 -2.771 1 92.25 124 THR B CA 1
ATOM 3031 C C . THR B 1 124 ? 13.922 -15.5 -2.562 1 92.25 124 THR B C 1
ATOM 3033 O O . THR B 1 124 ? 13.328 -15.625 -1.488 1 92.25 124 THR B O 1
ATOM 3036 N N . TYR B 1 125 ? 13.43 -14.883 -3.666 1 93.56 125 TYR B N 1
ATOM 3037 C CA . TYR B 1 125 ? 12.156 -14.18 -3.631 1 93.56 125 TYR B CA 1
ATOM 3038 C C . TYR B 1 125 ? 11.281 -14.578 -4.816 1 93.56 125 TYR B C 1
ATOM 3040 O O . TYR B 1 125 ? 11.781 -14.773 -5.926 1 93.56 125 TYR B O 1
ATOM 3048 N N . SER B 1 126 ? 10.008 -14.758 -4.523 1 95.5 126 SER B N 1
ATOM 3049 C CA . SER B 1 126 ? 9.039 -14.758 -5.613 1 95.5 126 SER B CA 1
ATOM 3050 C C . SER B 1 126 ? 8.633 -13.344 -5.992 1 95.5 126 SER B C 1
ATOM 3052 O O . SER B 1 126 ? 8.422 -12.5 -5.121 1 95.5 126 SER B O 1
ATOM 3054 N N . ILE B 1 127 ? 8.539 -13.094 -7.359 1 95.94 127 ILE B N 1
ATOM 3055 C CA . ILE B 1 127 ? 8.203 -11.734 -7.77 1 95.94 127 ILE B CA 1
ATOM 3056 C C . ILE B 1 127 ? 7.062 -11.773 -8.789 1 95.94 127 ILE B C 1
ATOM 3058 O O . ILE B 1 127 ? 6.801 -12.82 -9.398 1 95.94 127 ILE B O 1
ATOM 3062 N N . ALA B 1 128 ? 6.336 -10.742 -8.898 1 96.25 128 ALA B N 1
ATOM 3063 C CA . ALA B 1 128 ? 5.34 -10.461 -9.93 1 96.25 128 ALA B CA 1
ATOM 3064 C C . ALA B 1 128 ? 5.5 -9.047 -10.477 1 96.25 128 ALA B C 1
ATOM 3066 O O . ALA B 1 128 ? 5.754 -8.109 -9.727 1 96.25 128 ALA B O 1
ATOM 3067 N N . VAL B 1 129 ? 5.359 -8.914 -11.805 1 94.5 129 VAL B N 1
ATOM 3068 C CA . VAL B 1 129 ? 5.656 -7.656 -12.484 1 94.5 129 VAL B CA 1
ATOM 3069 C C . VAL B 1 129 ? 4.371 -7.055 -13.055 1 94.5 129 VAL B C 1
ATOM 3071 O O . VAL B 1 129 ? 3.566 -7.762 -13.664 1 94.5 129 VAL B O 1
ATOM 3074 N N . THR B 1 130 ? 4.195 -5.73 -12.828 1 93.44 130 THR B N 1
ATOM 3075 C CA . THR B 1 130 ? 3.023 -5.051 -13.367 1 93.44 130 THR B CA 1
ATOM 3076 C C . THR B 1 130 ? 3.311 -4.5 -14.758 1 93.44 130 THR B C 1
ATOM 3078 O O . THR B 1 130 ? 4.426 -4.637 -15.266 1 93.44 130 THR B O 1
ATOM 3081 N N . ALA B 1 131 ? 2.264 -3.887 -15.336 1 87 131 ALA B N 1
ATOM 3082 C CA . ALA B 1 131 ? 2.363 -3.389 -16.703 1 87 131 ALA B CA 1
ATOM 3083 C C . ALA B 1 131 ? 3.541 -2.43 -16.859 1 87 131 ALA B C 1
ATOM 3085 O O . ALA B 1 131 ? 3.789 -1.599 -15.977 1 87 131 ALA B O 1
ATOM 3086 N N . HIS B 1 132 ? 4.273 -2.629 -17.984 1 82.5 132 HIS B N 1
ATOM 3087 C CA . HIS B 1 132 ? 5.398 -1.788 -18.359 1 82.5 132 HIS B CA 1
ATOM 3088 C C . HIS B 1 132 ? 6.523 -1.865 -17.344 1 82.5 132 HIS B C 1
ATOM 3090 O O . HIS B 1 132 ? 7.43 -1.028 -17.344 1 82.5 132 HIS B O 1
ATOM 3096 N N . GLY B 1 133 ? 6.406 -2.846 -16.484 1 89.19 133 GLY B N 1
ATOM 3097 C CA . GLY B 1 133 ? 7.422 -2.961 -15.445 1 89.19 133 GLY B CA 1
ATOM 3098 C C . GLY B 1 133 ? 7.352 -1.851 -14.414 1 89.19 133 GLY B C 1
ATOM 3099 O O . GLY B 1 133 ? 8.352 -1.54 -13.766 1 89.19 133 GLY B O 1
ATOM 3100 N N . ASN B 1 134 ? 6.266 -1.291 -14.25 1 91.12 134 ASN B N 1
ATOM 3101 C CA . ASN B 1 134 ? 6.141 -0.143 -13.359 1 91.12 134 ASN B CA 1
ATOM 3102 C C . ASN B 1 134 ? 6.391 -0.534 -11.906 1 91.12 134 ASN B C 1
ATOM 3104 O O . ASN B 1 134 ? 6.918 0.264 -11.125 1 91.12 134 ASN B O 1
ATOM 3108 N N . GLU B 1 135 ? 5.945 -1.698 -11.633 1 95.19 135 GLU B N 1
ATOM 3109 C CA . GLU B 1 135 ? 6.188 -2.219 -10.289 1 95.19 135 GLU B CA 1
ATOM 3110 C C . GLU B 1 135 ? 6.641 -3.676 -10.336 1 95.19 135 GLU B C 1
ATOM 3112 O O . GLU B 1 135 ? 6.254 -4.422 -11.242 1 95.19 135 GLU B O 1
ATOM 3117 N N . VAL B 1 136 ? 7.453 -4.039 -9.398 1 95.75 136 VAL B N 1
ATOM 3118 C CA . VAL B 1 136 ? 7.797 -5.422 -9.078 1 95.75 136 VAL B CA 1
ATOM 3119 C C . VAL B 1 136 ? 7.395 -5.73 -7.637 1 95.75 136 VAL B C 1
ATOM 3121 O O . VAL B 1 136 ? 7.871 -5.086 -6.699 1 95.75 136 VAL B O 1
ATOM 3124 N N . LEU B 1 137 ? 6.52 -6.664 -7.523 1 96.25 137 LEU B N 1
ATOM 3125 C CA . LEU B 1 137 ? 6.059 -7.121 -6.215 1 96.25 137 LEU B CA 1
ATOM 3126 C C . LEU B 1 137 ? 6.844 -8.344 -5.762 1 96.25 137 LEU B C 1
ATOM 3128 O O . LEU B 1 137 ? 7.141 -9.234 -6.566 1 96.25 137 LEU B O 1
ATOM 3132 N N . LEU B 1 138 ? 7.102 -8.352 -4.418 1 95.19 138 LEU B N 1
ATOM 3133 C CA . LEU B 1 138 ? 8.031 -9.375 -3.955 1 95.19 138 LEU B CA 1
ATOM 3134 C C . LEU B 1 138 ? 7.586 -9.953 -2.615 1 95.19 138 LEU B C 1
ATOM 3136 O O . LEU B 1 138 ? 7.125 -9.211 -1.741 1 95.19 138 LEU B O 1
ATOM 3140 N N . VAL B 1 139 ? 7.785 -11.281 -2.471 1 92.56 139 VAL B N 1
ATOM 3141 C CA . VAL B 1 139 ? 7.719 -11.953 -1.175 1 92.56 139 VAL B CA 1
ATOM 3142 C C . VAL B 1 139 ? 8.93 -12.859 -1 1 92.56 139 VAL B C 1
ATOM 3144 O O . VAL B 1 139 ? 9.352 -13.539 -1.943 1 92.56 139 VAL B O 1
ATOM 3147 N N . GLN B 1 140 ? 9.484 -12.805 0.148 1 88.75 140 GLN B N 1
ATOM 3148 C CA . GLN B 1 140 ? 10.617 -13.672 0.455 1 88.75 140 GLN B CA 1
ATOM 3149 C C . GLN B 1 140 ? 10.18 -15.133 0.559 1 88.75 140 GLN B C 1
ATOM 3151 O O . GLN B 1 140 ? 9.156 -15.438 1.167 1 88.75 140 GLN B O 1
ATOM 3156 N N . LYS B 1 141 ? 11.031 -15.938 -0.159 1 83.94 141 LYS B N 1
ATOM 3157 C CA . LYS B 1 141 ? 10.742 -17.359 -0.276 1 83.94 141 LYS B CA 1
ATOM 3158 C C . LYS B 1 141 ? 11.742 -18.203 0.513 1 83.94 141 LYS B C 1
ATOM 3160 O O . LYS B 1 141 ? 12.312 -19.156 -0.013 1 83.94 141 LYS B O 1
ATOM 3165 N N . VAL B 1 142 ? 12.227 -17.812 1.561 1 76.19 142 VAL B N 1
ATOM 3166 C CA . VAL B 1 142 ? 13.172 -18.609 2.334 1 76.19 142 VAL B CA 1
ATOM 3167 C C . VAL B 1 142 ? 12.484 -19.141 3.592 1 76.19 142 VAL B C 1
ATOM 3169 O O . VAL B 1 142 ? 11.922 -18.375 4.371 1 76.19 142 VAL B O 1
ATOM 3172 N N . PRO B 1 143 ? 12.562 -20.453 3.686 1 64.5 143 PRO B N 1
ATOM 3173 C CA . PRO B 1 143 ? 11.984 -21.016 4.914 1 64.5 143 PRO B CA 1
ATOM 3174 C C . PRO B 1 143 ? 12.656 -20.469 6.176 1 64.5 143 PRO B C 1
ATOM 3176 O O . PRO B 1 143 ? 13.828 -20.109 6.145 1 64.5 143 PRO B O 1
ATOM 3179 N N . THR B 1 144 ? 11.969 -20.438 7.246 1 61.38 144 THR B N 1
ATOM 3180 C CA . THR B 1 144 ? 12.438 -20.047 8.578 1 61.38 144 THR B CA 1
ATOM 3181 C C . THR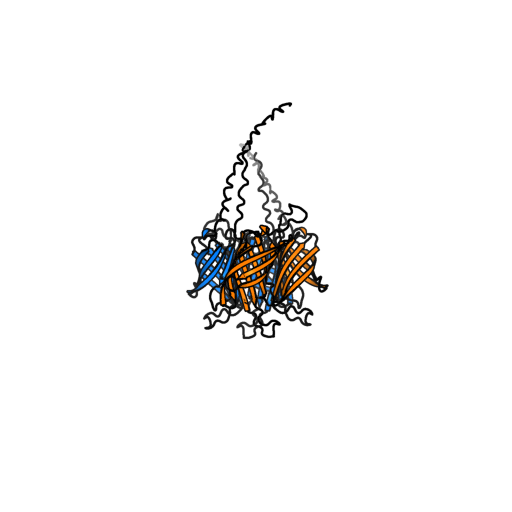 B 1 144 ? 12.961 -18.625 8.57 1 61.38 144 THR B C 1
ATOM 3183 O O . THR B 1 144 ? 13.797 -18.25 9.398 1 61.38 144 THR B O 1
ATOM 3186 N N . SER B 1 145 ? 12.523 -17.922 7.586 1 64.44 145 SER B N 1
ATOM 3187 C CA . SER B 1 145 ? 12.93 -16.531 7.449 1 64.44 145 SER B CA 1
ATOM 3188 C C . SER B 1 145 ? 11.797 -15.578 7.812 1 64.44 145 SER B C 1
ATOM 3190 O O . SER B 1 145 ? 10.648 -16 7.965 1 64.44 145 SER B O 1
ATOM 3192 N N . PRO B 1 146 ? 12.305 -14.32 8.023 1 70.75 146 PRO B N 1
ATOM 3193 C CA . PRO B 1 146 ? 11.273 -13.289 8.188 1 70.75 146 PRO B CA 1
ATOM 3194 C C . PRO B 1 146 ? 10.258 -13.281 7.055 1 70.75 146 PRO B C 1
ATOM 3196 O O . PRO B 1 146 ? 10.555 -13.734 5.945 1 70.75 146 PRO B O 1
ATOM 3199 N N . VAL B 1 147 ? 9.078 -13 7.434 1 82.12 147 VAL B N 1
ATOM 3200 C CA . VAL B 1 147 ? 8.023 -12.734 6.461 1 82.12 147 VAL B CA 1
ATOM 3201 C C . VAL B 1 147 ? 8.18 -11.312 5.91 1 82.12 147 VAL B C 1
ATOM 3203 O O . VAL B 1 147 ? 7.852 -10.344 6.59 1 82.12 147 VAL B O 1
ATOM 3206 N N . VAL B 1 148 ? 8.727 -11.281 4.672 1 88.88 148 VAL B N 1
ATOM 3207 C CA . VAL B 1 148 ? 9.078 -9.977 4.125 1 88.88 148 VAL B CA 1
ATOM 3208 C C . VAL B 1 148 ? 8.438 -9.797 2.752 1 88.88 148 VAL B C 1
ATOM 3210 O O . VAL B 1 148 ? 8.43 -10.719 1.936 1 88.88 148 VAL B O 1
ATOM 3213 N N . ALA B 1 149 ? 7.879 -8.648 2.535 1 93 149 ALA B N 1
ATOM 3214 C CA . ALA B 1 149 ? 7.371 -8.219 1.235 1 93 149 ALA B CA 1
ATOM 3215 C C . ALA B 1 149 ? 7.988 -6.883 0.821 1 93 149 ALA B C 1
ATOM 3217 O O . ALA B 1 149 ? 8.438 -6.109 1.671 1 93 149 ALA B O 1
ATOM 3218 N N . ALA B 1 150 ? 8.039 -6.699 -0.454 1 95.75 150 ALA B N 1
ATOM 3219 C CA . ALA B 1 150 ? 8.523 -5.418 -0.964 1 95.75 150 ALA B CA 1
ATOM 3220 C C . ALA B 1 150 ? 7.805 -5.035 -2.254 1 95.75 150 ALA B C 1
ATOM 3222 O O . ALA B 1 150 ? 7.285 -5.898 -2.963 1 95.75 150 ALA B O 1
ATOM 3223 N N . THR B 1 151 ? 7.75 -3.762 -2.475 1 96.88 151 THR B N 1
ATOM 3224 C CA . THR B 1 151 ? 7.297 -3.197 -3.742 1 96.88 151 THR B CA 1
ATOM 3225 C C . THR B 1 151 ? 8.383 -2.318 -4.359 1 96.88 151 THR B C 1
ATOM 3227 O O . THR B 1 151 ? 8.805 -1.329 -3.758 1 96.88 151 THR B O 1
ATOM 3230 N N . PHE B 1 152 ? 8.828 -2.75 -5.543 1 96.81 152 PHE B N 1
ATOM 3231 C CA . PHE B 1 152 ? 9.711 -1.933 -6.359 1 96.81 152 PHE B CA 1
ATOM 3232 C C . PHE B 1 152 ? 8.914 -1.082 -7.34 1 96.81 152 PHE B C 1
ATOM 3234 O O . PHE B 1 152 ? 8.031 -1.59 -8.031 1 96.81 152 PHE B O 1
ATOM 3241 N N . LYS B 1 153 ? 9.242 0.175 -7.336 1 95.94 153 LYS B N 1
ATOM 3242 C CA . LYS B 1 153 ? 8.609 1.093 -8.281 1 95.94 153 LYS B CA 1
ATOM 3243 C C . LYS B 1 153 ? 9.648 1.771 -9.164 1 95.94 153 LYS B C 1
ATOM 3245 O O . LYS B 1 153 ? 10.664 2.27 -8.672 1 95.94 153 LYS B O 1
ATOM 3250 N N . LYS B 1 154 ? 9.266 1.78 -10.406 1 92.88 154 LYS B N 1
ATOM 3251 C CA . LYS B 1 154 ? 10.18 2.389 -11.367 1 92.88 154 LYS B CA 1
ATOM 3252 C C . LYS B 1 154 ? 10.336 3.885 -11.109 1 92.88 154 LYS B C 1
ATOM 3254 O O . LYS B 1 154 ? 9.359 4.578 -10.828 1 92.88 154 LYS B O 1
ATOM 3259 N N . LEU B 1 155 ? 11.523 4.398 -11.195 1 88.88 155 LEU B N 1
ATOM 3260 C CA . LEU B 1 155 ? 11.773 5.82 -10.992 1 88.88 155 LEU B CA 1
ATOM 3261 C C . LEU B 1 155 ? 11.258 6.637 -12.172 1 88.88 155 LEU B C 1
ATOM 3263 O O . LEU B 1 155 ? 10.695 7.719 -11.992 1 88.88 155 LEU B O 1
ATOM 3267 N N . TRP B 1 156 ? 11.234 6.223 -13.461 1 74.94 156 TRP B N 1
ATOM 3268 C CA . TRP B 1 156 ? 10.891 6.848 -14.734 1 74.94 156 TRP B CA 1
ATOM 3269 C C . TRP B 1 156 ? 11.617 8.18 -14.906 1 74.94 156 TRP B C 1
ATOM 3271 O O . TRP B 1 156 ? 11.094 9.102 -15.523 1 74.94 156 TRP B O 1
ATOM 3281 N N . MET B 1 157 ? 12.5 8.391 -14.305 1 64.19 157 MET B N 1
ATOM 3282 C CA . MET B 1 157 ? 13.18 9.672 -14.453 1 64.19 157 MET B CA 1
ATOM 3283 C C . MET B 1 157 ? 13.914 9.742 -15.789 1 64.19 157 MET B C 1
ATOM 3285 O O . MET B 1 157 ? 14.539 8.766 -16.219 1 64.19 157 MET B O 1
ATOM 3289 N N . PRO B 1 158 ? 13.141 10.75 -16.875 1 50.5 158 PRO B N 1
ATOM 3290 C CA . PRO B 1 158 ? 13.789 10.859 -18.188 1 50.5 158 PRO B CA 1
ATOM 3291 C C . PRO B 1 158 ? 15.305 10.688 -18.109 1 50.5 158 PRO B C 1
ATOM 3293 O O . PRO B 1 158 ? 15.922 11.094 -17.125 1 50.5 158 PRO B O 1
ATOM 3296 N N . ALA B 1 159 ? 15.523 9.797 -19 1 43.41 159 ALA B N 1
ATOM 3297 C CA . ALA B 1 159 ? 16.969 9.719 -19.219 1 43.41 159 ALA B CA 1
ATOM 3298 C C . ALA B 1 159 ? 17.531 11.062 -19.672 1 43.41 159 ALA B C 1
ATOM 3300 O O . ALA B 1 159 ? 18.688 11.148 -20.094 1 43.41 159 ALA B O 1
ATOM 3301 N N . THR B 1 160 ? 16.547 11.883 -20.328 1 37.88 160 THR B N 1
ATOM 3302 C CA . THR B 1 160 ? 17.297 12.883 -21.094 1 37.88 160 THR B CA 1
ATOM 3303 C C . THR B 1 160 ? 18.688 13.102 -20.484 1 37.88 160 THR B C 1
ATOM 3305 O O . THR B 1 160 ? 19.641 13.445 -21.188 1 37.88 160 THR B O 1
ATOM 3308 N N . THR B 1 161 ? 18.734 14.266 -19.75 1 33.12 161 THR B N 1
ATOM 3309 C CA . THR B 1 161 ? 20.062 14.859 -19.734 1 33.12 161 THR B CA 1
ATOM 3310 C C . THR B 1 161 ? 21.125 13.773 -19.578 1 33.12 161 THR B C 1
ATOM 3312 O O . THR B 1 161 ? 20.828 12.641 -19.203 1 33.12 161 THR B O 1
ATOM 3315 N N . ARG B 1 162 ? 22.578 14.266 -19.297 1 30.14 162 ARG B N 1
ATOM 3316 C CA . ARG B 1 162 ? 23.859 13.641 -18.953 1 30.14 162 ARG B CA 1
ATOM 3317 C C . ARG B 1 162 ? 23.641 12.406 -18.094 1 30.14 162 ARG B C 1
ATOM 3319 O O . ARG B 1 162 ? 22.688 12.336 -17.312 1 30.14 162 ARG B O 1
ATOM 3326 N N . PRO B 1 163 ? 24.453 11.18 -18.109 1 36.41 163 PRO B N 1
ATOM 3327 C CA . PRO B 1 163 ? 24.703 9.961 -17.344 1 36.41 163 PRO B CA 1
ATOM 3328 C C . PRO B 1 163 ? 23.938 9.938 -16.016 1 36.41 163 PRO B C 1
ATOM 3330 O O . PRO B 1 163 ? 23.875 8.891 -15.359 1 36.41 163 PRO B O 1
ATOM 3333 N N . GLY B 1 164 ? 23.25 11.219 -15.352 1 38.53 164 GLY B N 1
ATOM 3334 C CA . GLY B 1 164 ? 22.828 11.641 -14.023 1 38.53 164 GLY B CA 1
ATOM 3335 C C . GLY B 1 164 ? 21.391 12.117 -13.984 1 38.53 164 GLY B C 1
ATOM 3336 O O . GLY B 1 164 ? 21.109 13.242 -13.555 1 38.53 164 GLY B O 1
ATOM 3337 N N . GLY B 1 165 ? 20.484 12.062 -14.859 1 50.06 165 GLY B N 1
ATOM 3338 C CA . GLY B 1 165 ? 19.156 12.609 -14.586 1 50.06 165 GLY B CA 1
ATOM 3339 C C . GLY B 1 165 ? 18.781 12.555 -13.117 1 50.06 165 GLY B C 1
ATOM 3340 O O . GLY B 1 165 ? 18.547 11.477 -12.57 1 50.06 165 GLY B O 1
ATOM 3341 N N . SER B 1 166 ? 19.438 13.367 -12.383 1 71.31 166 SER B N 1
ATOM 3342 C CA . SER B 1 166 ? 19.766 13.398 -10.961 1 71.31 166 SER B CA 1
ATOM 3343 C C . SER B 1 166 ? 18.703 14.133 -10.164 1 71.31 166 SER B C 1
ATOM 3345 O O . SER B 1 166 ? 18.141 15.133 -10.625 1 71.31 166 SER B O 1
ATOM 3347 N N . CYS B 1 167 ? 18.109 13.492 -9.477 1 87.69 167 CYS B N 1
ATOM 3348 C CA . CYS B 1 167 ? 17.219 14.094 -8.477 1 87.69 167 CYS B CA 1
ATOM 3349 C C . CYS B 1 167 ? 17.875 15.297 -7.812 1 87.69 167 CYS B C 1
ATOM 3351 O O . CYS B 1 167 ? 19.078 15.273 -7.539 1 87.69 167 CYS B O 1
ATOM 3353 N N . THR B 1 168 ? 17.156 16.391 -7.879 1 90.44 168 THR B N 1
ATOM 3354 C CA . THR B 1 168 ? 17.516 17.609 -7.148 1 90.44 168 THR B CA 1
ATOM 3355 C C . THR B 1 168 ? 16.438 17.953 -6.125 1 90.44 168 THR B C 1
ATOM 3357 O O . THR B 1 168 ? 15.352 17.359 -6.137 1 90.44 168 THR B O 1
ATOM 3360 N N . PRO B 1 169 ? 16.766 18.891 -5.277 1 91.88 169 PRO B N 1
ATOM 3361 C CA . PRO B 1 169 ? 15.703 19.297 -4.352 1 91.88 169 PRO B CA 1
ATOM 3362 C C . PRO B 1 169 ? 14.438 19.766 -5.07 1 91.88 169 PRO B C 1
ATOM 3364 O O . PRO B 1 169 ? 13.336 19.562 -4.566 1 91.88 169 PRO B O 1
ATOM 3367 N N . GLY B 1 170 ? 14.57 20.297 -6.266 1 91.38 170 GLY B N 1
ATOM 3368 C CA . GLY B 1 170 ? 13.43 20.75 -7.055 1 91.38 170 GLY B CA 1
ATOM 3369 C C . GLY B 1 170 ? 12.516 19.609 -7.477 1 91.38 170 GLY B C 1
ATOM 3370 O O . GLY B 1 170 ? 11.336 19.828 -7.773 1 91.38 170 GLY B O 1
ATOM 3371 N N . SER B 1 171 ? 13.039 18.438 -7.449 1 89.75 171 SER B N 1
ATOM 3372 C CA . SER B 1 171 ? 12.266 17.266 -7.863 1 89.75 171 SER B CA 1
ATOM 3373 C C . SER B 1 171 ? 11.109 17 -6.902 1 89.75 171 SER B C 1
ATOM 3375 O O . SER B 1 171 ? 10.148 16.312 -7.254 1 89.75 171 SER B O 1
ATOM 3377 N N . LEU B 1 172 ? 11.172 17.547 -5.68 1 92.88 172 LEU B N 1
ATOM 3378 C CA . LEU B 1 172 ? 10.141 17.281 -4.684 1 92.88 172 LEU B CA 1
ATOM 3379 C C . LEU B 1 172 ? 9.156 18.453 -4.605 1 92.88 172 LEU B C 1
ATOM 3381 O O . LEU B 1 172 ? 8.195 18.406 -3.838 1 92.88 172 LEU B O 1
ATOM 3385 N N . ARG B 1 173 ? 9.336 19.422 -5.359 1 92.19 173 ARG B N 1
ATOM 3386 C CA . ARG B 1 173 ? 8.492 20.594 -5.215 1 92.19 173 ARG B CA 1
ATOM 3387 C C . ARG B 1 173 ? 7.02 20.25 -5.406 1 92.19 173 ARG B C 1
ATOM 3389 O O . ARG B 1 173 ? 6.656 19.594 -6.387 1 92.19 173 ARG B O 1
ATOM 3396 N N . GLY B 1 174 ? 6.23 20.719 -4.418 1 91.38 174 GLY B N 1
ATOM 3397 C CA . GLY B 1 174 ? 4.793 20.547 -4.57 1 91.38 174 GLY B CA 1
ATOM 3398 C C . GLY B 1 174 ? 4.117 20.047 -3.307 1 91.38 174 GLY B C 1
ATOM 3399 O O . GLY B 1 174 ? 4.773 19.859 -2.277 1 91.38 174 GLY B O 1
ATOM 3400 N N . GLU B 1 175 ? 2.781 19.969 -3.391 1 92.75 175 GLU B N 1
ATOM 3401 C CA . GLU B 1 175 ? 1.969 19.438 -2.301 1 92.75 175 GLU B CA 1
ATOM 3402 C C . GLU B 1 175 ? 1.803 17.922 -2.424 1 92.75 175 GLU B C 1
ATOM 3404 O O . GLU B 1 175 ? 1.593 17.406 -3.521 1 92.75 175 GLU B O 1
ATOM 3409 N N . TYR B 1 176 ? 1.896 17.344 -1.246 1 95.38 176 TYR B N 1
ATOM 3410 C CA . TYR B 1 176 ? 1.774 15.891 -1.191 1 95.38 176 TYR B CA 1
ATOM 3411 C C . TYR B 1 176 ? 0.785 15.469 -0.113 1 95.38 176 TYR B C 1
ATOM 3413 O O . TYR B 1 176 ? 0.721 16.078 0.956 1 95.38 176 TYR B O 1
ATOM 3421 N N . ALA B 1 177 ? 0.025 14.492 -0.39 1 95.88 177 ALA B N 1
ATOM 3422 C CA . ALA B 1 177 ? -0.661 13.703 0.631 1 95.88 177 ALA B CA 1
ATOM 3423 C C . ALA B 1 177 ? 0.2 12.531 1.087 1 95.88 177 ALA B C 1
ATOM 3425 O O . ALA B 1 177 ? 0.989 11.992 0.307 1 95.88 177 ALA B O 1
ATOM 3426 N N . PHE B 1 178 ? 0.037 12.227 2.363 1 95.69 178 PHE B N 1
ATOM 3427 C CA . PHE B 1 178 ? 0.811 11.055 2.764 1 95.69 178 PHE B CA 1
ATOM 3428 C C . PHE B 1 178 ? 0.023 10.195 3.744 1 95.69 178 PHE B C 1
ATOM 3430 O O . PHE B 1 178 ? -0.912 10.672 4.391 1 95.69 178 PHE B O 1
ATOM 3437 N N . ALA B 1 179 ? 0.375 8.93 3.762 1 95.56 179 ALA B N 1
ATOM 3438 C CA . ALA B 1 179 ? -0.032 7.926 4.746 1 95.56 179 ALA B CA 1
ATOM 3439 C C . ALA B 1 179 ? 1.162 7.102 5.215 1 95.56 179 ALA B C 1
ATOM 3441 O O . ALA B 1 179 ? 2.064 6.801 4.43 1 95.56 179 ALA B O 1
ATOM 3442 N N . ALA B 1 180 ? 1.108 6.777 6.473 1 95 180 ALA B N 1
ATOM 3443 C CA . ALA B 1 180 ? 2.156 5.949 7.066 1 95 180 ALA B CA 1
ATOM 3444 C C . ALA B 1 180 ? 1.572 4.977 8.086 1 95 180 ALA B C 1
ATOM 3446 O O . ALA B 1 180 ? 0.526 5.242 8.68 1 95 180 ALA B O 1
ATOM 3447 N N . GLY B 1 181 ? 2.201 3.83 8.156 1 91.94 181 GLY B N 1
ATOM 3448 C CA . GLY B 1 181 ? 1.816 2.812 9.125 1 91.94 181 GLY B CA 1
ATOM 3449 C C . GLY B 1 181 ? 2.996 2.035 9.672 1 91.94 181 GLY B C 1
ATOM 3450 O O . GLY B 1 181 ? 4.043 1.942 9.023 1 91.94 181 GLY B O 1
ATOM 3451 N N . GLY B 1 182 ? 2.746 1.543 10.844 1 90 182 GLY B N 1
ATOM 3452 C CA . GLY B 1 182 ? 3.771 0.742 11.492 1 90 182 GLY B CA 1
ATOM 3453 C C . GLY B 1 182 ? 3.449 0.425 12.945 1 90 182 GLY B C 1
ATOM 3454 O O . GLY B 1 182 ? 2.285 0.224 13.297 1 90 182 GLY B O 1
ATOM 3455 N N . SER B 1 183 ? 4.621 0.218 13.641 1 84.81 183 SER B N 1
ATOM 3456 C CA . SER B 1 183 ? 4.461 -0.181 15.039 1 84.81 183 SER B CA 1
ATOM 3457 C C . SER B 1 183 ? 5.535 0.451 15.922 1 84.81 183 SER B C 1
ATOM 3459 O O . SER B 1 183 ? 6.598 0.839 15.43 1 84.81 183 SER B O 1
ATOM 3461 N N . ASN B 1 184 ? 5.066 0.673 17.141 1 78.88 184 ASN B N 1
ATOM 3462 C CA . ASN B 1 184 ? 6.027 1.03 18.172 1 78.88 184 ASN B CA 1
ATOM 3463 C C . ASN B 1 184 ? 6.523 -0.201 18.922 1 78.88 184 ASN B C 1
ATOM 3465 O O . ASN B 1 184 ? 5.738 -0.898 19.578 1 78.88 184 ASN B O 1
ATOM 3469 N N . PRO B 1 185 ? 7.863 -0.399 18.672 1 66.69 185 PRO B N 1
ATOM 3470 C CA . PRO B 1 185 ? 8.367 -1.537 19.453 1 66.69 185 PRO B CA 1
ATOM 3471 C C . PRO B 1 185 ? 8.625 -1.188 20.906 1 66.69 185 PRO B C 1
ATOM 3473 O O . PRO B 1 185 ? 9.078 -0.08 21.219 1 66.69 185 PRO B O 1
ATOM 3476 N N . GLN B 1 186 ? 7.629 -1.034 21.828 1 56.53 186 GLN B N 1
ATOM 3477 C CA . GLN B 1 186 ? 7.918 -0.567 23.172 1 56.53 186 GLN B CA 1
ATOM 3478 C C . GLN B 1 186 ? 9.336 -0.936 23.594 1 56.53 186 GLN B C 1
ATOM 3480 O O . GLN B 1 186 ? 10 -0.172 24.297 1 56.53 186 GLN B O 1
ATOM 3485 N N . VAL B 1 187 ? 9.602 -2.182 23.969 1 45.75 187 VAL B N 1
ATOM 3486 C CA . VAL B 1 187 ? 10.781 -2.508 24.766 1 45.75 187 VAL B CA 1
ATOM 3487 C C . VAL B 1 187 ? 11.945 -2.861 23.844 1 45.75 187 VAL B C 1
ATOM 3489 O O . VAL B 1 187 ? 11.828 -3.76 23 1 45.75 187 VAL B O 1
ATOM 3492 N N . SER B 1 188 ? 12.625 -1.935 23.234 1 44.03 188 SER B N 1
ATOM 3493 C CA . SER B 1 188 ? 13.891 -2.467 22.75 1 44.03 188 SER B CA 1
ATOM 3494 C C . SER B 1 188 ? 14.688 -3.113 23.875 1 44.03 188 SER B C 1
ATOM 3496 O O . SER B 1 188 ? 14.828 -2.533 24.953 1 44.03 188 SER B O 1
ATOM 3498 N N . PRO B 1 189 ? 15.523 -4.246 23.688 1 41.75 189 PRO B N 1
ATOM 3499 C CA . PRO B 1 189 ? 15.211 -5.457 22.922 1 41.75 189 PRO B CA 1
ATOM 3500 C C . PRO B 1 189 ? 13.828 -6.02 23.25 1 41.75 189 PRO B C 1
ATOM 3502 O O . PRO B 1 189 ? 13.344 -5.859 24.375 1 41.75 189 PRO B O 1
ATOM 3505 N N . PRO B 1 190 ? 13.039 -6.391 22.156 1 40.28 190 PRO B N 1
ATOM 3506 C CA . PRO B 1 190 ? 11.703 -6.906 22.453 1 40.28 190 PRO B CA 1
ATOM 3507 C C . PRO B 1 190 ? 11.703 -7.941 23.578 1 40.28 190 PRO B C 1
ATOM 3509 O O . PRO B 1 190 ? 12.43 -8.938 23.5 1 40.28 190 PRO B O 1
ATOM 3512 N N . SER B 1 191 ? 11.758 -7.508 24.734 1 38.09 191 SER B N 1
ATOM 3513 C CA . SER B 1 191 ? 11.516 -8.578 25.703 1 38.09 191 SER B CA 1
ATOM 3514 C C . SER B 1 191 ? 10.273 -9.383 25.328 1 38.09 191 SER B C 1
ATOM 3516 O O . SER B 1 191 ? 9.375 -8.867 24.656 1 38.09 191 SER B O 1
ATOM 3518 N N . ALA B 1 192 ? 10.367 -10.547 25.625 1 40.09 192 ALA B N 1
ATOM 3519 C CA . ALA B 1 192 ? 9.219 -11.453 25.609 1 40.09 192 ALA B CA 1
ATOM 3520 C C . ALA B 1 192 ? 7.992 -10.789 26.234 1 40.09 192 ALA B C 1
ATOM 3522 O O . ALA B 1 192 ? 8.07 -10.227 27.328 1 40.09 192 ALA B O 1
ATOM 3523 N N . GLY B 1 193 ? 6.953 -10.344 25.453 1 44.25 193 GLY B N 1
ATOM 3524 C CA . GLY B 1 193 ? 5.738 -9.68 25.906 1 44.25 193 GLY B CA 1
ATOM 3525 C C . GLY B 1 193 ? 5.574 -8.281 25.344 1 44.25 193 GLY B C 1
ATOM 3526 O O . GLY B 1 193 ? 4.656 -7.555 25.719 1 44.25 193 GLY B O 1
ATOM 3527 N N . ALA B 1 194 ? 6.66 -7.926 24.797 1 48.03 194 ALA B N 1
ATOM 3528 C CA . ALA B 1 194 ? 6.527 -6.562 24.297 1 48.03 194 ALA B CA 1
ATOM 3529 C C . ALA B 1 194 ? 5.293 -6.418 23.406 1 48.03 194 ALA B C 1
ATOM 3531 O O . ALA B 1 194 ? 5.016 -7.285 22.578 1 48.03 194 ALA B O 1
ATOM 3532 N N . VAL B 1 195 ? 4.473 -5.523 23.953 1 52.44 195 VAL B N 1
ATOM 3533 C CA . VAL B 1 195 ? 3.234 -5.234 23.234 1 52.44 195 VAL B CA 1
ATOM 3534 C C . VAL B 1 195 ? 3.535 -4.371 22.016 1 52.44 195 VAL B C 1
ATOM 3536 O O . VAL B 1 195 ? 4.133 -3.297 22.125 1 52.44 195 VAL B O 1
ATOM 3539 N N . ILE B 1 196 ? 3.578 -4.863 20.828 1 62.12 196 ILE B N 1
ATOM 3540 C CA . ILE B 1 196 ? 3.621 -4.117 19.578 1 62.12 196 ILE B CA 1
ATOM 3541 C C . ILE B 1 196 ? 2.322 -3.338 19.391 1 62.12 196 ILE B C 1
ATOM 3543 O O . ILE B 1 196 ? 1.235 -3.922 19.375 1 62.12 196 ILE B O 1
ATOM 3547 N N . THR B 1 197 ? 2.604 -1.935 19.469 1 74.94 197 THR B N 1
ATOM 3548 C CA . THR B 1 197 ? 1.427 -1.087 19.312 1 74.94 197 THR B CA 1
ATOM 3549 C C . THR B 1 197 ? 1.347 -0.531 17.891 1 74.94 197 THR B C 1
ATOM 3551 O O . THR B 1 197 ? 2.307 0.065 17.391 1 74.94 197 THR B O 1
ATOM 3554 N N . PRO B 1 198 ? 0.227 -0.756 17.266 1 81.69 198 PRO B N 1
ATOM 3555 C CA . PRO B 1 198 ? 0.083 -0.251 15.891 1 81.69 198 PRO B CA 1
ATOM 3556 C C . PRO B 1 198 ? -0.006 1.272 15.836 1 81.69 198 PRO B C 1
ATOM 3558 O O . PRO B 1 198 ? -0.557 1.898 16.75 1 81.69 198 PRO B O 1
ATOM 3561 N N . LEU B 1 199 ? 0.61 1.849 14.758 1 86.88 199 LEU B N 1
ATOM 3562 C CA . LEU B 1 199 ? 0.603 3.283 14.492 1 86.88 199 LEU B CA 1
ATOM 3563 C C . LEU B 1 199 ? 0.201 3.564 13.047 1 86.88 199 LEU B C 1
ATOM 3565 O O . LEU B 1 199 ? 0.644 2.873 12.125 1 86.88 199 LEU B O 1
ATOM 3569 N N . LEU B 1 200 ? -0.682 4.559 12.938 1 91 200 LEU B N 1
ATOM 3570 C CA . LEU B 1 200 ? -1.058 5.055 11.617 1 91 200 LEU B CA 1
ATOM 3571 C C . LEU B 1 200 ? -1.01 6.578 11.578 1 91 200 LEU B C 1
ATOM 3573 O O . LEU B 1 200 ? -1.264 7.242 12.586 1 91 200 LEU B O 1
ATOM 3577 N N . SER B 1 201 ? -0.647 7.113 10.469 1 93.12 201 SER B N 1
ATOM 3578 C CA . SER B 1 201 ? -0.657 8.562 10.289 1 93.12 201 SER B CA 1
ATOM 3579 C C . SER B 1 201 ? -1.059 8.945 8.867 1 93.12 201 SER B C 1
ATOM 3581 O O . SER B 1 201 ? -0.818 8.188 7.926 1 93.12 201 SER B O 1
ATOM 3583 N N . VAL B 1 202 ? -1.745 10.062 8.789 1 95.56 202 VAL B N 1
ATOM 3584 C CA . VAL B 1 202 ? -2.117 10.648 7.504 1 95.56 202 VAL B CA 1
ATOM 3585 C C . VAL B 1 202 ? -1.953 12.164 7.555 1 95.56 202 VAL B C 1
ATOM 3587 O O . VAL B 1 202 ? -2.033 12.766 8.633 1 95.56 202 VAL B O 1
ATOM 3590 N N . GLY B 1 203 ? -1.643 12.719 6.34 1 96.12 203 GLY B N 1
ATOM 3591 C CA . GLY B 1 203 ? -1.544 14.164 6.316 1 96.12 203 GLY B CA 1
ATOM 3592 C C . GLY B 1 203 ? -1.126 14.719 4.969 1 96.12 203 GLY B C 1
ATOM 3593 O O . GLY B 1 203 ? -1.279 14.047 3.943 1 96.12 203 GLY B O 1
ATOM 3594 N N . ALA B 1 204 ? -0.794 16.031 5.098 1 95.12 204 ALA B N 1
ATOM 3595 C CA . ALA B 1 204 ? -0.351 16.75 3.91 1 95.12 204 ALA B CA 1
ATOM 3596 C C . ALA B 1 204 ? 1.005 17.406 4.148 1 95.12 204 ALA B C 1
ATOM 3598 O O . ALA B 1 204 ? 1.325 17.797 5.273 1 95.12 204 ALA B O 1
ATOM 3599 N N . ALA B 1 205 ? 1.713 17.438 3.08 1 96.31 205 ALA B N 1
ATOM 3600 C CA . ALA B 1 205 ? 3.008 18.109 3.115 1 96.31 205 ALA B CA 1
ATOM 3601 C C . ALA B 1 205 ? 3.178 19.031 1.912 1 96.31 205 ALA B C 1
ATOM 3603 O O . ALA B 1 205 ? 2.656 18.75 0.83 1 96.31 205 ALA B O 1
ATOM 3604 N N . ASP B 1 206 ? 3.875 20.109 2.18 1 94.44 206 ASP B N 1
ATOM 3605 C CA . ASP B 1 206 ? 4.266 21.047 1.127 1 94.44 206 ASP B CA 1
ATOM 3606 C C . ASP B 1 206 ? 5.781 21.188 1.061 1 94.44 206 ASP B C 1
ATOM 3608 O O . ASP B 1 206 ? 6.395 21.75 1.971 1 94.44 206 ASP B O 1
ATOM 3612 N N . PHE B 1 207 ? 6.34 20.688 -0.007 1 95.25 207 PHE B N 1
ATOM 3613 C CA . PHE B 1 207 ? 7.777 20.812 -0.237 1 95.25 207 PHE B CA 1
ATOM 3614 C C . PHE B 1 207 ? 8.086 22.031 -1.095 1 95.25 207 PHE B C 1
ATOM 3616 O O . PHE B 1 207 ? 7.484 22.219 -2.154 1 95.25 207 PHE B O 1
ATOM 3623 N N . ASP B 1 208 ? 9.164 22.781 -0.792 1 95 208 ASP B N 1
ATOM 3624 C CA . ASP B 1 208 ? 9.414 24.062 -1.457 1 95 208 ASP B CA 1
ATOM 3625 C C . ASP B 1 208 ? 10.359 23.891 -2.645 1 95 208 ASP B C 1
ATOM 3627 O O . ASP B 1 208 ? 10.578 24.828 -3.414 1 95 208 ASP B O 1
ATOM 3631 N N . GLY B 1 209 ? 10.938 22.734 -2.752 1 94.12 209 GLY B N 1
ATOM 3632 C CA . GLY B 1 209 ? 11.859 22.453 -3.842 1 94.12 209 GLY B CA 1
ATOM 3633 C C . GLY B 1 209 ? 13.258 22.969 -3.584 1 94.12 209 GLY B C 1
ATOM 3634 O O . GLY B 1 209 ? 14.094 23.016 -4.492 1 94.12 209 GLY B O 1
ATOM 3635 N N . ARG B 1 210 ? 13.539 23.453 -2.4 1 96.38 210 ARG B N 1
ATOM 3636 C CA . ARG B 1 210 ? 14.844 24.016 -2.043 1 96.38 210 ARG B CA 1
ATOM 3637 C C . ARG B 1 210 ? 15.398 23.328 -0.796 1 96.38 210 ARG B C 1
ATOM 3639 O O . ARG B 1 210 ? 16.281 23.875 -0.131 1 96.38 210 ARG B O 1
ATOM 3646 N N . GLY B 1 211 ? 14.805 22.266 -0.38 1 97.12 211 GLY B N 1
ATOM 3647 C CA . GLY B 1 211 ? 15.305 21.547 0.775 1 97.12 211 GLY B CA 1
ATOM 3648 C C . GLY B 1 211 ? 14.461 21.75 2.02 1 97.12 211 GLY B C 1
ATOM 3649 O O . GLY B 1 211 ? 14.82 21.266 3.102 1 97.12 211 GLY B O 1
ATOM 3650 N N . GLY B 1 212 ? 13.367 22.422 1.881 1 97.75 212 GLY B N 1
ATOM 3651 C CA . GLY B 1 212 ? 12.477 22.672 3.006 1 97.75 212 GLY B CA 1
ATOM 3652 C C . GLY B 1 212 ? 11.023 22.344 2.707 1 97.75 212 GLY B C 1
ATOM 3653 O O . GLY B 1 212 ? 10.695 21.922 1.597 1 97.75 212 GLY B O 1
ATOM 3654 N N . GLY B 1 213 ? 10.227 22.422 3.816 1 97.5 213 GLY B N 1
ATOM 3655 C CA . GLY B 1 213 ? 8.789 22.219 3.666 1 97.5 213 GLY B CA 1
ATOM 3656 C C . GLY B 1 213 ? 8.039 22.266 4.984 1 97.5 213 GLY B C 1
ATOM 3657 O O . GLY B 1 213 ? 8.617 22.609 6.02 1 97.5 213 GLY B O 1
ATOM 3658 N N . THR B 1 214 ? 6.746 22.031 4.848 1 97.25 214 THR B N 1
ATOM 3659 C CA . THR B 1 214 ? 5.852 21.953 6 1 97.25 214 THR B CA 1
ATOM 3660 C C . THR B 1 214 ? 4.953 20.719 5.906 1 97.25 214 THR B C 1
ATOM 3662 O O . THR B 1 214 ? 4.805 20.141 4.832 1 97.25 214 THR B O 1
ATOM 3665 N N . LEU B 1 215 ? 4.449 20.359 7.074 1 95.94 215 LEU B N 1
ATOM 3666 C CA . LEU B 1 215 ? 3.641 19.141 7.141 1 95.94 215 LEU B CA 1
ATOM 3667 C C . LEU B 1 215 ? 2.543 19.281 8.195 1 95.94 215 LEU B C 1
ATOM 3669 O O . LEU B 1 215 ? 2.768 19.859 9.258 1 95.94 215 LEU B O 1
ATOM 3673 N N . THR B 1 216 ? 1.336 18.844 7.891 1 94.75 216 THR B N 1
ATOM 3674 C CA . THR B 1 216 ? 0.255 18.578 8.836 1 94.75 216 THR B CA 1
ATOM 3675 C C . THR B 1 216 ? -0.062 17.094 8.906 1 94.75 216 THR B C 1
ATOM 3677 O O . THR B 1 216 ? -0.117 16.422 7.875 1 94.75 216 THR B O 1
ATOM 3680 N N . GLU B 1 217 ? -0.249 16.609 10.133 1 94.06 217 GLU B N 1
ATOM 3681 C CA . GLU B 1 217 ? -0.411 15.172 10.297 1 94.06 217 GLU B CA 1
ATOM 3682 C C . GLU B 1 217 ? -1.411 14.844 11.406 1 94.06 217 GLU B C 1
ATOM 3684 O O . GLU B 1 217 ? -1.491 15.562 12.406 1 94.06 217 GLU B O 1
ATOM 3689 N N . THR B 1 218 ? -2.182 13.867 11.211 1 92.62 218 THR B N 1
ATOM 3690 C CA . THR B 1 218 ? -2.93 13.164 12.242 1 92.62 218 THR B CA 1
ATOM 3691 C C . THR B 1 218 ? -2.387 11.758 12.438 1 92.62 218 THR B C 1
ATOM 3693 O O . THR B 1 218 ? -2.305 10.977 11.484 1 92.62 218 THR B O 1
ATOM 3696 N N . ALA B 1 219 ? -2.025 11.484 13.664 1 89.12 219 ALA B N 1
ATOM 3697 C CA . ALA B 1 219 ? -1.527 10.156 14.008 1 89.12 219 ALA B CA 1
ATOM 3698 C C . ALA B 1 219 ? -2.451 9.469 15.016 1 89.12 219 ALA B C 1
ATOM 3700 O O . ALA B 1 219 ? -3.053 10.125 15.867 1 89.12 219 ALA B O 1
ATOM 3701 N N . ASN B 1 220 ? -2.613 8.211 14.852 1 83.69 220 ASN B N 1
ATOM 3702 C CA . ASN B 1 220 ? -3.32 7.348 15.789 1 83.69 220 ASN B CA 1
ATOM 3703 C C . ASN B 1 220 ? -2.428 6.219 16.297 1 83.69 220 ASN B C 1
ATOM 3705 O O . ASN B 1 220 ? -2.051 5.328 15.539 1 83.69 220 ASN B O 1
ATOM 3709 N N . ALA B 1 221 ? -2.111 6.344 17.516 1 78.12 221 ALA B N 1
ATOM 3710 C CA . ALA B 1 221 ? -1.334 5.305 18.203 1 78.12 221 ALA B CA 1
ATOM 3711 C C . ALA B 1 221 ? -2.172 4.594 19.25 1 78.12 221 ALA B C 1
ATOM 3713 O O . ALA B 1 221 ? -2.389 5.125 20.344 1 78.12 221 ALA B O 1
ATOM 3714 N N . VAL B 1 222 ? -2.537 3.404 18.969 1 74 222 VAL B N 1
ATOM 3715 C CA . VAL B 1 222 ? -3.32 2.562 19.859 1 74 222 VAL B CA 1
ATOM 3716 C C . VAL B 1 222 ? -4.539 3.334 20.359 1 74 222 VAL B C 1
ATOM 3718 O O . VAL B 1 222 ? -4.801 3.381 21.562 1 74 222 VAL B O 1
ATOM 3721 N N . GLY B 1 223 ? -5.086 4.105 19.516 1 70.25 223 GLY B N 1
ATOM 3722 C CA . GLY B 1 223 ? -6.297 4.816 19.875 1 70.25 223 GLY B CA 1
ATOM 3723 C C . GLY B 1 223 ? -6.035 6.219 20.391 1 70.25 223 GLY B C 1
ATOM 3724 O O . GLY B 1 223 ? -6.973 6.977 20.641 1 70.25 223 GLY B O 1
ATOM 3725 N N . SER B 1 224 ? -4.801 6.555 20.656 1 77.12 224 SER B N 1
ATOM 3726 C CA . SER B 1 224 ? -4.445 7.93 21 1 77.12 224 SER B CA 1
ATOM 3727 C C . SER B 1 224 ? -4.184 8.75 19.734 1 77.12 224 SER B C 1
ATOM 3729 O O . SER B 1 224 ? -3.229 8.484 19 1 77.12 224 SER B O 1
ATOM 3731 N N . VAL B 1 225 ? -5 9.758 19.594 1 84.88 225 VAL B N 1
ATOM 3732 C CA . VAL B 1 225 ? -4.938 10.562 18.375 1 84.88 225 VAL B CA 1
ATOM 3733 C C . VAL B 1 225 ? -4.199 11.867 18.656 1 84.88 225 VAL B C 1
ATOM 3735 O O . VAL B 1 225 ? -4.445 12.523 19.672 1 84.88 225 VAL B O 1
ATOM 3738 N N . ALA B 1 226 ? -3.279 12.195 17.781 1 88.12 226 ALA B N 1
ATOM 3739 C CA . ALA B 1 226 ? -2.535 13.445 17.859 1 88.12 226 ALA B CA 1
ATOM 3740 C C . ALA B 1 226 ? -2.525 14.156 16.5 1 88.12 226 ALA B C 1
ATOM 3742 O O . ALA B 1 226 ? -2.316 13.531 15.461 1 88.12 226 ALA B O 1
ATOM 3743 N N . GLU B 1 227 ? -2.883 15.383 16.562 1 90.81 227 GLU B N 1
ATOM 3744 C CA . GLU B 1 227 ? -2.729 16.25 15.398 1 90.81 227 GLU B CA 1
ATOM 3745 C C . GLU B 1 227 ? -1.52 17.172 15.555 1 90.81 227 GLU B C 1
ATOM 3747 O O . GLU B 1 227 ? -1.338 17.797 16.594 1 90.81 227 GLU B O 1
ATOM 3752 N N . ARG B 1 228 ? -0.721 17.219 14.469 1 92.56 228 ARG B N 1
ATOM 3753 C CA . ARG B 1 228 ? 0.538 17.953 14.57 1 92.56 228 ARG B CA 1
ATOM 3754 C C . ARG B 1 228 ? 0.821 18.734 13.297 1 92.56 228 ARG B C 1
ATOM 3756 O O . ARG B 1 228 ? 0.355 18.375 12.219 1 92.56 228 ARG B O 1
ATOM 3763 N N . THR B 1 229 ? 1.507 19.766 13.523 1 95.5 229 THR B N 1
ATOM 3764 C CA . THR B 1 229 ? 2.188 20.484 12.445 1 95.5 229 THR B CA 1
ATOM 3765 C C . THR B 1 229 ? 3.701 20.375 12.602 1 95.5 229 THR B C 1
ATOM 3767 O O . THR B 1 229 ? 4.211 20.234 13.719 1 95.5 229 THR B O 1
ATOM 3770 N N . ALA B 1 230 ? 4.375 20.422 11.461 1 97.25 230 ALA B N 1
ATOM 3771 C CA . ALA B 1 230 ? 5.824 20.266 11.492 1 97.25 230 ALA B CA 1
ATOM 3772 C C . ALA B 1 230 ? 6.488 21 10.344 1 97.25 230 ALA B C 1
ATOM 3774 O O . ALA B 1 230 ? 5.824 21.391 9.375 1 97.25 230 ALA B O 1
ATOM 3775 N N . THR B 1 231 ? 7.75 21.234 10.539 1 98.12 231 THR B N 1
ATOM 3776 C CA . THR B 1 231 ? 8.609 21.703 9.453 1 98.12 231 THR B CA 1
ATOM 3777 C C . THR B 1 231 ? 9.5 20.562 8.945 1 98.12 231 THR B C 1
ATOM 3779 O O . THR B 1 231 ? 9.836 19.656 9.703 1 98.12 231 THR B O 1
ATOM 3782 N N . ILE B 1 232 ? 9.82 20.719 7.676 1 98.19 232 ILE B N 1
ATOM 3783 C CA . ILE B 1 232 ? 10.641 19.688 7.035 1 98.19 232 ILE B CA 1
ATOM 3784 C C . ILE B 1 232 ? 11.945 20.312 6.535 1 98.19 232 ILE B C 1
ATOM 3786 O O . ILE B 1 232 ? 11.945 21.406 5.969 1 98.19 232 ILE B O 1
ATOM 3790 N N . ALA B 1 233 ? 13.062 19.609 6.766 1 98.69 233 ALA B N 1
ATOM 3791 C CA . ALA B 1 233 ? 14.328 19.812 6.062 1 98.69 233 ALA B CA 1
ATOM 3792 C C . ALA B 1 233 ? 14.766 18.531 5.348 1 98.69 233 ALA B C 1
ATOM 3794 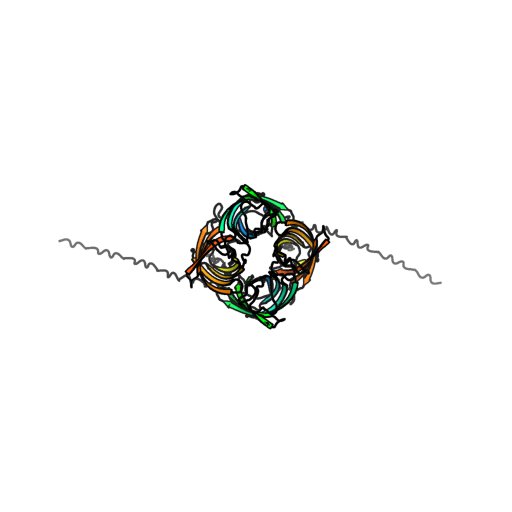O O . ALA B 1 233 ? 14.711 17.453 5.926 1 98.69 233 ALA B O 1
ATOM 3795 N N . TYR B 1 234 ? 15.195 18.75 4.023 1 98.19 234 TYR B N 1
ATOM 3796 C CA . TYR B 1 234 ? 15.547 17.516 3.32 1 98.19 234 TYR B CA 1
ATOM 3797 C C . TYR B 1 234 ? 16.719 17.75 2.377 1 98.19 234 TYR B C 1
ATOM 3799 O O . TYR B 1 234 ? 16.984 18.875 1.955 1 98.19 234 TYR B O 1
ATOM 3807 N N . THR B 1 235 ? 17.469 16.688 2.156 1 98 235 THR B N 1
ATOM 3808 C CA . THR B 1 235 ? 18.469 16.562 1.103 1 98 235 THR B CA 1
ATOM 3809 C C . THR B 1 235 ? 18.188 15.359 0.208 1 98 235 THR B C 1
ATOM 3811 O O . THR B 1 235 ? 17.625 14.359 0.665 1 98 235 THR B O 1
ATOM 3814 N N . ILE B 1 236 ? 18.531 15.516 -1.021 1 95.06 236 ILE B N 1
ATOM 3815 C CA . ILE B 1 236 ? 18.297 14.43 -1.968 1 95.06 236 ILE B CA 1
ATOM 3816 C C . ILE B 1 236 ? 19.547 14.234 -2.838 1 95.06 236 ILE B C 1
ATOM 3818 O O . ILE B 1 236 ? 20.156 15.211 -3.275 1 95.06 236 ILE B O 1
ATOM 3822 N N . ASN B 1 237 ? 19.859 12.969 -2.988 1 92.75 237 ASN B N 1
ATOM 3823 C CA . ASN B 1 237 ? 20.984 12.586 -3.842 1 92.75 237 ASN B CA 1
ATOM 3824 C C . ASN B 1 237 ? 20.562 12.5 -5.309 1 92.75 237 ASN B C 1
ATOM 3826 O O . ASN B 1 237 ? 19.375 12.367 -5.613 1 92.75 237 ASN B O 1
ATOM 3830 N N . PRO B 1 238 ? 21.5 12.547 -6.238 1 88.25 238 PRO B N 1
ATOM 3831 C CA . PRO B 1 238 ? 21.188 12.43 -7.664 1 88.25 238 PRO B CA 1
ATOM 3832 C C . PRO B 1 238 ? 20.5 11.109 -8.008 1 88.25 238 PRO B C 1
ATOM 3834 O O . PRO B 1 238 ? 19.797 11.023 -9.016 1 88.25 238 PRO B O 1
ATOM 3837 N N . ASP B 1 239 ? 20.672 10.109 -7.191 1 87.81 239 ASP B N 1
ATOM 3838 C CA . ASP B 1 239 ? 20.031 8.828 -7.473 1 87.81 239 ASP B CA 1
ATOM 3839 C C . ASP B 1 239 ? 18.625 8.781 -6.895 1 87.81 239 ASP B C 1
ATOM 3841 O O . ASP B 1 239 ? 18 7.723 -6.863 1 87.81 239 ASP B O 1
ATOM 3845 N N . CYS B 1 240 ? 18.156 9.836 -6.312 1 93.12 240 CYS B N 1
ATOM 3846 C CA . CYS B 1 240 ? 16.781 10.039 -5.871 1 93.12 240 CYS B CA 1
ATOM 3847 C C . CYS B 1 240 ? 16.562 9.477 -4.473 1 93.12 240 CYS B C 1
ATOM 3849 O O . CYS B 1 240 ? 15.43 9.406 -3.992 1 93.12 240 CYS B O 1
ATOM 3851 N N . THR B 1 241 ? 17.672 9.055 -3.848 1 94.56 241 THR B N 1
ATOM 3852 C CA . THR B 1 241 ? 17.594 8.766 -2.42 1 94.56 241 THR B CA 1
ATOM 3853 C C . THR B 1 241 ? 17.844 10.023 -1.597 1 94.56 241 THR B C 1
ATOM 3855 O O . THR B 1 241 ? 18.453 10.977 -2.084 1 94.56 241 THR B O 1
ATOM 3858 N N . GLY B 1 242 ? 17.25 10.031 -0.368 1 96.5 242 GLY B N 1
ATOM 3859 C CA . GLY B 1 242 ? 17.484 11.195 0.464 1 96.5 242 GLY B CA 1
ATOM 3860 C C . GLY B 1 242 ? 17.109 10.984 1.918 1 96.5 242 GLY B C 1
ATOM 3861 O O . GLY B 1 242 ? 16.781 9.859 2.32 1 96.5 242 GLY B O 1
ATOM 3862 N N . VAL B 1 243 ? 17.344 12.062 2.641 1 97.75 243 VAL B N 1
ATOM 3863 C CA . VAL B 1 243 ? 16.984 12.102 4.055 1 97.75 243 VAL B CA 1
ATOM 3864 C C . VAL B 1 243 ? 16.141 13.344 4.336 1 97.75 243 VAL B C 1
ATOM 3866 O O . VAL B 1 243 ? 16.266 14.359 3.648 1 97.75 243 VAL B O 1
ATOM 3869 N N . MET B 1 244 ? 15.273 13.133 5.32 1 97.5 244 MET B N 1
ATOM 3870 C CA . MET B 1 244 ? 14.422 14.227 5.766 1 97.5 244 MET B CA 1
ATOM 3871 C C . MET B 1 244 ? 14.359 14.281 7.289 1 97.5 244 MET B C 1
ATOM 3873 O O . MET B 1 244 ? 14.297 13.25 7.949 1 97.5 244 MET B O 1
ATOM 3877 N N . SER B 1 245 ? 14.398 15.492 7.785 1 97.81 245 SER B N 1
ATOM 3878 C CA . SER B 1 245 ? 14.117 15.766 9.188 1 97.81 245 SER B CA 1
ATOM 3879 C C . SER B 1 245 ? 12.766 16.453 9.352 1 97.81 245 SER B C 1
ATOM 3881 O O . SER B 1 245 ? 12.508 17.5 8.734 1 97.81 245 SER B O 1
ATOM 3883 N N . VAL B 1 246 ? 11.961 15.844 10.133 1 97.12 246 VAL B N 1
ATOM 3884 C CA . VAL B 1 246 ? 10.641 16.406 10.438 1 97.12 246 VAL B CA 1
ATOM 3885 C C . VAL B 1 246 ? 10.609 16.906 11.883 1 97.12 246 VAL B C 1
ATOM 3887 O O . VAL B 1 246 ? 10.688 16.109 12.82 1 97.12 246 VAL B O 1
ATOM 3890 N N . THR B 1 247 ? 10.406 18.156 12.047 1 97.31 247 THR B N 1
ATOM 3891 C CA . THR B 1 247 ? 10.414 18.766 13.375 1 97.31 247 THR B CA 1
ATOM 3892 C C . THR B 1 247 ? 9.016 19.234 13.766 1 97.31 247 THR B C 1
ATOM 3894 O O . THR B 1 247 ? 8.469 20.156 13.156 1 97.31 247 THR B O 1
ATOM 3897 N N . THR B 1 248 ? 8.531 18.562 14.75 1 95.62 248 THR B N 1
ATOM 3898 C CA . THR B 1 248 ? 7.219 18.969 15.242 1 95.62 248 THR B CA 1
ATOM 3899 C C . THR B 1 248 ? 7.273 20.375 15.836 1 95.62 248 THR B C 1
ATOM 3901 O O . THR B 1 248 ? 8.078 20.641 16.734 1 95.62 248 THR B O 1
ATOM 3904 N N . THR B 1 249 ? 6.34 21.219 15.43 1 95.44 249 THR B N 1
ATOM 3905 C CA . THR B 1 249 ? 6.395 22.625 15.773 1 95.44 249 THR B CA 1
ATOM 3906 C C . THR B 1 249 ? 6.145 22.844 17.266 1 95.44 249 THR B C 1
ATOM 3908 O O . THR B 1 249 ? 6.828 23.641 17.906 1 95.44 249 THR B O 1
ATOM 3911 N N . SER B 1 250 ? 5.203 22.156 17.844 1 93.19 250 SER B N 1
ATOM 3912 C CA . SER B 1 250 ? 4.793 22.391 19.219 1 93.19 250 SER B CA 1
ATOM 3913 C C . SER B 1 250 ? 5.848 21.875 20.203 1 93.19 250 SER B C 1
ATOM 3915 O O . SER B 1 250 ? 6.102 22.5 21.234 1 93.19 250 SER B O 1
ATOM 3917 N N . SER B 1 251 ? 6.496 20.797 19.953 1 92.62 251 SER B N 1
ATOM 3918 C CA . SER B 1 251 ? 7.375 20.156 20.922 1 92.62 251 SER B CA 1
ATOM 3919 C C . SER B 1 251 ? 8.844 20.312 20.531 1 92.62 251 SER B C 1
ATOM 3921 O O . SER B 1 251 ? 9.734 20.109 21.344 1 92.62 251 SER B O 1
ATOM 3923 N N . GLY B 1 252 ? 9.109 20.531 19.312 1 94.12 252 GLY B N 1
ATOM 3924 C CA . GLY B 1 252 ? 10.484 20.562 18.828 1 94.12 252 GLY B CA 1
ATOM 3925 C C . GLY B 1 252 ? 11.062 19.172 18.594 1 94.12 252 GLY B C 1
ATOM 3926 O O . GLY B 1 252 ? 12.227 19.047 18.203 1 94.12 252 GLY B O 1
ATOM 3927 N N . ALA B 1 253 ? 10.258 18.156 18.812 1 92.06 253 ALA B N 1
ATOM 3928 C CA . ALA B 1 253 ? 10.727 16.781 18.578 1 92.06 253 ALA B CA 1
ATOM 3929 C C . ALA B 1 253 ? 11.047 16.562 17.109 1 92.06 253 ALA B C 1
ATOM 3931 O O . ALA B 1 253 ? 10.32 17.031 16.219 1 92.06 253 ALA B O 1
ATOM 3932 N N . VAL B 1 254 ? 12.164 15.812 16.859 1 94.69 254 VAL B N 1
ATOM 3933 C CA . VAL B 1 254 ? 12.625 15.594 15.484 1 94.69 254 VAL B CA 1
ATOM 3934 C C . VAL B 1 254 ? 12.523 14.109 15.141 1 94.69 254 VAL B C 1
ATOM 3936 O O . VAL B 1 254 ? 12.961 13.25 15.906 1 94.69 254 VAL B O 1
ATOM 3939 N N . ARG B 1 255 ? 11.93 13.867 13.992 1 94.25 255 ARG B N 1
ATOM 3940 C CA . ARG B 1 255 ? 11.969 12.547 13.359 1 94.25 255 ARG B CA 1
ATOM 3941 C C . ARG B 1 255 ? 12.844 12.562 12.117 1 94.25 255 ARG B C 1
ATOM 3943 O O . ARG B 1 255 ? 12.828 13.531 11.344 1 94.25 255 ARG B O 1
ATOM 3950 N N . GLN B 1 256 ? 13.609 11.445 11.992 1 96.62 256 GLN B N 1
ATOM 3951 C CA . GLN B 1 256 ? 14.445 11.289 10.805 1 96.62 256 GLN B CA 1
ATOM 3952 C C . GLN B 1 256 ? 13.859 10.242 9.859 1 96.62 256 GLN B C 1
ATOM 3954 O O . GLN B 1 256 ? 13.523 9.133 10.281 1 96.62 256 GLN B O 1
ATOM 3959 N N . LEU B 1 257 ? 13.789 10.641 8.586 1 97.38 257 LEU B N 1
ATOM 3960 C CA . LEU B 1 257 ? 13.281 9.734 7.566 1 97.38 257 LEU B CA 1
ATOM 3961 C C . LEU B 1 257 ? 14.305 9.539 6.457 1 97.38 257 LEU B C 1
ATOM 3963 O O . LEU B 1 257 ? 14.992 10.492 6.062 1 97.38 257 LEU B O 1
ATOM 3967 N N . ASN B 1 258 ? 14.469 8.336 6.02 1 98.19 258 ASN B N 1
ATOM 3968 C CA . ASN B 1 258 ? 15.094 8.031 4.734 1 98.19 258 ASN B CA 1
ATOM 3969 C C . ASN B 1 258 ? 14.047 7.777 3.648 1 98.19 258 ASN B C 1
ATOM 3971 O O . ASN B 1 258 ? 12.992 7.203 3.918 1 98.19 258 ASN B O 1
ATOM 3975 N N . PHE B 1 259 ? 14.406 8.312 2.422 1 98 259 PHE B N 1
ATOM 3976 C CA . PHE B 1 259 ? 13.367 8.188 1.407 1 98 259 PHE B CA 1
ATOM 3977 C C . PHE B 1 259 ? 13.977 7.969 0.029 1 98 259 PHE B C 1
ATOM 3979 O O . PHE B 1 259 ? 15.195 8.094 -0.145 1 98 259 PHE B O 1
ATOM 3986 N N . VAL B 1 260 ? 13.141 7.535 -0.91 1 96.69 260 VAL B N 1
ATOM 3987 C CA . VAL B 1 260 ? 13.453 7.457 -2.332 1 96.69 260 VAL B CA 1
ATOM 3988 C C . VAL B 1 260 ? 12.297 8.031 -3.15 1 96.69 260 VAL B C 1
ATOM 3990 O O . VAL B 1 260 ? 11.133 7.789 -2.834 1 96.69 260 VAL B O 1
ATOM 3993 N N . LEU B 1 261 ? 12.641 8.828 -4.074 1 94.81 261 LEU B N 1
ATOM 3994 C CA . LEU B 1 261 ? 11.664 9.398 -5 1 94.81 261 LEU B CA 1
ATOM 3995 C C . LEU B 1 261 ? 11.414 8.461 -6.176 1 94.81 261 LEU B C 1
ATOM 3997 O O . LEU B 1 261 ? 12.367 7.977 -6.801 1 94.81 261 LEU B O 1
ATOM 4001 N N . VAL B 1 262 ? 10.086 8.219 -6.449 1 93.12 262 VAL B N 1
ATOM 4002 C CA . VAL B 1 262 ? 9.75 7.297 -7.531 1 93.12 262 VAL B CA 1
ATOM 4003 C C . VAL B 1 262 ? 8.648 7.902 -8.398 1 93.12 262 VAL B C 1
ATOM 4005 O O . VAL B 1 262 ? 8.195 9.023 -8.141 1 93.12 262 VAL B O 1
ATOM 4008 N N . SER B 1 263 ? 8.336 7.215 -9.578 1 87.94 263 SER B N 1
ATOM 4009 C CA . SER B 1 263 ? 7.211 7.559 -10.438 1 87.94 263 SER B CA 1
ATOM 4010 C C . SER B 1 263 ? 7.324 8.992 -10.953 1 87.94 263 SER B C 1
ATOM 4012 O O . SER B 1 263 ? 6.371 9.766 -10.867 1 87.94 263 SER B O 1
ATOM 4014 N N . LEU B 1 264 ? 8.469 9.367 -11.336 1 80.25 264 LEU B N 1
ATOM 4015 C CA . LEU B 1 264 ? 8.734 10.672 -11.938 1 80.25 264 LEU B CA 1
ATOM 4016 C C . LEU B 1 264 ? 8.484 11.789 -10.938 1 80.25 264 LEU B C 1
ATOM 4018 O O . LEU B 1 264 ? 7.938 12.836 -11.289 1 80.25 264 LEU B O 1
ATOM 4022 N N . GLY B 1 265 ? 8.789 11.469 -9.617 1 83.12 265 GLY B N 1
ATOM 4023 C CA . GLY B 1 265 ? 8.656 12.484 -8.586 1 83.12 265 GLY B CA 1
ATOM 4024 C C . GLY B 1 265 ? 7.262 12.562 -8 1 83.12 265 GLY B C 1
ATOM 4025 O O . GLY B 1 265 ? 6.988 13.398 -7.137 1 83.12 265 GLY B O 1
ATOM 4026 N N . LYS B 1 266 ? 6.422 11.656 -8.344 1 90.19 266 LYS B N 1
ATOM 4027 C CA . LYS B 1 266 ? 5.035 11.727 -7.895 1 90.19 266 LYS B CA 1
ATOM 4028 C C . LYS B 1 266 ? 4.848 11 -6.562 1 90.19 266 LYS B C 1
ATOM 4030 O O . LYS B 1 266 ? 3.828 11.172 -5.895 1 90.19 266 LYS B O 1
ATOM 4035 N N . GLU B 1 267 ? 5.82 10.203 -6.305 1 95.19 267 GLU B N 1
ATOM 4036 C CA . GLU B 1 267 ? 5.75 9.461 -5.051 1 95.19 267 GLU B CA 1
ATOM 4037 C C . GLU B 1 267 ? 7.086 9.484 -4.316 1 95.19 267 GLU B C 1
ATOM 4039 O O . GLU B 1 267 ? 8.148 9.406 -4.941 1 95.19 267 GLU B O 1
ATOM 4044 N N . ILE B 1 268 ? 6.949 9.586 -3 1 97 268 ILE B N 1
ATOM 4045 C CA . ILE B 1 268 ? 8.086 9.445 -2.1 1 97 268 ILE B CA 1
ATOM 4046 C C . ILE B 1 268 ? 7.855 8.273 -1.15 1 97 268 ILE B C 1
ATOM 4048 O O . ILE B 1 268 ? 6.941 8.305 -0.323 1 97 268 ILE B O 1
ATOM 4052 N N . LEU B 1 269 ? 8.656 7.238 -1.305 1 98.31 269 LEU B N 1
ATOM 4053 C CA . LEU B 1 269 ? 8.641 6.156 -0.33 1 98.31 269 LEU B CA 1
ATOM 4054 C C . LEU B 1 269 ? 9.578 6.457 0.834 1 98.31 269 LEU B C 1
ATOM 4056 O O . LEU B 1 269 ? 10.703 6.922 0.627 1 98.31 269 LEU B O 1
ATOM 4060 N N . PHE B 1 270 ? 9.086 6.195 2.088 1 98.19 270 PHE B N 1
ATOM 4061 C CA . PHE B 1 270 ? 9.961 6.57 3.189 1 98.19 270 PHE B CA 1
ATOM 4062 C C . PHE B 1 270 ? 9.812 5.598 4.355 1 98.19 270 PHE B C 1
ATOM 4064 O O . PHE B 1 270 ? 8.812 4.895 4.457 1 98.19 270 PHE B O 1
ATOM 4071 N N . ILE B 1 271 ? 10.859 5.566 5.16 1 97.44 271 ILE B N 1
ATOM 4072 C CA . ILE B 1 271 ? 10.828 4.918 6.469 1 97.44 271 ILE B CA 1
ATOM 4073 C C . ILE B 1 271 ? 11.406 5.859 7.523 1 97.44 271 ILE B C 1
ATOM 4075 O O . ILE B 1 271 ? 12.141 6.793 7.195 1 97.44 271 ILE B O 1
ATOM 4079 N N . GLN B 1 272 ? 10.992 5.609 8.734 1 95.56 272 GLN B N 1
ATOM 4080 C CA . GLN B 1 272 ? 11.586 6.32 9.859 1 95.56 272 GLN B CA 1
ATOM 4081 C C . GLN B 1 272 ? 12.844 5.613 10.352 1 95.56 272 GLN B C 1
ATOM 4083 O O . GLN B 1 272 ? 12.867 4.391 10.492 1 95.56 272 GLN B O 1
ATOM 4088 N N . THR B 1 273 ? 13.898 6.48 10.617 1 94.19 273 THR B N 1
ATOM 4089 C CA . THR B 1 273 ? 15.172 5.84 10.93 1 94.19 273 THR B CA 1
ATOM 4090 C C . THR B 1 273 ? 15.82 6.496 12.141 1 94.19 273 THR B C 1
ATOM 4092 O O . THR B 1 273 ? 17 6.27 12.422 1 94.19 273 THR B O 1
ATOM 4095 N N . ASP B 1 274 ? 15.148 7.277 12.875 1 87.81 274 ASP B N 1
ATOM 4096 C CA . ASP B 1 274 ? 15.742 7.816 14.094 1 87.81 274 ASP B CA 1
ATOM 4097 C C . ASP B 1 274 ? 15.883 6.738 15.164 1 87.81 274 ASP B C 1
ATOM 4099 O O . ASP B 1 274 ? 15.211 5.707 15.102 1 87.81 274 ASP B O 1
ATOM 4103 N N . PRO B 1 275 ? 16.844 6.949 16.047 1 74.69 275 PRO B N 1
ATOM 4104 C CA . PRO B 1 275 ? 17.094 5.918 17.047 1 74.69 275 PRO B CA 1
ATOM 4105 C C . PRO B 1 275 ? 15.875 5.633 17.922 1 74.69 275 PRO B C 1
ATOM 4107 O O . PRO B 1 275 ? 15.125 6.551 18.266 1 74.69 275 PRO B O 1
ATOM 4110 N N . ALA B 1 276 ? 15.82 4.363 18.312 1 67.12 276 ALA B N 1
ATOM 4111 C CA . ALA B 1 276 ? 14.75 3.891 19.172 1 67.12 276 ALA B CA 1
ATOM 4112 C C . ALA B 1 276 ? 13.391 4.395 18.688 1 67.12 276 ALA B C 1
ATOM 4114 O O . ALA B 1 276 ? 12.578 4.867 19.484 1 67.12 276 ALA B O 1
ATOM 4115 N N . SER B 1 277 ? 13.266 4.324 17.422 1 71.94 277 SER B N 1
ATOM 4116 C CA . SER B 1 277 ? 12.094 4.902 16.766 1 71.94 277 SER B CA 1
ATOM 4117 C C . SER B 1 277 ? 11.008 3.857 16.562 1 71.94 277 SER B C 1
ATOM 4119 O O . SER B 1 277 ? 11.242 2.66 16.734 1 71.94 277 SER B O 1
ATOM 4121 N N . ASP B 1 278 ? 9.867 4.375 16.25 1 86.25 278 ASP B N 1
ATOM 4122 C CA . ASP B 1 278 ? 8.812 3.559 15.664 1 86.25 278 ASP B CA 1
ATOM 4123 C C . ASP B 1 278 ? 9.289 2.898 14.375 1 86.25 278 ASP B C 1
ATOM 4125 O O . ASP B 1 278 ? 10.172 3.422 13.695 1 86.25 278 ASP B O 1
ATOM 4129 N N . VAL B 1 279 ? 8.883 1.725 14.211 1 91.06 279 VAL B N 1
ATOM 4130 C CA . VAL B 1 279 ? 9.078 1.068 12.922 1 91.06 279 VAL B CA 1
ATOM 4131 C C . VAL B 1 279 ? 7.965 1.477 11.953 1 91.06 279 VAL B C 1
ATOM 4133 O O . VAL B 1 279 ? 6.906 0.845 11.914 1 91.06 279 VAL B O 1
ATOM 4136 N N . LEU B 1 280 ? 8.25 2.557 11.227 1 93.5 280 LEU B N 1
ATOM 4137 C CA . LEU B 1 280 ? 7.219 3.211 10.422 1 93.5 280 LEU B CA 1
ATOM 4138 C C . LEU B 1 280 ? 7.668 3.359 8.977 1 93.5 280 LEU B C 1
ATOM 4140 O O . LEU B 1 280 ? 8.828 3.695 8.711 1 93.5 280 LEU B O 1
ATOM 4144 N N . SER B 1 281 ? 6.781 3.025 8.086 1 96.38 281 SER B N 1
ATOM 4145 C CA . SER B 1 281 ? 6.984 3.275 6.66 1 96.38 281 SER B CA 1
ATOM 4146 C C . SER B 1 281 ? 5.758 3.928 6.031 1 96.38 281 SER B C 1
ATOM 4148 O O . SER B 1 281 ? 4.672 3.912 6.617 1 96.38 281 SER B O 1
ATOM 4150 N N . GLY B 1 282 ? 5.98 4.566 4.898 1 97.12 282 GLY B N 1
ATOM 4151 C CA . GLY B 1 282 ? 4.867 5.211 4.219 1 97.12 282 GLY B CA 1
ATOM 4152 C C . GLY B 1 282 ? 5.242 5.766 2.857 1 97.12 282 GLY B C 1
ATOM 4153 O O . GLY B 1 282 ? 6.285 5.414 2.303 1 97.12 282 GLY B O 1
ATOM 4154 N N . ARG B 1 283 ? 4.273 6.547 2.369 1 96.88 283 ARG B N 1
ATOM 4155 C CA . ARG B 1 283 ? 4.484 7.203 1.081 1 96.88 283 ARG B CA 1
ATOM 4156 C C . ARG B 1 283 ? 3.857 8.594 1.063 1 96.88 283 ARG B C 1
ATOM 4158 O O . ARG B 1 283 ? 2.803 8.812 1.661 1 96.88 283 ARG B O 1
ATOM 4165 N N . PHE B 1 284 ? 4.621 9.508 0.463 1 97.19 284 PHE B N 1
ATOM 4166 C CA . PHE B 1 284 ? 4.047 10.766 -0.009 1 97.19 284 PHE B CA 1
ATOM 4167 C C . PHE B 1 284 ? 3.602 10.641 -1.462 1 97.19 284 PHE B C 1
ATOM 4169 O O . PHE B 1 284 ? 4.324 10.094 -2.295 1 97.19 284 PHE B O 1
ATOM 4176 N N . GLN B 1 285 ? 2.434 11.062 -1.725 1 95.75 285 GLN B N 1
ATOM 4177 C CA . GLN B 1 285 ? 1.932 11.117 -3.094 1 95.75 285 GLN B CA 1
ATOM 4178 C C . GLN B 1 285 ? 1.552 12.539 -3.486 1 95.75 285 GLN B C 1
ATOM 4180 O O . GLN B 1 285 ? 0.842 13.227 -2.746 1 95.75 285 GLN B O 1
ATOM 4185 N N . LYS B 1 286 ? 2.01 12.867 -4.629 1 92.56 286 LYS B N 1
ATOM 4186 C CA . LYS B 1 286 ? 1.786 14.242 -5.078 1 92.56 286 LYS B CA 1
ATOM 4187 C C . LYS B 1 286 ? 0.295 14.555 -5.156 1 92.56 286 LYS B C 1
ATOM 4189 O O . LYS B 1 286 ? -0.492 13.742 -5.645 1 92.56 286 LYS B O 1
ATOM 4194 N N . ALA B 1 287 ? -0.024 15.68 -4.641 1 90.06 287 ALA B N 1
ATOM 4195 C CA . ALA B 1 287 ? -1.399 16.172 -4.633 1 90.06 287 ALA B CA 1
ATOM 4196 C C . ALA B 1 287 ? -1.576 17.328 -5.617 1 90.06 287 ALA B C 1
ATOM 4198 O O . ALA B 1 287 ? -2.662 17.516 -6.164 1 90.06 287 ALA B O 1
ATOM 4199 N N . SER B 1 288 ? -0.541 18.078 -5.797 1 82 288 SER B N 1
ATOM 4200 C CA . SER B 1 288 ? -0.609 19.219 -6.711 1 82 288 SER B CA 1
ATOM 4201 C C . SER B 1 288 ? -0.499 18.766 -8.164 1 82 288 SER B C 1
ATOM 4203 O O . SER B 1 288 ? 0.102 17.719 -8.453 1 82 288 SER B O 1
ATOM 4205 N N . VAL B 1 289 ? -1.308 19.438 -9 1 70.69 289 VAL B N 1
ATOM 4206 C CA . VAL B 1 289 ? -1.276 19.141 -10.43 1 70.69 289 VAL B CA 1
ATOM 4207 C C . VAL B 1 289 ? -0.309 20.094 -11.133 1 70.69 289 VAL B C 1
ATOM 4209 O O . VAL B 1 289 ? -0.24 21.281 -10.797 1 70.69 289 VAL B O 1
ATOM 4212 N N . ASP B 1 290 ? 0.824 19.531 -11.617 1 55.88 290 ASP B N 1
ATOM 4213 C CA . ASP B 1 290 ? 1.744 20.391 -12.352 1 55.88 290 ASP B CA 1
ATOM 4214 C C . ASP B 1 290 ? 1.047 21.062 -13.531 1 55.88 290 ASP B C 1
ATOM 4216 O O . ASP B 1 290 ? 0.232 20.438 -14.211 1 55.88 290 ASP B O 1
ATOM 4220 N N . ARG B 1 291 ? 0.827 22.406 -13.516 1 41.5 291 ARG B N 1
ATOM 4221 C CA . ARG B 1 291 ? 0.33 23.125 -14.68 1 41.5 291 ARG B CA 1
ATOM 4222 C C . ARG B 1 291 ? 1.258 22.938 -15.875 1 41.5 291 ARG B C 1
ATOM 4224 O O . ARG B 1 291 ? 2.383 23.438 -15.883 1 41.5 291 ARG B O 1
ATOM 4231 N N . ILE B 1 292 ? 1.379 21.859 -16.453 1 38.38 292 ILE B N 1
ATOM 4232 C CA . ILE B 1 292 ? 2.014 22.016 -17.766 1 38.38 292 ILE B CA 1
ATOM 4233 C C . ILE B 1 292 ? 1.225 23.016 -18.594 1 38.38 292 ILE B C 1
ATOM 4235 O O . ILE B 1 292 ? 0.123 22.719 -19.062 1 38.38 292 ILE B O 1
ATOM 4239 N N . GLY B 1 293 ? 1.223 24.234 -18.281 1 31.23 293 GLY B N 1
ATOM 4240 C CA . GLY B 1 293 ? 0.795 25.203 -19.281 1 31.23 293 GLY B CA 1
ATOM 4241 C C . GLY B 1 293 ? 1.419 24.984 -20.641 1 31.23 293 GLY B C 1
ATOM 4242 O O . GLY B 1 293 ? 2.492 24.391 -20.75 1 31.23 293 GLY B O 1
ATOM 4243 N N . PRO B 1 294 ? 0.603 24.969 -21.766 1 30.81 294 PRO B N 1
ATOM 4244 C CA . PRO B 1 294 ? 1.223 25.016 -23.094 1 30.81 294 PRO B CA 1
ATOM 4245 C C . PRO B 1 294 ? 2.395 26 -23.172 1 30.81 294 PRO B C 1
ATOM 4247 O O . PRO B 1 294 ? 2.42 26.984 -22.438 1 30.81 294 PRO B O 1
ATOM 4250 N N . ALA B 1 295 ? 3.564 25.562 -23.641 1 34.62 295 ALA B N 1
ATOM 4251 C CA . ALA B 1 295 ? 4.531 26.562 -24.094 1 34.62 295 ALA B CA 1
ATOM 4252 C C . ALA B 1 295 ? 3.84 27.688 -24.859 1 34.62 295 ALA B C 1
ATOM 4254 O O . ALA B 1 295 ? 2.889 27.453 -25.609 1 34.62 295 ALA B O 1
ATOM 4255 N N . PRO B 1 296 ? 4.051 28.875 -24.469 1 30.5 296 PRO B N 1
ATOM 4256 C CA . PRO B 1 296 ? 3.521 29.906 -25.359 1 30.5 296 PRO B CA 1
ATOM 4257 C C . PRO B 1 296 ? 3.869 29.656 -26.828 1 30.5 296 PRO B C 1
ATOM 4259 O O . PRO B 1 296 ? 5.008 29.312 -27.141 1 30.5 296 PRO B O 1
ATOM 4262 N N . VAL B 1 297 ? 2.934 29.172 -27.562 1 30.17 297 VAL B N 1
ATOM 4263 C CA . VAL B 1 297 ? 3.197 29.266 -29 1 30.17 297 VAL B CA 1
ATOM 4264 C C . VAL B 1 297 ? 3.67 30.672 -29.359 1 30.17 297 VAL B C 1
ATOM 4266 O O . VAL B 1 297 ? 2.916 31.641 -29.219 1 30.17 297 VAL B O 1
ATOM 4269 N N . ARG B 1 298 ? 4.969 30.984 -29.234 1 34.06 298 ARG B N 1
ATOM 4270 C CA . ARG B 1 298 ? 5.484 32.188 -29.859 1 34.06 298 ARG B CA 1
ATOM 4271 C C . ARG B 1 298 ? 4.949 32.344 -31.281 1 34.06 298 ARG B C 1
ATOM 4273 O O . ARG B 1 298 ? 5.09 31.422 -32.094 1 34.06 298 ARG B O 1
ATOM 4280 N N . GLY B 1 299 ? 3.982 33.094 -31.438 1 23.22 299 GLY B N 1
ATOM 4281 C CA . GLY B 1 299 ? 3.596 33.625 -32.75 1 23.22 299 GLY B CA 1
ATOM 4282 C C . GLY B 1 299 ? 4.777 33.938 -33.625 1 23.22 299 GLY B C 1
ATOM 4283 O O . GLY B 1 299 ? 5.797 34.438 -33.156 1 23.22 299 GLY B O 1
ATOM 4284 N N . ARG B 1 300 ? 5.113 33.062 -34.625 1 29.95 300 ARG B N 1
ATOM 4285 C CA . ARG B 1 300 ? 5.914 33.5 -35.75 1 29.95 300 ARG B CA 1
ATOM 4286 C C . ARG B 1 300 ? 5.496 34.875 -36.219 1 29.95 300 ARG B C 1
ATOM 4288 O O . ARG B 1 300 ? 4.316 35.125 -36.469 1 29.95 300 ARG B O 1
ATOM 4295 N N . ASP B 1 301 ? 6.375 35.875 -35.969 1 21.56 301 ASP B N 1
ATOM 4296 C CA . ASP B 1 301 ? 6.523 36.844 -37.031 1 21.56 301 ASP B CA 1
ATOM 4297 C C . ASP B 1 301 ? 7.121 36.219 -38.281 1 21.56 301 ASP B C 1
ATOM 4299 O O . ASP B 1 301 ? 7.992 35.344 -38.188 1 21.56 301 ASP B O 1
#

Solvent-accessible surface area (backbone atoms only — not comparable to full-atom values): 29892 Å² total; per-residue (Å²): 136,85,80,77,83,78,80,77,74,80,76,79,74,77,75,74,74,75,75,74,69,75,73,64,72,74,70,71,72,71,69,83,60,40,40,40,69,40,46,56,44,51,24,22,34,42,36,43,34,36,25,48,92,24,88,73,66,50,94,70,67,50,56,41,49,32,33,30,30,30,40,32,33,32,69,26,76,35,40,31,79,40,30,43,34,45,33,15,49,48,16,42,58,44,80,48,38,33,38,37,38,41,51,51,36,58,73,23,26,35,38,36,39,39,29,30,71,82,78,63,52,72,45,41,27,39,28,12,30,24,33,86,30,44,31,39,35,36,27,46,57,42,68,60,28,46,38,38,36,35,44,32,29,31,21,70,60,66,57,78,47,60,105,53,56,42,37,43,45,55,52,53,46,43,35,22,13,31,43,34,44,35,30,35,58,66,38,76,72,71,46,94,76,51,61,75,35,53,34,39,33,26,17,20,33,40,31,70,25,76,32,39,35,38,36,40,37,41,33,21,47,71,14,47,66,46,78,47,47,28,40,36,42,42,53,52,37,42,87,26,35,34,41,36,40,41,30,31,64,90,77,61,50,73,44,34,31,40,34,25,46,18,57,63,49,39,29,35,41,33,26,39,48,35,78,82,25,48,31,33,34,37,38,36,31,37,25,52,73,79,77,78,64,78,71,75,77,73,74,78,127,135,88,80,77,79,79,79,77,75,78,76,78,74,77,74,72,73,73,71,73,69,73,72,64,72,74,70,71,73,70,68,82,58,39,40,40,67,41,46,57,45,52,25,22,34,43,34,43,35,36,25,48,90,23,88,73,67,49,93,71,67,50,56,41,49,31,33,29,30,29,41,32,33,30,69,26,76,33,40,32,78,41,30,42,35,44,33,13,50,47,16,42,59,46,82,48,38,32,39,38,39,41,52,49,36,58,73,24,24,35,40,35,39,38,28,30,72,82,77,63,51,71,46,42,26,40,30,14,32,24,33,86,29,44,32,38,36,36,28,48,56,40,70,59,29,47,39,37,37,35,46,33,29,30,22,68,61,62,65,70,60,69,111,57,61,39,37,44,44,56,52,54,47,42,35,23,15,31,45,35,42,36,31,35,59,67,39,76,73,72,44,94,76,51,60,72,37,52,33,40,32,25,17,21,32,40,32,71,24,76,31,38,33,40,36,40,38,42,33,22,45,70,14,47,64,46,76,47,49,28,40,35,43,42,52,52,37,46,86,25,36,34,41,36,40,38,30,30,64,90,76,61,50,74,45,34,30,40,34,25,46,17,57,61,50,38,29,34,41,33,26,39,47,35,78,81,26,48,31,34,34,37,39,36,32,38,24,54,73,80,78,77,64,76,73,76,77,72,73,80,128

Secondary structure (DSSP, 8-state):
-----------------------------------GGGSEEEEEEEEEEEE---SSPPSS---EEEEEEEEEEEESSSEEEEEEEEEEETTEEEEEEEEEEEEE-TTSEEEEEEEETTT--EEEEEEEE-GGG-EEEEEE--TTS-EEEEEEEE----SSSTTT----GGGG-EEEEEEEEEEE--SSS--TT---EEEEEEEEEEE-SSSEEEEEEEEEETTEEEEEEEEEEEEE-TTSEEEEEEEETTT--EEEEEEEEEGGGTEEEEEE-STT--EEEEEEEE-S-------------/-----------------------------------GGGSEEEEEEEEEEEE---SSPPSS---EEEEEEEEEEEESSSEEEEEEEEEEETTEEEEEEEEEEEEE-TTSEEEEEEEETTT--EEEEEEEE-GGG-EEEEEE--TTS-EEEEEEEE------SSS-----GGGG-EEEEEEEEEEE--SSS--TT---EEEEEEEEEEE-SSSEEEEEEEEEETTEEEEEEEEEEEEE-TTSEEEEEEEETTT--EEEEEEEEEGGGTEEEEEE-STT--EEEEEEEE-S-------------